Protein AF-A0A9P6LHE8-F1 (afdb_monomer)

pLDDT: mean 75.13, std 16.69, range [27.09, 97.31]

Radius of gyration: 28.58 Å; Cα contacts (8 Å, |Δi|>4): 485; chains: 1; bounding box: 76×50×94 Å

Nearest PDB structures (foldseek):
  7sqc-assembly1_N0  TM=2.236E-01  e=1.271E+00  Chlamydomonas reinhardtii

Foldseek 3Di:
DVVVVPDDLVVLLVVLLPPDDLVVLVVQLVPDVSSVLNSVLVSLLVCVVDPVSLLVCLLLLVLVNVCSVQVPCPDPVRHCDLLNLQVSLLSNLLLLSLSNNLSSLVSPRDWFFFPPQPDADPDVVNRVVVVVVPPGRATSLLSLLLDAQCVNAVPPVPVDRNDPAVVRSVVSSVSSNVSSLVNLVVVLVVCCVVPNPSSVVRSQVNLLSSLLSLLLYALCSLVSNVSSVVSPHDLPPPPDDDDPDDDPVPRVQSSLQSLLVDPQVVSSLVSVVSSVVVVRLLQWHQDPVGTAGSLQVLLVVLVVCLVPPLDLLSLLSSLVSQVSCVLVVSDDDFDKDWADPPDPPPDGTDMDGPDCPDGNNVSVVVLVPDDPPDPSSVSNVVSVVVSVVVVDPPPPDDDDDDDDDDDDDPDDDPPPCPVVPPRPHDPVSVVSNVSSVVVVVVVVVVVVD

Mean predicted aligned error: 13.1 Å

Secondary structure (DSSP, 8-state):
-HHHHTS-HHHHHHHHHT---HHHHHHHHHH-HHHHHHHHHHHHHHHTTSHHHHHHHHHTT-HHHHHHHHHT--SGGG---HHHHHHHHHHHHHTT-HHHHHHHHHTTPPPPPPTT-S---SSHHHHHHHHH-TT----HHHHHHH--HHHHHTSS--SS-SSSSHHHHHHHHHHHHHHHHHHHHHHHHHHHTT-HHHHHHHHHHHHHHHHHHHHTSSTTHHHHHHHHHHHT--TT--S-SS--SS---HHHHHHHHHHHT--SHHHHHHHHHHHHHTT--TTEEEETTEEEEHHHHHHHHHHHHHHHT--HHHHHHHHHHHHHHHHTTS--PPPEEE-----SS-PPPPEEES-TTSTTHHHHHHHHHS-TTSHHHHHHHHHHHHHHHHTSTT----S------------SSSTTTTTT------HHHHHHHHHHHHHHHHHHHHTT-

Organism: NCBI:txid1095194

InterPro domains:
  IPR001810 F-box domain [PS50181] (1-51)
  IPR002110 Ankyrin repeat [SM00248] (84-113)
  IPR002110 Ankyrin repeat [SM00248] (206-237)

Solvent-accessible surface area (backbone atoms only — not comparable to full-atom values): 25759 Å² total; per-residue (Å²): 117,75,74,67,75,74,49,57,69,69,58,53,45,52,56,56,68,69,50,92,44,70,66,57,34,52,52,46,28,68,68,42,74,69,44,23,67,59,26,43,37,55,41,51,47,58,51,52,70,39,67,70,45,46,53,50,37,35,66,55,40,44,30,75,56,52,52,44,40,63,75,63,51,84,47,88,93,63,50,83,47,68,46,60,37,32,54,50,33,52,52,8,29,69,46,58,10,32,61,36,27,38,53,32,51,73,73,64,33,68,80,49,63,28,63,88,50,87,73,69,66,93,42,66,70,42,44,55,52,51,69,72,42,90,78,66,56,62,14,51,57,20,36,46,32,42,39,34,68,55,76,58,54,67,74,40,90,56,95,66,74,78,54,95,43,69,65,57,47,47,56,36,40,52,52,34,48,54,51,46,51,54,50,54,51,54,50,35,63,64,35,39,81,77,43,54,67,66,36,50,52,46,55,46,50,41,37,30,51,16,38,32,28,9,38,65,23,56,79,60,17,62,62,47,33,52,53,37,44,76,72,64,28,57,68,78,62,65,59,72,88,88,67,104,61,88,87,58,60,52,51,47,18,41,27,48,30,36,28,74,64,45,82,42,64,72,59,23,51,53,39,46,55,52,41,55,77,70,69,48,73,54,60,49,30,40,49,100,89,43,82,36,41,40,43,38,50,52,47,49,54,48,50,52,38,48,78,73,66,59,52,66,63,57,50,56,51,54,54,50,51,50,53,55,35,35,75,70,70,38,37,69,82,51,61,71,45,76,48,84,64,86,63,98,66,91,62,80,56,55,74,46,68,76,50,70,84,42,67,34,24,54,57,51,48,55,63,71,71,47,78,66,89,39,83,49,47,47,55,54,54,50,52,52,50,55,53,55,56,72,69,42,94,80,72,92,75,84,89,82,84,88,83,94,76,81,92,70,80,95,66,83,80,80,80,71,45,74,87,66,57,85,69,79,60,57,70,74,47,46,54,51,46,53,48,38,52,50,50,55,52,58,49,57,59,62,75,77,109

Sequence (449 aa):
MLLLLNLPVEVLEAVVQASDTVSTLNSIARTCRHLKTIANPILHRRALQEKACWDWATKRDRGDIFERVLAHQITSRWVFRAHDLNVCLLEALKAGSFRIANILLDAGAEVLYSAGSRQCPRCDETVDWLKGQSRLHLGSLAIAARSRYHLTFWYRSIPVKPYNSETEYWRLKKRAMEKILRQLRKDLDQNRLKNPEVSRDEYQRELDIALVEAASADAHSIELMDFLLTAGANINADASVNAGVDNSPQVVGQVWHSAVDEEVPSLFRAKVEFLINHGVDTTRVWSWHGVQTTIDFFLRKLQWAYLYTGDASFVERNLLFTDILESFGCLQWPQVRFGHSTAENGSLPDMQVRDVNEPGARELQMIFDDDPGSMKSMALLEALRSHLRRKQPGNCAETSSSVAEQPEVYGTKEIRDFDACCLELPRGIEGLEELYRTWIAERQCLNVT

Structure (mmCIF, N/CA/C/O backbone):
data_AF-A0A9P6LHE8-F1
#
_entry.id   AF-A0A9P6LHE8-F1
#
loop_
_atom_site.group_PDB
_atom_site.id
_atom_site.type_symbol
_atom_site.label_atom_id
_atom_site.label_alt_id
_atom_site.label_comp_id
_atom_site.label_asym_id
_atom_site.label_entity_id
_atom_site.label_seq_id
_atom_site.pdbx_PDB_ins_code
_atom_site.Cartn_x
_atom_site.Cartn_y
_atom_site.Cartn_z
_atom_site.occupancy
_atom_site.B_iso_or_equiv
_atom_site.auth_seq_id
_atom_site.auth_comp_id
_atom_site.auth_asym_id
_atom_site.auth_atom_id
_atom_site.pdbx_PDB_model_num
ATOM 1 N N . MET A 1 1 ? -8.674 -17.647 51.956 1.00 49.50 1 MET A N 1
ATOM 2 C CA . MET A 1 1 ? -8.863 -17.998 50.526 1.00 49.50 1 MET A CA 1
ATOM 3 C C . MET A 1 1 ? -10.291 -18.423 50.182 1.00 49.50 1 MET A C 1
ATOM 5 O O . MET A 1 1 ? -10.769 -17.990 49.146 1.00 49.50 1 MET A O 1
ATOM 9 N N . LEU A 1 2 ? -10.989 -19.193 51.030 1.00 48.91 2 LEU A N 1
ATOM 10 C CA . LEU A 1 2 ? -12.375 -19.644 50.783 1.00 48.91 2 LEU A CA 1
ATOM 11 C C . LEU A 1 2 ? -13.421 -18.514 50.662 1.00 48.91 2 LEU A C 1
ATOM 13 O O . LEU A 1 2 ? -14.377 -18.658 49.915 1.00 48.91 2 LEU A O 1
ATOM 17 N N . LEU A 1 3 ? -13.219 -17.371 51.328 1.00 59.41 3 LEU A N 1
ATOM 18 C CA . LEU A 1 3 ? -14.158 -16.236 51.287 1.00 59.41 3 LEU A CA 1
ATOM 19 C C . LEU A 1 3 ? -14.226 -15.516 49.928 1.00 59.41 3 LEU A C 1
ATOM 21 O O . LEU A 1 3 ? -15.282 -15.018 49.567 1.00 59.41 3 LEU A O 1
ATOM 25 N N . LEU A 1 4 ? -13.125 -15.471 49.168 1.00 59.09 4 LEU A N 1
ATOM 26 C CA . LEU A 1 4 ? -13.070 -14.764 47.878 1.00 59.09 4 LEU A CA 1
ATOM 27 C C . LEU A 1 4 ? -13.626 -15.598 46.717 1.00 59.09 4 LEU A C 1
ATOM 29 O O . LEU A 1 4 ? -14.089 -15.027 45.743 1.00 59.09 4 LEU A O 1
ATOM 33 N N . LEU A 1 5 ? -13.587 -16.931 46.815 1.00 63.56 5 LEU A N 1
ATOM 34 C CA . LEU A 1 5 ? -14.099 -17.835 45.774 1.00 63.56 5 LEU A CA 1
ATOM 35 C C . LEU A 1 5 ? -15.633 -17.900 45.734 1.00 63.56 5 LEU A C 1
ATOM 37 O O . LEU A 1 5 ? -16.191 -18.302 44.722 1.00 63.56 5 LEU A O 1
ATOM 41 N N . ASN A 1 6 ? -16.293 -17.508 46.827 1.00 73.62 6 ASN A N 1
ATOM 42 C CA . ASN A 1 6 ? -17.750 -17.534 46.960 1.00 73.62 6 ASN A CA 1
ATOM 43 C C . ASN A 1 6 ? -18.405 -16.176 46.664 1.00 73.62 6 ASN A C 1
ATOM 45 O O . ASN A 1 6 ? -19.626 -16.061 46.745 1.00 73.62 6 ASN A O 1
ATOM 49 N N . LEU A 1 7 ? -17.612 -15.141 46.373 1.00 77.19 7 LEU A N 1
ATOM 50 C CA . LEU A 1 7 ? -18.137 -13.832 46.004 1.00 77.19 7 LEU A CA 1
ATOM 51 C C . LEU A 1 7 ? -18.458 -13.799 44.504 1.00 77.19 7 LEU A C 1
ATOM 53 O O . LEU A 1 7 ? -17.664 -14.310 43.711 1.00 77.19 7 LEU A O 1
ATOM 57 N N . PRO A 1 8 ? -19.575 -13.168 44.101 1.00 81.06 8 PRO A N 1
ATOM 58 C CA . PRO A 1 8 ? -19.841 -12.886 42.696 1.00 81.06 8 PRO A CA 1
ATOM 59 C C . PRO A 1 8 ? -18.696 -12.074 42.079 1.00 81.06 8 PRO A C 1
ATOM 61 O O . PRO A 1 8 ? -18.113 -11.202 42.738 1.00 81.06 8 PRO A O 1
ATOM 64 N N . VAL A 1 9 ? -18.377 -12.353 40.813 1.00 75.88 9 VAL A N 1
ATOM 65 C CA . VAL A 1 9 ? -17.281 -11.692 40.084 1.00 75.88 9 VAL A CA 1
ATOM 66 C C . VAL A 1 9 ? -17.486 -10.178 40.056 1.00 75.88 9 VAL A C 1
ATOM 68 O O . VAL A 1 9 ? -16.527 -9.429 40.194 1.00 75.88 9 VAL A O 1
ATOM 71 N N . GLU A 1 10 ? -18.734 -9.727 40.004 1.00 76.31 10 GLU A N 1
ATOM 72 C CA . GLU A 1 10 ? -19.140 -8.324 39.987 1.00 76.31 10 GLU A CA 1
ATOM 73 C C . GLU A 1 10 ? -18.761 -7.599 41.292 1.00 76.31 10 GLU A C 1
ATOM 75 O O . GLU A 1 10 ? -18.336 -6.442 41.276 1.00 76.31 10 GLU A O 1
ATOM 80 N N . VAL A 1 11 ? -18.858 -8.284 42.439 1.00 78.94 11 VAL A N 1
ATOM 81 C CA . VAL A 1 11 ? -18.474 -7.729 43.750 1.00 78.94 11 VAL A CA 1
ATOM 82 C C . VAL A 1 11 ? -16.955 -7.638 43.860 1.00 78.94 11 VAL A C 1
ATOM 84 O O . VAL A 1 11 ? -16.419 -6.637 44.338 1.00 78.94 11 VAL A O 1
ATOM 87 N N . LEU A 1 12 ? -16.249 -8.666 43.383 1.00 77.94 12 LEU A N 1
ATOM 88 C CA . LEU A 1 12 ? -14.789 -8.656 43.315 1.00 77.94 12 LEU A CA 1
ATOM 89 C C . LEU A 1 12 ? -14.292 -7.546 42.385 1.00 77.94 12 LEU A C 1
ATOM 91 O O . LEU A 1 12 ? -13.380 -6.809 42.753 1.00 77.94 12 LEU A O 1
ATOM 95 N N . GLU A 1 13 ? -14.911 -7.375 41.218 1.00 75.19 13 GLU A N 1
ATOM 96 C CA . GLU A 1 13 ? -14.609 -6.287 40.291 1.00 75.19 13 GLU A CA 1
ATOM 97 C C . GLU A 1 13 ? -14.808 -4.917 40.935 1.00 75.19 13 GLU A C 1
ATOM 99 O O . GLU A 1 13 ? -13.923 -4.072 40.813 1.00 75.19 13 GLU A O 1
ATOM 104 N N . ALA A 1 14 ? -15.904 -4.700 41.667 1.00 74.25 14 ALA A N 1
ATOM 105 C CA . ALA A 1 14 ? -16.156 -3.438 42.363 1.00 74.25 14 ALA A CA 1
ATOM 106 C C . ALA A 1 14 ? -15.079 -3.123 43.421 1.00 74.25 14 ALA A C 1
ATOM 108 O O . ALA A 1 14 ? -14.578 -1.999 43.482 1.00 74.25 14 ALA A O 1
ATOM 109 N N . VAL A 1 15 ? -14.664 -4.118 44.215 1.00 77.81 15 VAL A N 1
ATOM 110 C CA . VAL A 1 15 ? -13.604 -3.964 45.233 1.00 77.81 15 VAL A CA 1
ATOM 111 C C . VAL A 1 15 ? -12.246 -3.677 44.588 1.00 77.81 15 VAL A C 1
ATOM 113 O O . VAL A 1 15 ? -11.501 -2.802 45.035 1.00 77.81 15 VAL A O 1
ATOM 116 N N . VAL A 1 16 ? -11.917 -4.392 43.512 1.00 77.75 16 VAL A N 1
ATOM 117 C CA . VAL A 1 16 ? -10.664 -4.185 42.780 1.00 77.75 16 VAL A CA 1
ATOM 118 C C . VAL A 1 16 ? -10.671 -2.817 42.085 1.00 77.75 16 VAL A C 1
ATOM 120 O O . VAL A 1 16 ? -9.662 -2.119 42.121 1.00 77.75 16 VAL A O 1
ATOM 123 N N . GLN A 1 17 ? -11.802 -2.376 41.522 1.00 72.06 17 GLN A N 1
ATOM 124 C CA . GLN A 1 17 ? -11.949 -1.042 40.922 1.00 72.06 17 GLN A CA 1
ATOM 125 C C . GLN A 1 17 ? -11.784 0.092 41.941 1.00 72.06 17 GLN A C 1
ATOM 127 O O . GLN A 1 17 ? -11.209 1.125 41.597 1.00 72.06 17 GLN A O 1
ATOM 132 N N . ALA A 1 18 ? -12.239 -0.106 43.181 1.00 74.19 18 ALA A N 1
ATOM 133 C CA . ALA A 1 18 ? -12.088 0.854 44.275 1.00 74.19 18 ALA A CA 1
ATOM 134 C C . ALA A 1 18 ? -10.644 0.979 44.799 1.00 74.19 18 ALA A C 1
ATOM 136 O O . ALA A 1 18 ? -10.350 1.855 45.603 1.00 74.19 18 ALA A O 1
ATOM 137 N N . SER A 1 19 ? -9.725 0.108 44.373 1.00 75.25 19 SER A N 1
ATOM 138 C CA . SER A 1 19 ? -8.320 0.190 44.782 1.00 75.25 19 SER A CA 1
ATOM 139 C C . SER A 1 19 ? -7.631 1.332 44.044 1.00 75.25 19 SER A C 1
ATOM 141 O O . SER A 1 19 ? -7.519 1.241 42.835 1.00 75.25 19 SER A O 1
ATOM 143 N N . ASP A 1 20 ? -7.102 2.365 44.698 1.00 62.03 20 ASP A N 1
ATOM 144 C CA . ASP A 1 20 ? -6.669 3.605 44.014 1.00 62.03 20 ASP A CA 1
ATOM 145 C C . ASP A 1 20 ? -5.298 3.569 43.313 1.00 62.03 20 ASP A C 1
ATOM 147 O O . ASP A 1 20 ? -5.021 4.416 42.467 1.00 62.03 20 ASP A O 1
ATOM 151 N N . THR A 1 21 ? -4.442 2.567 43.557 1.00 72.00 21 THR A N 1
ATOM 152 C CA . THR A 1 21 ? -3.070 2.566 42.998 1.00 72.00 21 THR A CA 1
ATOM 153 C C . THR A 1 21 ? -2.774 1.388 42.064 1.00 72.00 21 THR A C 1
ATOM 155 O O . THR A 1 21 ? -3.224 0.261 42.282 1.00 72.00 21 THR A O 1
ATOM 158 N N . VAL A 1 22 ? -1.960 1.633 41.026 1.00 72.81 22 VAL A N 1
ATOM 159 C CA . VAL A 1 22 ? -1.445 0.591 40.109 1.00 72.81 22 VAL A CA 1
ATOM 160 C C . VAL A 1 22 ? -0.646 -0.475 40.876 1.00 72.81 22 VAL A C 1
ATOM 162 O O . VAL A 1 22 ? -0.728 -1.660 40.559 1.00 72.81 22 VAL A O 1
ATOM 165 N N . SER A 1 23 ? 0.069 -0.072 41.932 1.00 79.06 23 SER A N 1
ATOM 166 C CA . SER A 1 23 ? 0.807 -0.967 42.837 1.00 79.06 23 SER A CA 1
ATOM 167 C C . SER A 1 23 ? -0.113 -1.968 43.550 1.00 79.06 23 SER A C 1
ATOM 169 O O . SER A 1 23 ? 0.152 -3.176 43.554 1.00 79.06 23 SER A O 1
ATOM 171 N N . THR A 1 24 ? -1.235 -1.488 44.096 1.00 79.69 24 THR A N 1
ATOM 172 C CA . THR A 1 24 ? -2.234 -2.331 44.767 1.00 79.69 24 THR A CA 1
ATOM 173 C C . THR A 1 24 ? -2.860 -3.315 43.783 1.00 79.69 24 THR A C 1
ATOM 175 O O . THR A 1 24 ? -2.916 -4.510 44.066 1.00 79.69 24 THR A O 1
ATOM 178 N N . LEU A 1 25 ? -3.241 -2.851 42.589 1.00 78.44 25 LEU A N 1
ATOM 179 C CA . LEU A 1 25 ? -3.789 -3.710 41.535 1.00 78.44 25 LEU A CA 1
ATOM 180 C C . LEU A 1 25 ? -2.799 -4.795 41.089 1.00 78.44 25 LEU A C 1
ATOM 182 O O . LEU A 1 25 ? -3.190 -5.947 40.906 1.00 78.44 25 LEU A O 1
ATOM 186 N N . ASN A 1 26 ? -1.513 -4.459 40.965 1.00 81.12 26 ASN A N 1
ATOM 187 C CA . ASN A 1 26 ? -0.468 -5.420 40.606 1.00 81.12 26 ASN A CA 1
ATOM 188 C C . ASN A 1 26 ? -0.274 -6.481 41.702 1.00 81.12 26 ASN A C 1
ATOM 190 O O . ASN A 1 26 ? -0.119 -7.669 41.420 1.00 81.12 26 ASN A O 1
ATOM 194 N N . SER A 1 27 ? -0.337 -6.065 42.966 1.00 84.38 27 SER A N 1
ATOM 195 C CA . SER A 1 27 ? -0.257 -6.973 44.114 1.00 84.38 27 SER A CA 1
ATOM 196 C C . SER A 1 27 ? -1.457 -7.929 44.156 1.00 84.38 27 SER A C 1
ATOM 198 O O . SER A 1 27 ? -1.278 -9.141 44.293 1.00 84.38 27 SER A O 1
ATOM 200 N N . ILE A 1 28 ? -2.672 -7.420 43.919 1.00 83.38 28 ILE A N 1
ATOM 201 C CA . ILE A 1 28 ? -3.893 -8.234 43.802 1.00 83.38 28 ILE A CA 1
ATOM 202 C C . ILE A 1 28 ? -3.764 -9.236 42.645 1.00 83.38 28 ILE A C 1
ATOM 204 O O . ILE A 1 28 ? -4.005 -10.432 42.824 1.00 83.38 28 ILE A O 1
ATOM 208 N N . ALA A 1 29 ? -3.301 -8.786 41.476 1.00 83.88 29 ALA A N 1
ATOM 209 C CA . ALA A 1 29 ? -3.127 -9.637 40.302 1.00 83.88 29 ALA A CA 1
ATOM 210 C C . ALA A 1 29 ? -2.104 -10.769 40.507 1.00 83.88 29 ALA A C 1
ATOM 212 O O . ALA A 1 29 ? -2.193 -11.821 39.872 1.00 83.88 29 ALA A O 1
ATOM 213 N N . ARG A 1 30 ? -1.130 -10.580 41.403 1.00 86.69 30 ARG A N 1
ATOM 214 C CA . ARG A 1 30 ? -0.127 -11.596 41.756 1.00 86.69 30 ARG A CA 1
ATOM 215 C C . ARG A 1 30 ? -0.599 -12.586 42.822 1.00 86.69 30 ARG A C 1
ATOM 217 O O . ARG A 1 30 ? 0.083 -13.581 43.042 1.00 86.69 30 ARG A O 1
ATOM 224 N N . THR A 1 31 ? -1.752 -12.352 43.450 1.00 85.88 31 THR A N 1
ATOM 225 C CA . THR A 1 31 ? -2.205 -13.139 44.608 1.00 85.88 31 THR A CA 1
ATOM 226 C C . THR A 1 31 ? -2.716 -14.531 44.212 1.00 85.88 31 THR A C 1
ATOM 228 O O . THR A 1 31 ? -2.335 -15.526 44.821 1.00 85.88 31 THR A O 1
ATOM 231 N N . CYS A 1 32 ? -3.569 -14.645 43.186 1.00 84.75 32 CYS A N 1
ATOM 232 C CA . CYS A 1 32 ? -4.024 -15.942 42.665 1.00 84.75 32 CYS A CA 1
ATOM 233 C C . CYS A 1 32 ? -4.507 -15.837 41.210 1.00 84.75 32 CYS A C 1
ATOM 235 O O . CYS A 1 32 ? -4.762 -14.741 40.718 1.00 84.75 32 CYS A O 1
ATOM 237 N N . ARG A 1 33 ? -4.675 -16.975 40.511 1.00 83.06 33 ARG A N 1
ATOM 238 C CA . ARG A 1 33 ? -5.116 -16.990 39.098 1.00 83.06 33 ARG A CA 1
ATOM 239 C C . ARG A 1 33 ? -6.471 -16.306 38.885 1.00 83.06 33 ARG A C 1
ATOM 241 O O . ARG A 1 33 ? -6.625 -15.604 37.899 1.00 83.06 33 ARG A O 1
ATOM 248 N N . HIS A 1 34 ? -7.422 -16.486 39.800 1.00 80.50 34 HIS A N 1
ATOM 249 C CA . HIS A 1 34 ? -8.755 -15.890 39.684 1.00 80.50 34 HIS A CA 1
ATOM 250 C C . HIS A 1 34 ? -8.708 -14.357 39.813 1.00 80.50 34 HIS A C 1
ATOM 252 O O . HIS A 1 34 ? -9.167 -13.647 38.922 1.00 80.50 34 HIS A O 1
ATOM 258 N N . LEU A 1 35 ? -8.035 -13.840 40.850 1.00 82.38 35 LEU A N 1
ATOM 259 C CA . LEU A 1 35 ? -7.816 -12.399 41.023 1.00 82.38 35 LEU A CA 1
ATOM 260 C C . LEU A 1 35 ? -6.935 -11.805 39.923 1.00 82.38 35 LEU A C 1
ATOM 262 O O . LEU A 1 35 ? -7.140 -10.661 39.541 1.00 82.38 35 LEU A O 1
ATOM 266 N N . LYS A 1 36 ? -5.995 -12.574 39.364 1.00 82.81 36 LYS A N 1
ATOM 267 C CA . LYS A 1 36 ? -5.222 -12.174 38.183 1.00 82.81 36 LYS A CA 1
ATOM 268 C C . LYS A 1 36 ? -6.131 -11.880 36.995 1.00 82.81 36 LYS A C 1
ATOM 270 O O . LYS A 1 36 ? -5.931 -10.869 36.330 1.00 82.81 36 LYS A O 1
ATOM 275 N N . THR A 1 37 ? -7.115 -12.738 36.731 1.00 79.44 37 THR A N 1
ATOM 276 C CA . THR A 1 37 ? -8.062 -12.552 35.624 1.00 79.44 37 THR A CA 1
ATOM 277 C C . THR A 1 37 ? -8.925 -11.305 35.817 1.00 79.44 37 THR A C 1
ATOM 279 O O . THR A 1 37 ? -9.170 -10.608 34.842 1.00 79.44 37 THR A O 1
ATOM 282 N N . ILE A 1 38 ? -9.303 -10.979 37.058 1.00 77.25 38 ILE A N 1
ATOM 283 C CA . ILE A 1 38 ? -10.144 -9.814 37.394 1.00 77.25 38 ILE A CA 1
ATOM 284 C C . ILE A 1 38 ? -9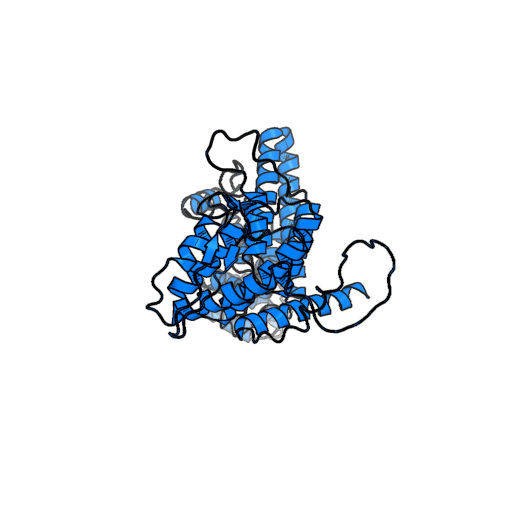.329 -8.507 37.444 1.00 77.25 38 ILE A C 1
ATOM 286 O O . ILE A 1 38 ? -9.725 -7.482 36.890 1.00 77.25 38 ILE A O 1
ATOM 290 N N . ALA A 1 39 ? -8.160 -8.524 38.088 1.00 78.44 39 ALA A N 1
ATOM 291 C CA . ALA A 1 39 ? -7.353 -7.331 38.335 1.00 78.44 39 ALA A CA 1
ATOM 292 C C . ALA A 1 39 ? -6.502 -6.904 37.136 1.00 78.44 39 ALA A C 1
ATOM 294 O O . ALA A 1 39 ? -6.309 -5.705 36.940 1.00 78.44 39 ALA A O 1
ATOM 295 N N . ASN A 1 40 ? -6.022 -7.836 36.301 1.00 77.81 40 ASN A N 1
ATOM 296 C CA . ASN A 1 40 ? -5.208 -7.479 35.133 1.00 77.81 40 ASN A CA 1
ATOM 297 C C . ASN A 1 40 ? -5.938 -6.554 34.148 1.00 77.81 40 ASN A C 1
ATOM 299 O O . ASN A 1 40 ? -5.334 -5.567 33.740 1.00 77.81 40 ASN A O 1
ATOM 303 N N . PRO A 1 41 ? -7.206 -6.794 33.764 1.00 71.56 41 PRO A N 1
ATOM 304 C CA . PRO A 1 41 ? -7.944 -5.867 32.911 1.00 71.56 41 PRO A CA 1
ATOM 305 C C . PRO A 1 41 ? -8.045 -4.458 33.501 1.00 71.56 41 PRO A C 1
ATOM 307 O O . PRO A 1 41 ? -7.962 -3.491 32.753 1.00 71.56 41 PRO A O 1
ATOM 310 N N . ILE A 1 42 ? -8.216 -4.320 34.820 1.00 74.06 42 ILE A N 1
ATOM 311 C CA . ILE A 1 42 ? -8.307 -3.018 35.508 1.00 74.06 42 ILE A CA 1
ATOM 312 C C . ILE A 1 42 ? -6.928 -2.343 35.560 1.00 74.06 42 ILE A C 1
ATOM 314 O O . ILE A 1 42 ? -6.803 -1.149 35.294 1.00 74.06 42 ILE A O 1
ATOM 318 N N . LEU A 1 43 ? -5.875 -3.117 35.830 1.00 74.19 43 LEU A N 1
ATOM 319 C CA . LEU A 1 43 ? -4.489 -2.655 35.806 1.00 74.19 43 LEU A CA 1
ATOM 320 C C . LEU A 1 43 ? -4.066 -2.186 34.408 1.00 74.19 43 LEU A C 1
ATOM 322 O O . LEU A 1 43 ? -3.505 -1.103 34.276 1.00 74.19 43 LEU A O 1
ATOM 326 N N . HIS A 1 44 ? -4.374 -2.963 33.367 1.00 70.88 44 HIS A N 1
ATOM 327 C CA . HIS A 1 44 ? -4.131 -2.571 31.980 1.00 70.88 44 HIS A CA 1
ATOM 328 C C . HIS A 1 44 ? -4.946 -1.332 31.612 1.00 70.88 44 HIS A C 1
ATOM 330 O O . HIS A 1 44 ? -4.384 -0.411 31.038 1.00 70.88 44 HIS A O 1
ATOM 336 N N . ARG A 1 45 ? -6.220 -1.250 32.016 1.00 69.06 45 ARG A N 1
ATOM 337 C CA . ARG A 1 45 ? -7.054 -0.054 31.819 1.00 69.06 45 ARG A CA 1
ATOM 338 C C . ARG A 1 45 ? -6.446 1.207 32.430 1.00 69.06 45 ARG A C 1
ATOM 340 O O . ARG A 1 45 ? -6.489 2.250 31.794 1.00 69.06 45 ARG A O 1
ATOM 347 N N . ARG A 1 46 ? -5.859 1.121 33.628 1.00 70.44 46 ARG A N 1
ATOM 348 C CA . ARG A 1 46 ? -5.176 2.265 34.254 1.00 70.44 46 ARG A CA 1
ATOM 349 C C . ARG A 1 46 ? -3.852 2.611 33.603 1.00 70.44 46 ARG A C 1
ATOM 351 O O . ARG A 1 46 ? -3.585 3.785 33.393 1.00 70.44 46 ARG A O 1
ATOM 358 N N . ALA A 1 47 ? -3.042 1.610 33.267 1.00 66.44 47 ALA A N 1
ATOM 359 C CA . ALA A 1 47 ? -1.806 1.843 32.525 1.00 66.44 47 ALA A CA 1
ATOM 360 C C . ALA A 1 47 ? -2.114 2.549 31.199 1.00 66.44 47 ALA A C 1
ATOM 362 O O . ALA A 1 47 ? -1.476 3.525 30.828 1.00 66.44 47 ALA A O 1
ATOM 363 N N . LEU A 1 48 ? -3.183 2.125 30.535 1.00 63.97 48 LEU A N 1
ATOM 364 C CA . LEU A 1 48 ? -3.667 2.744 29.323 1.00 63.97 48 LEU A CA 1
ATOM 365 C C . LEU A 1 48 ? -4.536 3.999 29.578 1.00 63.97 48 LEU A C 1
ATOM 367 O O . LEU A 1 48 ? -5.371 4.355 28.770 1.00 63.97 48 LEU A O 1
ATOM 371 N N . GLN A 1 49 ? -4.393 4.721 30.684 1.00 66.75 49 GLN A N 1
ATOM 372 C CA . GLN A 1 49 ? -4.794 6.142 30.709 1.00 66.75 49 GLN A CA 1
ATOM 373 C C . GLN A 1 49 ? -3.649 7.036 30.246 1.00 66.75 49 GLN A C 1
ATOM 375 O O . GLN A 1 49 ? -3.854 8.176 29.836 1.00 66.75 49 GLN A O 1
ATOM 380 N N . GLU A 1 50 ? -2.435 6.494 30.251 1.00 70.38 50 GLU A N 1
ATOM 381 C CA . GLU A 1 50 ? -1.258 7.167 29.752 1.00 70.38 50 GLU A CA 1
ATOM 382 C C . GLU A 1 50 ? -1.127 6.919 28.249 1.00 70.38 50 GLU A C 1
ATOM 384 O O . GLU A 1 50 ? -1.029 5.779 27.783 1.00 70.38 50 GLU A O 1
ATOM 389 N N . LYS A 1 51 ? -1.064 8.006 27.471 1.00 72.06 51 LYS A N 1
ATOM 390 C CA . LYS A 1 51 ? -0.828 7.964 26.018 1.00 72.06 51 LYS A CA 1
ATOM 391 C C . LYS A 1 51 ? 0.373 7.083 25.644 1.00 72.06 51 LYS A C 1
ATOM 393 O O . LYS A 1 51 ? 0.324 6.347 24.665 1.00 72.06 51 LYS A O 1
ATOM 398 N N . ALA A 1 52 ? 1.428 7.102 26.459 1.00 73.56 52 ALA A N 1
ATOM 399 C CA . ALA A 1 52 ? 2.626 6.295 26.244 1.00 73.56 52 ALA A CA 1
ATOM 400 C C . ALA A 1 52 ? 2.343 4.781 26.227 1.00 73.56 52 ALA A C 1
ATOM 402 O O . ALA A 1 52 ? 2.952 4.046 25.447 1.00 73.56 52 ALA A O 1
ATOM 403 N N . CYS A 1 53 ? 1.404 4.303 27.048 1.00 73.12 53 CYS A N 1
ATOM 404 C CA . CYS A 1 53 ? 1.029 2.894 27.085 1.00 73.12 53 CYS A CA 1
ATOM 405 C C . CYS A 1 53 ? 0.185 2.491 25.868 1.00 73.12 53 CYS A C 1
ATOM 407 O O . CYS A 1 53 ? 0.384 1.389 25.348 1.00 73.12 53 CYS A O 1
ATOM 409 N N . TRP A 1 54 ? -0.687 3.379 25.371 1.00 77.69 54 TRP A N 1
ATOM 410 C CA . TRP A 1 54 ? -1.411 3.181 24.106 1.00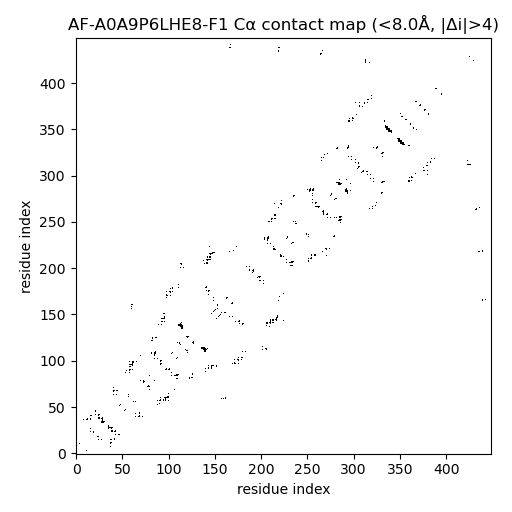 77.69 54 TRP A CA 1
ATOM 411 C C . TRP A 1 54 ? -0.464 3.063 22.930 1.00 77.69 54 TRP A C 1
ATOM 413 O O . TRP A 1 54 ? -0.528 2.092 22.175 1.00 77.69 54 TRP A O 1
ATOM 423 N N . ASP A 1 55 ? 0.447 4.023 22.809 1.00 76.44 55 ASP A N 1
ATOM 424 C CA . ASP A 1 55 ? 1.429 4.052 21.735 1.00 76.44 55 ASP A CA 1
ATOM 425 C C . ASP A 1 55 ? 2.291 2.790 21.768 1.00 76.44 55 ASP A C 1
ATOM 427 O O . ASP A 1 55 ? 2.576 2.199 20.728 1.00 76.44 55 ASP A O 1
ATOM 431 N N . TRP A 1 56 ? 2.686 2.340 22.961 1.00 83.06 56 TRP A N 1
ATOM 432 C CA . TRP A 1 56 ? 3.452 1.112 23.133 1.00 83.06 56 TRP A CA 1
ATOM 433 C C . TRP A 1 56 ? 2.679 -0.137 22.697 1.00 83.06 56 TRP A C 1
ATOM 435 O O . TRP A 1 56 ? 3.216 -0.951 21.942 1.00 83.06 56 TRP A O 1
ATOM 445 N N . ALA A 1 57 ? 1.434 -0.296 23.158 1.00 82.12 57 ALA A N 1
ATOM 446 C CA . ALA A 1 57 ? 0.617 -1.467 22.844 1.00 82.12 57 ALA A CA 1
ATOM 447 C C . ALA A 1 57 ? 0.292 -1.514 21.348 1.00 82.12 57 ALA A C 1
ATOM 449 O O . ALA A 1 57 ? 0.421 -2.565 20.719 1.00 82.12 57 ALA A O 1
ATOM 450 N N . THR A 1 58 ? -0.029 -0.350 20.781 1.00 83.81 58 THR A N 1
ATOM 451 C CA . THR A 1 58 ? -0.304 -0.153 19.359 1.00 83.81 58 THR A CA 1
ATOM 452 C C . THR A 1 58 ? 0.919 -0.474 18.516 1.00 83.81 58 THR A C 1
ATOM 454 O O . THR A 1 58 ? 0.837 -1.334 17.651 1.00 83.81 58 THR A O 1
ATOM 457 N N . LYS A 1 59 ? 2.094 0.096 18.806 1.00 79.56 59 LYS A N 1
ATOM 458 C CA . LYS A 1 59 ? 3.332 -0.163 18.041 1.00 79.56 59 LYS A CA 1
ATOM 459 C C . LYS A 1 59 ? 3.823 -1.612 18.110 1.00 79.56 59 LYS A C 1
ATOM 461 O O . LYS A 1 59 ? 4.673 -1.995 17.312 1.00 79.56 59 LYS A O 1
ATOM 466 N N . ARG A 1 60 ? 3.343 -2.401 19.075 1.00 80.12 60 ARG A N 1
ATOM 467 C CA . ARG A 1 60 ? 3.710 -3.815 19.262 1.00 80.12 60 ARG A CA 1
ATOM 468 C C . ARG A 1 60 ? 2.585 -4.792 18.915 1.00 80.12 60 ARG A C 1
ATOM 470 O O . ARG A 1 60 ? 2.703 -5.965 19.256 1.00 80.12 60 ARG A O 1
ATOM 477 N N . ASP A 1 61 ? 1.509 -4.306 18.298 1.00 85.38 61 ASP A N 1
ATOM 478 C CA . ASP A 1 61 ? 0.309 -5.072 17.932 1.00 85.38 61 ASP A CA 1
ATOM 479 C C . ASP A 1 61 ? -0.202 -6.000 19.055 1.00 85.38 61 ASP A C 1
ATOM 481 O O . ASP A 1 61 ? -0.551 -7.166 18.856 1.00 85.38 61 ASP A O 1
ATOM 485 N N . ARG A 1 62 ? -0.226 -5.480 20.291 1.00 84.62 62 ARG A N 1
ATOM 486 C CA . ARG A 1 62 ? -0.716 -6.182 21.488 1.00 84.62 62 ARG A CA 1
ATOM 487 C C . ARG A 1 62 ? -2.244 -6.210 21.554 1.00 84.62 62 ARG A C 1
ATOM 489 O O . ARG A 1 62 ? -2.852 -5.656 22.471 1.00 84.62 62 ARG A O 1
ATOM 496 N N . GLY A 1 63 ? -2.858 -6.879 20.577 1.00 84.88 63 GLY A N 1
ATOM 497 C CA . GLY A 1 63 ? -4.310 -7.076 20.499 1.00 84.88 63 GLY A CA 1
ATOM 498 C C . GLY A 1 63 ? -4.903 -7.724 21.755 1.00 84.88 63 GLY A C 1
ATOM 499 O O . GLY A 1 63 ? -5.969 -7.318 22.204 1.00 84.88 63 GLY A O 1
ATOM 500 N N . ASP A 1 64 ? -4.159 -8.626 22.403 1.00 83.50 64 ASP A N 1
ATOM 501 C CA . ASP A 1 64 ? -4.553 -9.295 23.651 1.00 83.50 64 ASP A CA 1
ATOM 502 C C . ASP A 1 64 ? -4.861 -8.319 24.799 1.00 83.50 64 ASP A C 1
ATOM 504 O O . ASP A 1 64 ? -5.706 -8.586 25.657 1.00 83.50 64 ASP A O 1
ATOM 508 N N . ILE A 1 65 ? -4.168 -7.178 24.828 1.00 81.06 65 ILE A N 1
ATOM 509 C CA . ILE A 1 65 ? -4.393 -6.128 25.819 1.00 81.06 65 ILE A CA 1
ATOM 510 C C . ILE A 1 65 ? -5.673 -5.357 25.478 1.00 81.06 65 ILE A C 1
ATOM 512 O O . ILE A 1 65 ? -6.503 -5.153 26.364 1.00 81.06 65 ILE A O 1
ATOM 516 N N . PHE A 1 66 ? -5.857 -4.976 24.210 1.00 82.81 66 PHE A N 1
ATOM 517 C CA . PHE A 1 66 ? -7.044 -4.247 23.752 1.00 82.81 66 PHE A CA 1
ATOM 518 C C . PHE A 1 66 ? -8.326 -5.068 23.924 1.00 82.81 66 PHE A C 1
ATOM 520 O O . PHE A 1 66 ? -9.291 -4.552 24.478 1.00 82.81 66 PHE A O 1
ATOM 527 N N . GLU A 1 67 ? -8.332 -6.350 23.550 1.00 84.50 67 GLU A N 1
ATOM 528 C CA . GLU A 1 67 ? -9.490 -7.239 23.744 1.00 84.50 67 GLU A CA 1
ATOM 529 C C . GLU A 1 67 ? -9.917 -7.291 25.210 1.00 84.50 67 GLU A C 1
ATOM 531 O O . GLU A 1 67 ? -11.089 -7.105 25.534 1.00 84.50 67 GLU A O 1
ATOM 536 N N . ARG A 1 68 ? -8.959 -7.480 26.125 1.00 76.62 68 ARG A N 1
ATOM 537 C CA . ARG A 1 68 ? -9.246 -7.534 27.565 1.00 76.62 68 ARG A CA 1
ATOM 538 C C . ARG A 1 68 ? -9.753 -6.205 28.098 1.00 76.62 68 ARG A C 1
ATOM 540 O O . ARG A 1 68 ? -10.631 -6.197 28.954 1.00 76.62 68 ARG A O 1
ATOM 547 N N . VAL A 1 69 ? -9.198 -5.094 27.632 1.00 76.44 69 VAL A N 1
ATOM 548 C CA . VAL A 1 69 ? -9.616 -3.756 28.061 1.00 76.44 69 VAL A CA 1
ATOM 549 C C . VAL A 1 69 ? -11.040 -3.466 27.598 1.00 76.44 69 VAL A C 1
ATOM 551 O O . VAL A 1 69 ? -11.866 -3.051 28.410 1.00 76.44 69 VAL A O 1
ATOM 554 N N . LEU A 1 70 ? -11.344 -3.752 26.332 1.00 78.50 70 LEU A N 1
ATOM 555 C CA . LEU A 1 70 ? -12.648 -3.479 25.737 1.00 78.50 70 LEU A CA 1
ATOM 556 C C . LEU A 1 70 ? -13.737 -4.433 26.249 1.00 78.50 70 LEU A C 1
ATOM 558 O O . LEU A 1 70 ? -14.871 -3.998 26.425 1.00 78.50 70 LEU A O 1
ATOM 562 N N . ALA A 1 7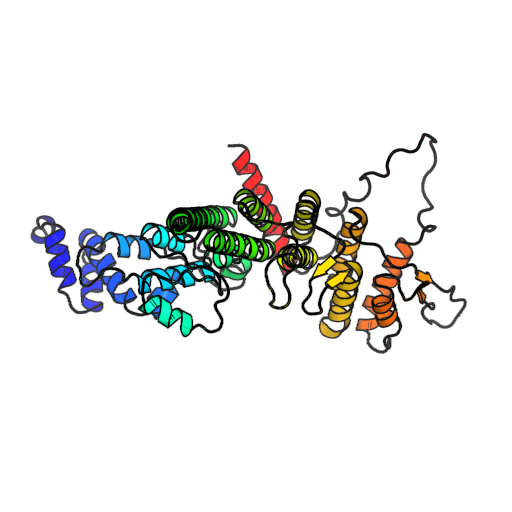1 ? -13.400 -5.690 26.560 1.00 75.38 71 ALA A N 1
ATOM 563 C CA . ALA A 1 71 ? -14.342 -6.669 27.108 1.00 75.38 71 ALA A CA 1
ATOM 564 C C . ALA A 1 71 ? -14.854 -6.325 28.519 1.00 75.38 71 ALA A C 1
ATOM 566 O O . ALA A 1 71 ? -15.897 -6.826 28.922 1.00 75.38 71 ALA A O 1
ATOM 567 N N . HIS A 1 72 ? -14.152 -5.472 29.275 1.00 68.12 72 HIS A N 1
ATOM 568 C CA . HIS A 1 72 ? -14.518 -5.147 30.659 1.00 68.12 72 HIS A CA 1
ATOM 569 C C . HIS A 1 72 ? -15.002 -3.693 30.838 1.00 68.12 72 HIS A C 1
ATOM 571 O O . HIS A 1 72 ? -14.823 -3.105 31.910 1.00 68.12 72 HIS A O 1
ATOM 577 N N . GLN A 1 73 ? -15.621 -3.090 29.818 1.00 63.88 73 GLN A N 1
ATOM 578 C CA . GLN A 1 73 ? -16.182 -1.723 29.854 1.00 63.88 73 GLN A CA 1
ATOM 579 C C . GLN A 1 73 ? -17.501 -1.605 30.656 1.00 63.88 73 GLN A C 1
ATOM 581 O O . GLN A 1 73 ? -18.460 -0.976 30.224 1.00 63.88 73 GLN A O 1
ATOM 586 N N . ILE A 1 74 ? -17.568 -2.219 31.838 1.00 54.62 74 ILE A N 1
ATOM 587 C CA . ILE A 1 74 ? -18.811 -2.400 32.610 1.00 54.62 74 ILE A CA 1
ATOM 588 C C . ILE A 1 74 ? -19.249 -1.108 33.342 1.00 54.62 74 ILE A C 1
ATOM 590 O O . ILE A 1 74 ? -20.421 -0.948 33.673 1.00 54.62 74 ILE A O 1
ATOM 594 N N . THR A 1 75 ? -18.347 -0.144 33.568 1.00 51.81 75 THR A N 1
ATOM 595 C CA . THR A 1 75 ? -18.632 1.095 34.323 1.00 51.81 75 THR A CA 1
ATOM 596 C C . THR A 1 75 ? -18.467 2.365 33.480 1.00 51.81 75 THR A C 1
ATOM 598 O O . THR A 1 75 ? -17.438 2.568 32.839 1.00 51.81 75 THR A O 1
ATOM 601 N N . SER A 1 76 ? -19.454 3.275 33.547 1.00 51.22 76 SER A N 1
ATOM 602 C CA . SER A 1 76 ? -19.560 4.500 32.722 1.00 51.22 76 SER A CA 1
ATOM 603 C C . SER A 1 76 ? -18.365 5.459 32.808 1.00 51.22 76 SER A C 1
ATOM 605 O O . SER A 1 76 ? -18.102 6.196 31.865 1.00 51.22 76 SER A O 1
ATOM 607 N N . ARG A 1 77 ? -17.608 5.436 33.913 1.00 50.91 77 ARG A N 1
ATOM 608 C CA . ARG A 1 77 ? -16.389 6.247 34.095 1.00 50.91 77 ARG A CA 1
ATOM 609 C C . ARG A 1 77 ? -15.187 5.769 33.276 1.00 50.91 77 ARG A C 1
ATOM 611 O O . ARG A 1 77 ? -14.211 6.502 33.174 1.00 50.91 77 ARG A O 1
ATOM 618 N N . TRP A 1 78 ? -15.237 4.555 32.732 1.00 56.31 78 TRP A N 1
ATOM 619 C CA . TRP A 1 78 ? -14.087 3.884 32.116 1.00 56.31 78 TRP A CA 1
ATOM 620 C C . TRP A 1 78 ? -14.391 3.350 30.712 1.00 56.31 78 TRP A C 1
ATOM 622 O O . TRP A 1 78 ? -13.679 2.475 30.217 1.00 56.31 78 TRP A O 1
ATOM 632 N N . VAL A 1 79 ? -15.461 3.853 30.091 1.00 66.00 79 VAL A N 1
ATOM 633 C CA . VAL A 1 79 ? -15.814 3.556 28.701 1.00 66.00 79 VAL A CA 1
ATOM 634 C C . VAL A 1 79 ? -14.765 4.175 27.790 1.00 66.00 79 VAL A C 1
ATOM 636 O O . VAL A 1 79 ? -14.333 5.312 27.994 1.00 66.00 79 VAL A O 1
ATOM 639 N N . PHE A 1 80 ? -14.360 3.413 26.780 1.00 72.19 80 PHE A N 1
ATOM 640 C CA . PHE A 1 80 ? -13.471 3.900 25.742 1.00 72.19 80 PHE A CA 1
ATOM 641 C C . PHE A 1 80 ? -14.153 5.053 25.005 1.00 72.19 80 PHE A C 1
ATOM 643 O O . PHE A 1 80 ? -15.161 4.840 24.331 1.00 72.19 80 PHE A O 1
ATOM 650 N N . ARG A 1 81 ? -13.661 6.290 25.163 1.00 80.00 81 ARG A N 1
ATOM 651 C CA . ARG A 1 81 ? -14.286 7.437 24.490 1.00 80.00 81 ARG A CA 1
ATOM 652 C C . ARG A 1 81 ? -14.130 7.269 22.982 1.00 80.00 81 ARG A C 1
ATOM 654 O O . ARG A 1 81 ? -13.097 6.790 22.517 1.00 80.00 81 ARG A O 1
ATOM 661 N N . ALA A 1 82 ? -15.129 7.718 22.224 1.00 82.94 82 ALA A N 1
ATOM 662 C CA . ALA A 1 82 ? -15.102 7.657 20.763 1.00 82.94 82 ALA A CA 1
ATOM 663 C C . ALA A 1 82 ? -13.828 8.304 20.188 1.00 82.94 82 ALA A C 1
ATOM 665 O O . ALA A 1 82 ? -13.167 7.714 19.339 1.00 82.94 82 ALA A O 1
ATOM 666 N N . HIS A 1 83 ? -13.419 9.454 20.736 1.00 85.25 83 HIS A N 1
ATOM 667 C CA . HIS A 1 83 ? -12.149 10.097 20.398 1.00 85.25 83 HIS A CA 1
ATOM 668 C C . HIS A 1 83 ? -10.938 9.166 20.555 1.00 85.25 83 HIS A C 1
ATOM 670 O O . HIS A 1 83 ? -10.139 9.016 19.632 1.00 85.25 83 HIS A O 1
ATOM 676 N N . ASP A 1 84 ? -10.819 8.509 21.711 1.00 84.25 84 ASP A N 1
ATOM 677 C CA . ASP A 1 84 ? -9.675 7.654 22.025 1.00 84.25 84 ASP A CA 1
ATOM 678 C C . ASP A 1 84 ? -9.663 6.400 21.126 1.00 84.25 84 ASP A C 1
ATOM 680 O O . ASP A 1 84 ? -8.595 5.985 20.673 1.00 84.25 84 ASP A O 1
ATOM 684 N N . LEU A 1 85 ? -10.837 5.838 20.794 1.00 87.69 85 LEU A N 1
ATOM 685 C CA . LEU A 1 85 ? -10.973 4.752 19.810 1.00 87.69 85 LEU A CA 1
ATOM 686 C C . LEU A 1 85 ? -10.470 5.176 18.424 1.00 87.69 85 LEU A C 1
ATOM 688 O O . LEU A 1 85 ? -9.691 4.449 17.806 1.00 87.69 85 LEU A O 1
ATOM 692 N N . ASN A 1 86 ? -10.887 6.353 17.953 1.00 88.62 86 ASN A N 1
ATOM 693 C CA . ASN A 1 86 ? -10.550 6.874 16.627 1.00 88.62 86 ASN A CA 1
ATOM 694 C C . ASN A 1 86 ? -9.047 7.153 16.492 1.00 88.62 86 ASN A C 1
ATOM 696 O O . ASN A 1 86 ? -8.417 6.752 15.511 1.00 88.62 86 ASN A O 1
ATOM 700 N N . VAL A 1 87 ? -8.451 7.790 17.506 1.00 87.00 87 VAL A N 1
ATOM 701 C CA . VAL A 1 87 ? -7.005 8.046 17.553 1.00 87.00 87 VAL A CA 1
ATOM 702 C C . VAL A 1 87 ? -6.228 6.729 17.576 1.00 87.00 87 VAL A C 1
ATOM 704 O O . VAL A 1 87 ? -5.288 6.562 16.797 1.00 87.00 87 VAL A O 1
ATOM 707 N N . CYS A 1 88 ? -6.640 5.766 18.409 1.00 88.44 88 CYS A N 1
ATOM 708 C CA . CYS A 1 88 ? -5.988 4.458 18.468 1.00 88.44 88 CYS A CA 1
ATOM 709 C C . CYS A 1 88 ? -6.100 3.699 17.142 1.00 88.44 88 CYS A C 1
ATOM 711 O O . CYS A 1 88 ? -5.135 3.054 16.738 1.00 88.44 88 CYS A O 1
ATOM 713 N N . LEU A 1 89 ? -7.241 3.782 16.447 1.00 92.62 89 LEU A N 1
ATOM 714 C CA . LEU A 1 89 ? -7.413 3.134 15.148 1.00 92.62 89 LEU A CA 1
ATOM 715 C C . LEU A 1 89 ? -6.430 3.720 14.139 1.00 92.62 89 LEU A C 1
ATOM 717 O O . LEU A 1 89 ? -5.737 2.972 13.453 1.00 92.62 89 LEU A O 1
ATOM 721 N N . LEU A 1 90 ? -6.328 5.048 14.077 1.00 89.88 90 LEU A N 1
ATOM 722 C CA . LEU A 1 90 ? -5.431 5.704 13.137 1.00 89.88 90 LEU A CA 1
ATOM 723 C C . LEU A 1 90 ? -3.967 5.330 13.386 1.00 89.88 90 LEU A C 1
ATOM 725 O O . LEU A 1 90 ? -3.241 5.000 12.449 1.00 89.88 90 LEU A O 1
ATOM 729 N N . GLU A 1 91 ? -3.538 5.352 14.647 1.00 88.56 91 GLU A N 1
ATOM 730 C CA . GLU A 1 91 ? -2.180 4.958 15.020 1.00 88.56 91 GLU A CA 1
ATOM 731 C C . GLU A 1 91 ? -1.930 3.464 14.774 1.00 88.56 91 GLU A C 1
ATOM 733 O O . GLU A 1 91 ? -0.845 3.100 14.324 1.00 88.56 91 GLU A O 1
ATOM 738 N N . ALA A 1 92 ? -2.931 2.599 14.972 1.00 91.44 92 ALA A N 1
ATOM 739 C CA . ALA A 1 92 ? -2.829 1.176 14.656 1.00 91.44 92 ALA A CA 1
ATOM 740 C C . ALA A 1 92 ? -2.648 0.936 13.154 1.00 91.44 92 ALA A C 1
ATOM 742 O O . ALA A 1 92 ? -1.772 0.165 12.766 1.00 91.44 92 ALA A O 1
ATOM 743 N N . LEU A 1 93 ? -3.414 1.626 12.304 1.00 92.38 93 LEU A N 1
ATOM 744 C CA . LEU A 1 93 ? -3.287 1.521 10.848 1.00 92.38 93 LEU A CA 1
ATOM 745 C C . LEU A 1 93 ? -1.919 2.033 10.366 1.00 92.38 93 LEU A C 1
ATOM 747 O O . LEU A 1 93 ? -1.236 1.335 9.616 1.00 92.38 93 LEU A O 1
ATOM 751 N N . LYS A 1 94 ? -1.464 3.194 10.864 1.00 87.88 94 LYS A N 1
ATOM 752 C CA . LYS A 1 94 ? -0.120 3.732 10.570 1.00 87.88 94 LYS A CA 1
ATOM 753 C C . LYS A 1 94 ? 0.993 2.786 11.016 1.00 87.88 94 LYS A C 1
ATOM 755 O O . LYS A 1 94 ? 2.011 2.668 10.341 1.00 87.88 94 LYS A O 1
ATOM 760 N N . ALA A 1 95 ? 0.815 2.139 12.165 1.00 85.38 95 ALA A N 1
ATOM 761 C CA . ALA A 1 95 ? 1.777 1.200 12.723 1.00 85.38 95 ALA A CA 1
ATOM 762 C C . ALA A 1 95 ? 1.674 -0.215 12.131 1.00 85.38 95 ALA A C 1
ATOM 764 O O . ALA A 1 95 ? 2.431 -1.077 12.562 1.00 85.38 95 ALA A O 1
ATOM 765 N N . GLY A 1 96 ? 0.751 -0.481 11.197 1.00 88.94 96 GLY A N 1
ATOM 766 C CA . GLY A 1 96 ? 0.531 -1.821 10.639 1.00 88.94 96 GLY A CA 1
ATOM 767 C C . GLY A 1 96 ? 0.045 -2.857 11.655 1.00 88.94 96 GLY A C 1
ATOM 768 O O . GLY A 1 96 ? 0.251 -4.056 11.471 1.00 88.94 96 GLY A O 1
ATOM 769 N N . SER A 1 97 ? -0.591 -2.412 12.733 1.00 91.44 97 SER A N 1
ATOM 770 C CA . SER A 1 97 ? -1.089 -3.238 13.835 1.00 91.44 97 SER A CA 1
ATOM 771 C C . SER A 1 97 ? -2.537 -3.644 13.584 1.00 91.44 97 SER A C 1
ATOM 773 O O . SER A 1 97 ? -3.483 -3.148 14.199 1.00 91.44 97 SER A O 1
ATOM 775 N N . PHE A 1 98 ? -2.725 -4.518 12.598 1.00 93.38 98 PHE A N 1
ATOM 776 C CA . PHE A 1 98 ? -4.027 -4.919 12.094 1.00 93.38 98 PHE A CA 1
ATOM 777 C C . PHE A 1 98 ? -4.802 -5.838 13.036 1.00 93.38 98 PHE A C 1
ATOM 779 O O . PHE A 1 98 ? -6.026 -5.893 12.898 1.00 93.38 98 PHE A O 1
ATOM 786 N N . ARG A 1 99 ? -4.180 -6.513 14.019 1.00 92.62 99 ARG A N 1
ATOM 787 C CA . ARG A 1 99 ? -4.966 -7.175 15.079 1.00 92.62 99 ARG A CA 1
ATOM 788 C C . ARG A 1 99 ? -5.700 -6.123 15.894 1.00 92.62 99 ARG A C 1
ATOM 790 O O . ARG A 1 99 ? -6.922 -6.191 16.011 1.00 92.62 99 ARG A O 1
ATOM 797 N N . ILE A 1 100 ? -4.974 -5.108 16.363 1.00 92.06 100 ILE A N 1
ATOM 798 C CA . ILE A 1 100 ? -5.562 -3.986 17.103 1.00 92.06 100 ILE A CA 1
ATOM 799 C C . ILE A 1 100 ? -6.576 -3.229 16.245 1.00 92.06 100 ILE A C 1
ATOM 801 O O . ILE A 1 100 ? -7.689 -2.995 16.707 1.00 92.06 100 ILE A O 1
ATOM 805 N N . ALA A 1 101 ? -6.249 -2.893 14.994 1.00 95.38 101 ALA A N 1
ATOM 806 C CA . ALA A 1 101 ? -7.178 -2.173 14.122 1.00 95.38 101 ALA A CA 1
ATOM 807 C C . ALA A 1 101 ? -8.498 -2.941 13.940 1.00 95.38 101 ALA A C 1
ATOM 809 O O . ALA A 1 101 ? -9.573 -2.356 14.029 1.00 95.38 101 ALA A O 1
ATOM 810 N N . ASN A 1 102 ? -8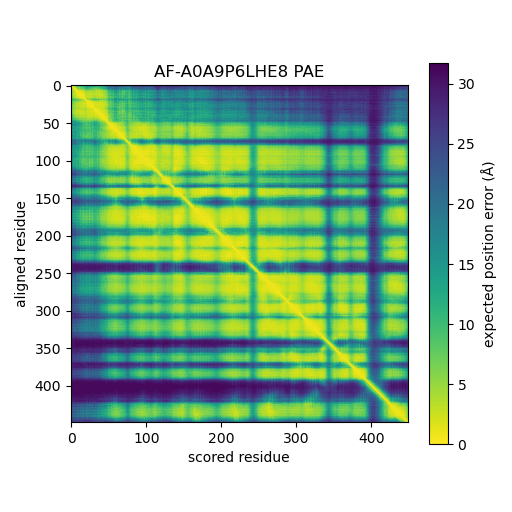.438 -4.266 13.759 1.00 96.62 102 ASN A N 1
ATOM 811 C CA . ASN A 1 102 ? -9.633 -5.103 13.680 1.00 96.62 102 ASN A CA 1
ATOM 812 C C . ASN A 1 102 ? -10.479 -5.046 14.958 1.00 96.62 102 ASN A C 1
ATOM 814 O O . ASN A 1 102 ? -11.699 -4.936 14.843 1.00 96.62 102 ASN A O 1
ATOM 818 N N . ILE A 1 103 ? -9.842 -5.120 16.129 1.00 93.81 103 ILE A N 1
ATOM 819 C CA . ILE A 1 103 ? -10.502 -5.039 17.439 1.00 93.81 103 ILE A CA 1
ATOM 820 C C . ILE A 1 103 ? -11.164 -3.668 17.628 1.00 93.81 103 ILE A C 1
ATOM 822 O O . ILE A 1 103 ? -12.305 -3.588 18.070 1.00 93.81 103 ILE A O 1
ATOM 826 N N . LEU A 1 104 ? -10.474 -2.587 17.259 1.00 92.94 104 LEU A N 1
ATOM 827 C CA . LEU A 1 104 ? -10.990 -1.222 17.371 1.00 92.94 104 LEU A CA 1
ATOM 828 C C . LEU A 1 104 ? -12.169 -0.973 16.426 1.00 92.94 104 LEU A C 1
ATOM 830 O O . LEU A 1 104 ? -13.161 -0.380 16.838 1.00 92.94 104 LEU A O 1
ATOM 834 N N . LEU A 1 105 ? -12.100 -1.482 15.194 1.00 94.62 105 LEU A N 1
ATOM 835 C CA . LEU A 1 105 ? -13.223 -1.444 14.253 1.00 94.62 105 LEU A CA 1
ATOM 836 C C . LEU A 1 105 ? -14.428 -2.243 14.779 1.00 94.62 105 LEU A C 1
ATOM 838 O O . LEU A 1 105 ? -15.559 -1.786 14.648 1.00 94.62 105 LEU A O 1
ATOM 842 N N . ASP A 1 106 ? -14.203 -3.400 15.415 1.00 92.94 106 ASP A N 1
ATOM 843 C CA . ASP A 1 106 ? -15.278 -4.178 16.058 1.00 92.94 106 ASP A CA 1
ATOM 844 C C . ASP A 1 106 ? -15.867 -3.450 17.278 1.00 92.94 106 ASP A C 1
ATOM 846 O O . ASP A 1 106 ? -17.056 -3.579 17.562 1.00 92.94 106 ASP A O 1
ATOM 850 N N . ALA A 1 107 ? -15.058 -2.641 17.966 1.00 88.81 107 ALA A N 1
ATOM 851 C CA . ALA A 1 107 ? -15.480 -1.788 19.074 1.00 88.81 107 ALA A CA 1
ATOM 852 C C . ALA A 1 107 ? -16.164 -0.480 18.635 1.00 88.81 107 ALA A C 1
ATOM 854 O O . ALA A 1 107 ? -16.560 0.312 19.489 1.00 88.81 107 ALA A O 1
ATOM 855 N N . GLY A 1 108 ? -16.322 -0.250 17.327 1.00 89.88 108 GLY A N 1
ATOM 856 C CA . GLY A 1 108 ? -17.024 0.914 16.786 1.00 89.88 108 GLY A CA 1
ATOM 857 C C . GLY A 1 108 ? -16.156 2.155 16.581 1.00 89.88 108 GLY A C 1
ATOM 858 O O . GLY A 1 108 ? -16.703 3.255 16.522 1.00 89.88 108 GLY A O 1
ATOM 859 N N . ALA A 1 109 ? -14.832 2.005 16.468 1.00 90.75 109 ALA A N 1
ATOM 860 C CA . ALA A 1 109 ? -13.968 3.094 16.017 1.00 90.75 109 ALA A CA 1
ATOM 861 C C . ALA A 1 109 ? -14.409 3.598 14.631 1.00 90.75 109 ALA A C 1
ATOM 863 O O . ALA A 1 109 ? -14.724 2.816 13.730 1.00 90.75 109 ALA A O 1
ATOM 864 N N . GLU A 1 110 ? -14.435 4.915 14.474 1.00 90.62 110 GLU A N 1
ATOM 865 C CA . GLU A 1 110 ? -14.907 5.597 13.278 1.00 90.62 110 GLU A CA 1
ATOM 866 C C . GLU A 1 110 ? -13.873 5.533 12.150 1.00 90.62 110 GLU A C 1
ATOM 868 O O . GLU A 1 110 ? -12.672 5.714 12.359 1.00 90.62 110 GLU A O 1
ATOM 873 N N . VAL A 1 111 ? -14.359 5.291 10.934 1.00 90.19 111 VAL A N 1
ATOM 874 C CA . VAL A 1 111 ? -13.547 5.314 9.718 1.00 90.19 111 VAL A CA 1
ATOM 875 C C . VAL A 1 111 ? -13.392 6.756 9.248 1.00 90.19 111 VAL A C 1
ATOM 877 O O . VAL A 1 111 ? -14.379 7.465 9.068 1.00 90.19 111 VAL A O 1
ATOM 880 N N . LEU A 1 112 ? -12.148 7.180 9.038 1.00 87.69 112 LEU A N 1
ATOM 881 C CA . LEU A 1 112 ? -11.815 8.525 8.585 1.00 87.69 112 LEU A CA 1
ATOM 882 C C . LEU A 1 112 ? -11.667 8.558 7.064 1.00 87.69 112 LEU A C 1
ATOM 884 O O . LEU A 1 112 ? -11.089 7.646 6.474 1.00 87.69 112 LEU A O 1
ATOM 888 N N . TYR A 1 113 ? -12.138 9.636 6.447 1.00 82.56 113 TYR A N 1
ATOM 889 C CA . TYR A 1 113 ? -11.982 9.897 5.017 1.00 82.56 113 TYR A CA 1
ATOM 890 C C . TYR A 1 113 ? -10.724 10.732 4.755 1.00 82.56 113 TYR A C 1
ATOM 892 O O . TYR A 1 113 ? -10.243 11.451 5.634 1.00 82.56 113 TYR A O 1
ATOM 900 N N . SER A 1 114 ? -10.187 10.641 3.540 1.00 78.50 114 SER A N 1
ATOM 901 C CA . SER A 1 114 ? -9.089 11.488 3.066 1.00 78.50 114 SER A CA 1
ATOM 902 C C . SER A 1 114 ? -9.420 12.985 3.092 1.00 78.50 114 SER A C 1
ATOM 904 O O . SER A 1 114 ? -10.578 13.416 3.062 1.00 78.50 114 SER A O 1
ATOM 906 N N . ALA A 1 115 ? -8.364 13.804 3.152 1.00 68.75 115 ALA A N 1
ATOM 907 C CA . ALA A 1 115 ? -8.493 15.255 3.207 1.00 68.75 115 ALA A CA 1
ATOM 908 C C . ALA A 1 115 ? -9.241 15.799 1.979 1.00 68.75 115 ALA A C 1
ATOM 910 O O . ALA A 1 115 ? -8.965 15.424 0.839 1.00 68.75 115 ALA A O 1
ATOM 911 N N . GLY A 1 116 ? -10.172 16.723 2.221 1.00 60.94 116 GLY A N 1
ATOM 912 C CA . GLY A 1 116 ? -11.060 17.271 1.194 1.00 60.94 116 GLY A CA 1
ATOM 913 C C . GLY A 1 116 ? -12.410 16.558 1.080 1.00 60.94 116 GLY A C 1
ATOM 914 O O . GLY A 1 116 ? -13.265 17.052 0.350 1.00 60.94 116 GLY A O 1
ATOM 915 N N . SER A 1 117 ? -12.630 15.462 1.816 1.00 63.94 117 SER A N 1
ATOM 916 C CA . SER A 1 117 ? -13.981 14.962 2.093 1.00 63.94 117 SER A CA 1
ATOM 917 C C . SER A 1 117 ? -14.721 15.912 3.045 1.00 63.94 117 SER A C 1
ATOM 919 O O . SER A 1 117 ? -14.129 16.468 3.974 1.00 63.94 117 SER A O 1
ATOM 921 N N . ARG A 1 118 ? -16.021 16.117 2.813 1.00 62.59 118 ARG A N 1
ATOM 922 C CA . ARG A 1 118 ? -16.922 16.890 3.681 1.00 62.59 118 ARG A CA 1
ATOM 923 C C . ARG A 1 118 ? -17.406 16.076 4.877 1.00 62.59 118 ARG A C 1
ATOM 925 O O . ARG A 1 118 ? -18.029 16.640 5.779 1.00 62.59 118 ARG A O 1
ATOM 932 N N . GLN A 1 119 ? -17.150 14.770 4.893 1.00 64.75 119 GLN A N 1
ATOM 933 C CA . GLN A 1 119 ? -17.559 13.897 5.977 1.00 64.75 119 GLN A CA 1
ATOM 934 C C . GLN A 1 119 ? -16.616 14.057 7.175 1.00 64.75 119 GLN A C 1
ATOM 936 O O . GLN A 1 119 ? -15.530 13.482 7.239 1.00 64.75 119 GLN A O 1
ATOM 941 N N . CYS A 1 120 ? -17.044 14.878 8.133 1.00 61.09 120 CYS A N 1
ATOM 942 C CA . CYS A 1 120 ? -16.342 15.055 9.396 1.00 61.09 120 CYS A CA 1
ATOM 943 C C . CYS A 1 120 ? -16.621 13.886 10.353 1.00 61.09 120 CYS A C 1
ATOM 945 O O . CYS A 1 120 ? -17.746 13.376 10.369 1.00 61.09 120 CYS A O 1
ATOM 947 N N . PRO A 1 121 ? -15.637 13.515 11.195 1.00 72.00 121 PRO A N 1
ATOM 948 C CA . PRO A 1 121 ? -15.882 12.637 12.328 1.00 72.00 121 PRO A CA 1
ATOM 949 C C . PRO A 1 121 ? -17.079 13.111 13.156 1.00 72.00 121 PRO A C 1
ATOM 951 O O . PRO A 1 121 ? -17.264 14.312 13.359 1.00 72.00 121 PRO A O 1
ATOM 954 N N . ARG A 1 122 ? -17.858 12.173 13.695 1.00 77.69 122 ARG A N 1
ATOM 955 C CA . ARG A 1 122 ? -19.023 12.471 14.549 1.00 77.69 122 ARG A CA 1
ATOM 956 C C . ARG A 1 122 ? -18.646 13.070 15.904 1.00 77.69 122 ARG A C 1
ATOM 958 O O . ARG A 1 122 ? -19.501 13.618 16.589 1.00 77.69 122 ARG A O 1
ATOM 965 N N . CYS A 1 123 ? -17.395 12.895 16.316 1.00 81.62 123 CYS A N 1
ATOM 966 C CA . CYS A 1 123 ? -16.867 13.343 17.597 1.00 81.62 123 CYS A CA 1
ATOM 967 C C . CYS A 1 123 ? -16.075 14.646 17.420 1.00 81.62 123 CYS A C 1
ATOM 969 O O . CYS A 1 123 ? -15.023 14.645 16.774 1.00 81.62 123 CYS A O 1
ATOM 971 N N . ASP A 1 124 ? -16.548 15.727 18.045 1.00 80.50 124 ASP A N 1
ATOM 972 C CA . ASP A 1 124 ? -15.944 17.065 17.962 1.00 80.50 124 ASP A CA 1
ATOM 973 C C . ASP A 1 124 ? -14.478 17.071 18.417 1.00 80.50 124 ASP A C 1
ATOM 975 O O . ASP A 1 124 ? -13.627 17.677 17.766 1.00 80.50 124 ASP A O 1
ATOM 979 N N . GLU A 1 125 ? -14.131 16.307 19.462 1.00 81.31 125 GLU A N 1
ATOM 980 C CA . GLU A 1 125 ? -12.736 16.206 19.908 1.00 81.31 125 GLU A CA 1
ATOM 981 C C . GLU A 1 125 ? -11.834 15.555 18.847 1.00 81.31 125 GLU A C 1
ATOM 983 O O . GLU A 1 125 ? -10.659 15.901 18.715 1.00 81.31 125 GLU A O 1
ATOM 988 N N . THR A 1 126 ? -12.376 14.627 18.050 1.00 80.00 126 THR A N 1
ATOM 989 C CA . THR A 1 126 ? -11.654 14.025 16.915 1.00 80.00 126 THR A CA 1
ATOM 990 C C . THR A 1 126 ? -11.476 15.033 15.789 1.00 80.00 126 THR A C 1
ATOM 992 O O . THR A 1 126 ? -10.398 15.102 15.203 1.00 80.00 126 THR A O 1
ATOM 995 N N . VAL A 1 127 ? -12.501 15.838 15.508 1.00 79.06 127 VAL A N 1
ATOM 996 C CA . VAL A 1 127 ? -12.443 16.903 14.499 1.00 79.06 127 VAL A CA 1
ATOM 997 C C . VAL A 1 127 ? -11.355 17.917 14.853 1.00 79.06 127 VAL A C 1
ATOM 999 O O . VAL A 1 127 ? -10.510 18.236 14.016 1.00 79.06 127 VAL A O 1
ATOM 1002 N N . ASP A 1 128 ? -11.333 18.397 16.094 1.00 80.12 128 ASP A N 1
ATOM 1003 C CA . ASP A 1 128 ? -10.349 19.384 16.539 1.00 80.12 128 ASP A CA 1
ATOM 1004 C C . ASP A 1 128 ? -8.934 18.809 16.590 1.00 80.12 128 ASP A C 1
ATOM 1006 O O . ASP A 1 128 ? -7.975 19.469 16.179 1.00 80.12 128 ASP A O 1
ATOM 1010 N N . TRP A 1 129 ? -8.798 17.545 16.995 1.00 81.81 129 TRP A N 1
ATOM 1011 C CA . TRP A 1 129 ? -7.524 16.845 16.905 1.00 81.81 129 TRP A CA 1
ATOM 1012 C C . TRP A 1 129 ? -7.021 16.737 15.461 1.00 81.81 129 TRP A C 1
ATOM 1014 O O . TRP A 1 129 ? -5.852 17.035 15.217 1.00 81.81 129 TRP A O 1
ATOM 1024 N N . LEU A 1 130 ? -7.881 16.388 14.495 1.00 76.56 130 LEU A N 1
ATOM 1025 C CA . LEU A 1 130 ? -7.507 16.310 13.077 1.00 76.56 130 LEU A CA 1
ATOM 1026 C C . LEU A 1 130 ? -7.081 17.667 12.508 1.00 76.56 130 LEU A C 1
ATOM 1028 O O . LEU A 1 130 ? -6.092 17.722 11.780 1.00 76.56 130 LEU A O 1
ATOM 1032 N N . LYS A 1 131 ? -7.747 18.770 12.882 1.00 76.06 131 LYS A N 1
ATOM 1033 C CA . LYS A 1 131 ? -7.327 20.131 12.486 1.00 76.06 131 LYS A CA 1
ATOM 1034 C C . LYS A 1 131 ? -5.909 20.458 12.965 1.00 76.06 131 LYS A C 1
ATOM 1036 O O . LYS A 1 131 ? -5.162 21.134 12.263 1.00 76.06 131 LYS A O 1
ATOM 1041 N N . GLY A 1 132 ? -5.526 19.963 14.145 1.00 69.56 132 GLY A N 1
ATOM 1042 C CA . GLY A 1 132 ? -4.168 20.093 14.681 1.00 69.56 132 GLY A CA 1
ATOM 1043 C C . GLY A 1 132 ? -3.125 19.210 13.982 1.00 69.56 132 GLY A C 1
ATOM 1044 O O . GLY A 1 132 ? -1.925 19.437 14.138 1.00 69.56 132 GLY A O 1
ATOM 1045 N N . GLN A 1 133 ? -3.550 18.218 13.195 1.00 68.81 133 GLN A N 1
ATOM 1046 C CA . GLN A 1 133 ? -2.679 17.319 12.438 1.00 68.81 133 GLN A CA 1
ATOM 1047 C C . GLN A 1 133 ? -2.546 17.802 10.988 1.00 68.81 133 GLN A C 1
ATOM 1049 O O . GLN A 1 133 ? -3.074 17.195 10.058 1.00 68.81 133 GLN A O 1
ATOM 1054 N N . SER A 1 134 ? -1.774 18.869 10.777 1.00 50.31 134 SER A N 1
ATOM 1055 C CA . SER A 1 134 ? -1.559 19.540 9.478 1.00 50.31 134 SER A CA 1
ATOM 1056 C C . SER A 1 134 ? -0.977 18.678 8.338 1.00 50.31 134 SER A C 1
ATOM 1058 O O . SER A 1 134 ? -0.692 19.200 7.265 1.00 50.31 134 SER A O 1
ATOM 1060 N N . ARG A 1 135 ? -0.774 17.371 8.551 1.00 55.06 135 ARG A N 1
ATOM 1061 C CA . ARG A 1 135 ? -0.127 16.429 7.619 1.00 55.06 135 ARG A CA 1
ATOM 1062 C C . ARG A 1 135 ? -0.961 15.183 7.295 1.00 55.06 135 ARG A C 1
ATOM 1064 O O . ARG A 1 135 ? -0.484 14.312 6.569 1.00 55.06 135 ARG A O 1
ATOM 1071 N N . LEU A 1 136 ? -2.166 15.041 7.851 1.00 58.41 136 LEU A N 1
ATOM 1072 C CA . LEU A 1 136 ? -3.027 13.889 7.568 1.00 58.41 136 LEU A CA 1
ATOM 1073 C C . LEU A 1 136 ? -3.851 14.141 6.303 1.00 58.41 136 LEU A C 1
ATOM 1075 O O . LEU A 1 136 ? -4.936 14.707 6.354 1.00 58.41 136 LEU A O 1
ATOM 1079 N N . HIS A 1 137 ? -3.310 13.715 5.161 1.00 70.44 137 HIS A N 1
ATOM 1080 C CA . HIS A 1 137 ? -4.012 13.773 3.873 1.00 70.44 137 HIS A CA 1
ATOM 1081 C C . HIS A 1 137 ? -4.752 12.472 3.524 1.00 70.44 137 HIS A C 1
ATOM 1083 O O . HIS A 1 137 ? -5.677 12.492 2.715 1.00 70.44 137 HIS A O 1
ATOM 1089 N N . LEU A 1 138 ? -4.368 11.355 4.149 1.00 83.69 138 LEU A N 1
ATOM 1090 C CA . LEU A 1 138 ? -4.875 10.016 3.845 1.00 83.69 138 LEU A CA 1
ATOM 1091 C C . LEU A 1 138 ? -6.009 9.615 4.795 1.00 83.69 138 LEU A C 1
ATOM 1093 O O . LEU A 1 138 ? -5.897 9.816 6.006 1.00 83.69 138 LEU A O 1
ATOM 1097 N N . GLY A 1 139 ? -7.061 9.008 4.244 1.00 88.12 139 GLY A N 1
ATOM 1098 C CA . GLY A 1 139 ? -8.125 8.378 5.021 1.00 88.12 139 GLY A CA 1
ATOM 1099 C C . GLY A 1 139 ? -7.712 7.008 5.559 1.00 88.12 139 GLY A C 1
ATOM 1100 O O . GLY A 1 139 ? -6.614 6.505 5.299 1.00 88.12 139 GLY A O 1
ATOM 1101 N N . SER A 1 140 ? -8.581 6.386 6.353 1.00 92.62 140 SER A N 1
ATOM 1102 C CA . SER A 1 140 ? -8.302 5.099 6.993 1.00 92.62 140 SER A CA 1
ATOM 1103 C C . SER A 1 140 ? -8.024 3.984 5.984 1.00 92.62 140 SER A C 1
ATOM 1105 O O . SER A 1 140 ? -7.185 3.128 6.267 1.00 92.62 140 SER A O 1
ATOM 1107 N N . LEU A 1 141 ? -8.689 3.978 4.821 1.00 94.50 141 LEU A N 1
ATOM 1108 C CA . LEU A 1 141 ? -8.468 2.943 3.810 1.00 94.50 141 LEU A CA 1
ATOM 1109 C C . LEU A 1 141 ? -7.097 3.118 3.160 1.00 94.50 141 LEU A C 1
ATOM 1111 O O . LEU A 1 141 ? -6.343 2.151 3.063 1.00 94.50 141 LEU A O 1
ATOM 1115 N N . ALA A 1 142 ? -6.752 4.350 2.788 1.00 90.88 142 ALA A N 1
ATOM 1116 C CA . ALA A 1 142 ? -5.453 4.667 2.211 1.00 90.88 142 ALA A CA 1
ATOM 1117 C C . ALA A 1 142 ? -4.294 4.401 3.186 1.00 90.88 142 ALA A C 1
ATOM 1119 O O . ALA A 1 142 ? -3.284 3.810 2.808 1.00 90.88 142 ALA A O 1
ATOM 1120 N N . ILE A 1 143 ? -4.450 4.742 4.470 1.00 91.19 143 ILE A N 1
ATOM 1121 C CA . ILE A 1 143 ? -3.446 4.432 5.502 1.00 91.19 143 ILE A CA 1
ATOM 1122 C C . ILE A 1 143 ? -3.290 2.919 5.672 1.00 91.19 143 ILE A C 1
ATOM 1124 O O . ILE A 1 143 ? -2.165 2.428 5.786 1.00 91.19 143 ILE A O 1
ATOM 1128 N N . ALA A 1 144 ? -4.398 2.171 5.673 1.00 93.88 144 ALA A N 1
ATOM 1129 C CA . ALA A 1 144 ? -4.343 0.716 5.710 1.00 93.88 144 ALA A CA 1
ATOM 1130 C C . ALA A 1 144 ? -3.583 0.174 4.490 1.00 93.88 144 ALA A C 1
ATOM 1132 O O . ALA A 1 144 ? -2.654 -0.617 4.661 1.00 93.88 144 ALA A O 1
ATOM 1133 N N . ALA A 1 145 ? -3.924 0.634 3.282 1.00 92.62 145 ALA A N 1
ATOM 1134 C CA . ALA A 1 145 ? -3.295 0.218 2.031 1.00 92.62 145 ALA A CA 1
ATOM 1135 C C . ALA A 1 145 ? -1.781 0.487 2.026 1.00 92.62 145 ALA A C 1
ATOM 1137 O O . ALA A 1 145 ? -1.013 -0.438 1.754 1.00 92.62 145 ALA A O 1
ATOM 1138 N N . ARG A 1 146 ? -1.360 1.678 2.472 1.00 89.50 146 ARG A N 1
ATOM 1139 C CA . ARG A 1 146 ? 0.044 2.106 2.591 1.00 89.50 146 ARG A CA 1
ATOM 1140 C C . ARG A 1 146 ? 0.889 1.244 3.527 1.00 89.50 146 ARG A C 1
ATOM 1142 O O . ARG A 1 146 ? 2.111 1.223 3.417 1.00 89.50 146 ARG A O 1
ATOM 1149 N N . SER A 1 147 ? 0.277 0.581 4.507 1.00 88.31 147 SER A N 1
ATOM 1150 C CA . SER A 1 147 ? 1.032 -0.160 5.517 1.00 88.31 147 SER A CA 1
ATOM 1151 C C . SER A 1 147 ? 1.848 -1.293 4.880 1.00 88.31 147 SER A C 1
ATOM 1153 O O . SER A 1 147 ? 1.300 -2.139 4.164 1.00 88.31 147 SER A O 1
ATOM 1155 N N . ARG A 1 148 ? 3.156 -1.288 5.155 1.00 83.75 148 ARG A N 1
ATOM 1156 C CA . ARG A 1 148 ? 4.170 -2.203 4.611 1.00 83.75 148 ARG A CA 1
ATOM 1157 C C . ARG A 1 148 ? 4.654 -3.149 5.702 1.00 83.75 148 ARG A C 1
ATOM 1159 O O . ARG A 1 148 ? 5.034 -2.686 6.777 1.00 83.75 148 ARG A O 1
ATOM 1166 N N . TYR A 1 149 ? 4.650 -4.452 5.453 1.00 80.00 149 TYR A N 1
ATOM 1167 C CA . TYR A 1 149 ? 5.093 -5.463 6.407 1.00 80.00 149 TYR A CA 1
ATOM 1168 C C . TYR A 1 149 ? 6.582 -5.294 6.762 1.00 80.00 149 TYR A C 1
ATOM 1170 O O . TYR A 1 149 ? 6.947 -5.236 7.943 1.00 80.00 149 TYR A O 1
ATOM 1178 N N . HIS A 1 150 ? 7.449 -5.111 5.764 1.00 73.00 150 HIS A N 1
ATOM 1179 C CA . HIS A 1 150 ? 8.898 -5.117 5.963 1.00 73.00 150 HIS A CA 1
ATOM 1180 C C . HIS A 1 150 ? 9.434 -3.801 6.547 1.00 73.00 150 HIS A C 1
ATOM 1182 O O . HIS A 1 150 ? 10.243 -3.812 7.478 1.00 73.00 150 HIS A O 1
ATOM 1188 N N . LEU A 1 151 ? 8.937 -2.645 6.093 1.00 66.50 151 LEU A N 1
ATOM 1189 C CA . LEU A 1 151 ? 9.331 -1.353 6.682 1.00 66.50 151 LEU A CA 1
ATOM 1190 C C . LEU A 1 151 ? 8.856 -1.199 8.130 1.00 66.50 151 LEU A C 1
ATOM 1192 O O . LEU A 1 151 ? 9.496 -0.518 8.934 1.00 66.50 151 LEU A O 1
ATOM 1196 N N . THR A 1 152 ? 7.747 -1.847 8.479 1.00 63.72 152 THR A N 1
ATOM 1197 C CA . THR A 1 152 ? 7.165 -1.725 9.814 1.00 63.72 152 THR A CA 1
ATOM 1198 C C . THR A 1 152 ? 7.858 -2.637 10.826 1.00 63.72 152 THR A C 1
ATOM 1200 O O . THR A 1 152 ? 8.094 -2.205 11.958 1.00 63.72 152 THR A O 1
ATOM 1203 N N . PHE A 1 153 ? 8.231 -3.863 10.437 1.00 61.66 153 PHE A N 1
ATOM 1204 C CA . PHE A 1 153 ? 8.689 -4.886 11.389 1.00 61.66 153 PHE A CA 1
ATOM 1205 C C . PHE A 1 153 ? 10.079 -5.470 11.115 1.00 61.66 153 PHE A C 1
ATOM 1207 O O . PHE A 1 153 ? 10.646 -6.075 12.021 1.00 61.66 153 PHE A O 1
ATOM 1214 N N . TRP A 1 154 ? 10.641 -5.301 9.915 1.00 51.84 154 TRP A N 1
ATOM 1215 C CA . TRP A 1 154 ? 11.965 -5.837 9.563 1.00 51.84 154 TRP A CA 1
ATOM 1216 C C . TRP A 1 154 ? 13.092 -4.839 9.861 1.00 51.84 154 TRP A C 1
ATOM 1218 O O . TRP A 1 154 ? 14.099 -5.212 10.453 1.00 51.84 154 TRP A O 1
ATOM 1228 N N . TYR A 1 155 ? 12.901 -3.554 9.537 1.00 50.31 155 TYR A N 1
ATOM 1229 C CA . TYR A 1 155 ? 13.909 -2.509 9.795 1.00 50.31 155 TYR A CA 1
ATOM 1230 C C . TYR A 1 155 ? 13.874 -1.941 11.214 1.00 50.31 155 TYR A C 1
ATOM 1232 O O . TYR A 1 155 ? 14.868 -1.408 11.709 1.00 50.31 155 TYR A O 1
ATOM 1240 N N . ARG A 1 156 ? 12.736 -2.051 11.902 1.00 51.75 156 ARG A N 1
ATOM 1241 C CA . ARG A 1 156 ? 12.665 -1.716 13.322 1.00 51.75 156 ARG A CA 1
ATOM 1242 C C . ARG A 1 156 ? 13.133 -2.936 14.091 1.00 51.75 156 ARG A C 1
ATOM 1244 O O . ARG A 1 156 ? 12.540 -3.997 13.954 1.00 51.75 156 ARG A O 1
ATOM 1251 N N . SER A 1 157 ? 14.158 -2.774 14.924 1.00 50.78 157 SER A N 1
ATOM 1252 C CA . SER A 1 157 ? 14.689 -3.779 15.856 1.00 50.78 157 SER A CA 1
ATOM 1253 C C . SER A 1 157 ? 13.662 -4.131 16.947 1.00 50.78 157 SER A C 1
ATOM 1255 O O . SER A 1 157 ? 13.905 -3.963 18.141 1.00 50.78 157 SER A O 1
ATOM 1257 N N . ILE A 1 158 ? 12.456 -4.538 16.550 1.00 58.16 158 ILE A N 1
ATOM 1258 C CA . ILE A 1 158 ? 11.384 -4.924 17.448 1.00 58.16 158 ILE A CA 1
ATOM 1259 C C . ILE A 1 158 ? 11.716 -6.351 17.886 1.00 58.16 158 ILE A C 1
ATOM 1261 O O . ILE A 1 158 ? 11.726 -7.257 17.056 1.00 58.16 158 ILE A O 1
ATOM 1265 N N . PRO A 1 159 ? 11.982 -6.582 19.182 1.00 57.06 159 PRO A N 1
ATOM 1266 C CA . PRO A 1 159 ? 12.438 -7.882 19.673 1.00 57.06 159 PRO A CA 1
ATOM 1267 C C . PRO A 1 159 ? 11.383 -8.993 19.546 1.00 57.06 159 PRO A C 1
ATOM 1269 O O . PRO A 1 159 ? 11.689 -10.156 19.783 1.00 57.06 159 PRO A O 1
ATOM 1272 N N . VAL A 1 160 ? 10.141 -8.650 19.193 1.00 64.25 160 VAL A N 1
ATOM 1273 C CA . VAL A 1 160 ? 9.034 -9.588 18.994 1.00 64.25 160 VAL A CA 1
ATOM 1274 C C . VAL A 1 160 ? 8.346 -9.242 17.678 1.00 64.25 160 VAL A C 1
ATOM 1276 O O . VAL A 1 160 ? 7.721 -8.187 17.576 1.00 64.25 160 VAL A O 1
ATOM 1279 N N . LYS A 1 161 ? 8.452 -10.127 16.682 1.00 69.62 161 LYS A N 1
ATOM 1280 C CA . LYS A 1 161 ? 7.679 -10.021 15.440 1.00 69.62 161 LYS A CA 1
ATOM 1281 C C . LYS A 1 161 ? 6.194 -10.238 15.778 1.00 69.62 161 LYS A C 1
ATOM 1283 O O . LYS A 1 161 ? 5.872 -11.276 16.354 1.00 69.62 161 LYS A O 1
ATOM 1288 N N . PRO A 1 162 ? 5.293 -9.279 15.495 1.00 73.44 162 PRO A N 1
ATOM 1289 C CA . PRO A 1 162 ? 3.887 -9.417 15.878 1.00 73.44 162 PRO A CA 1
ATOM 1290 C C . PRO A 1 162 ? 3.133 -10.450 15.033 1.00 73.44 162 PRO A C 1
ATOM 1292 O O . PRO A 1 162 ? 2.176 -11.050 15.524 1.00 73.44 162 PRO A O 1
ATOM 1295 N N . TYR A 1 163 ? 3.593 -10.695 13.807 1.00 82.69 163 TYR A N 1
ATOM 1296 C CA . TYR A 1 163 ? 3.033 -11.674 12.878 1.00 82.69 163 TYR A CA 1
ATOM 1297 C C . TYR A 1 163 ? 4.048 -12.780 12.609 1.00 82.69 163 TYR A C 1
ATOM 1299 O O . TYR A 1 163 ? 5.256 -12.528 12.599 1.00 82.69 163 TYR A O 1
ATOM 1307 N N . ASN A 1 164 ? 3.549 -13.994 12.388 1.00 81.81 164 ASN A N 1
ATOM 1308 C CA . ASN A 1 164 ? 4.391 -15.152 12.105 1.00 81.81 164 ASN A CA 1
ATOM 1309 C C . ASN A 1 164 ? 4.872 -15.167 10.647 1.00 81.81 164 ASN A C 1
ATOM 1311 O O . ASN A 1 164 ? 5.986 -15.613 10.388 1.00 81.81 164 ASN A O 1
ATOM 1315 N N . SER A 1 165 ? 4.064 -14.646 9.717 1.00 84.19 165 SER A N 1
ATOM 1316 C CA . SER A 1 165 ? 4.420 -14.480 8.304 1.00 84.19 165 SER A CA 1
ATOM 1317 C C . SER A 1 165 ? 3.711 -13.277 7.672 1.00 84.19 165 SER A C 1
ATOM 1319 O O . SER A 1 165 ? 2.777 -12.706 8.250 1.00 84.19 165 SER A O 1
ATOM 1321 N N . GLU A 1 166 ? 4.147 -12.891 6.472 1.00 85.56 166 GLU A N 1
ATOM 1322 C CA . GLU A 1 166 ? 3.484 -11.848 5.682 1.00 85.56 166 GLU A CA 1
ATOM 1323 C C . GLU A 1 166 ? 2.071 -12.275 5.256 1.00 85.56 166 GLU A C 1
ATOM 1325 O O . GLU A 1 166 ? 1.157 -11.455 5.252 1.00 85.56 166 GLU A O 1
ATOM 1330 N N . THR A 1 167 ? 1.841 -13.572 5.032 1.00 87.88 167 THR A N 1
ATOM 1331 C CA . THR A 1 167 ? 0.510 -14.157 4.784 1.00 87.88 167 THR A CA 1
ATOM 1332 C C . THR A 1 167 ? -0.453 -13.913 5.939 1.00 87.88 167 THR A C 1
ATOM 1334 O O . THR A 1 167 ? -1.603 -13.508 5.736 1.00 87.88 167 THR A O 1
ATOM 1337 N N . GLU A 1 168 ? 0.007 -14.094 7.181 1.00 89.31 168 GLU A N 1
ATOM 1338 C CA . GLU A 1 168 ? -0.807 -13.775 8.354 1.00 89.31 168 GLU A CA 1
ATOM 1339 C C . GLU A 1 168 ? -1.113 -12.273 8.437 1.00 89.31 168 GLU A C 1
ATOM 1341 O O . GLU A 1 168 ? -2.259 -11.889 8.704 1.00 89.31 168 GLU A O 1
ATOM 1346 N N . TYR A 1 169 ? -0.101 -11.436 8.193 1.00 90.50 169 TYR A N 1
ATOM 1347 C CA . TYR A 1 169 ? -0.246 -9.983 8.155 1.00 90.50 169 TYR A CA 1
ATOM 1348 C C . TYR A 1 169 ? -1.274 -9.552 7.104 1.00 90.50 169 TYR A C 1
ATOM 1350 O O . TYR A 1 169 ? -2.212 -8.822 7.437 1.00 90.50 169 TYR A O 1
ATOM 1358 N N . TRP A 1 170 ? -1.169 -10.062 5.874 1.00 92.31 170 TRP A N 1
ATOM 1359 C CA . TRP A 1 170 ? -2.110 -9.776 4.798 1.00 92.31 170 TRP A CA 1
ATOM 1360 C C . TRP A 1 170 ? -3.529 -10.186 5.161 1.00 92.31 170 TRP A C 1
ATOM 1362 O O . TRP A 1 170 ? -4.447 -9.382 5.038 1.00 92.31 170 TRP A O 1
ATOM 1372 N N . ARG A 1 171 ? -3.731 -11.400 5.681 1.00 93.19 171 ARG A N 1
ATOM 1373 C CA . ARG A 1 171 ? -5.061 -11.880 6.080 1.00 93.19 171 ARG A CA 1
ATOM 1374 C C . ARG A 1 171 ? -5.739 -10.928 7.072 1.00 93.19 171 ARG A C 1
ATOM 1376 O O . ARG A 1 171 ? -6.933 -10.648 6.959 1.00 93.19 171 ARG A O 1
ATOM 1383 N N . LEU A 1 172 ? -4.988 -10.421 8.051 1.00 94.12 172 LEU A N 1
ATOM 1384 C CA . LEU A 1 172 ? -5.503 -9.481 9.050 1.00 94.12 172 LEU A CA 1
ATOM 1385 C C . LEU A 1 172 ? -5.709 -8.075 8.473 1.00 94.12 172 LEU A C 1
ATOM 1387 O O . LEU A 1 172 ? -6.731 -7.447 8.772 1.00 94.12 172 LEU A O 1
ATOM 1391 N N . LYS A 1 173 ? -4.791 -7.610 7.621 1.00 95.38 173 LYS A N 1
ATOM 1392 C CA . LYS A 1 173 ? -4.901 -6.354 6.871 1.00 95.38 173 LYS A CA 1
ATOM 1393 C C . LYS A 1 173 ? -6.138 -6.346 5.976 1.00 95.38 173 LYS A C 1
ATOM 1395 O O . LYS A 1 173 ? -6.973 -5.456 6.118 1.00 95.38 173 LYS A O 1
ATOM 1400 N N . LYS A 1 174 ? -6.314 -7.371 5.139 1.00 95.88 174 LYS A N 1
ATOM 1401 C CA . LYS A 1 174 ? -7.481 -7.570 4.272 1.00 95.88 174 LYS A CA 1
ATOM 1402 C C . LYS A 1 174 ? -8.778 -7.518 5.076 1.00 95.88 174 LYS A C 1
ATOM 1404 O O . LYS A 1 174 ? -9.663 -6.736 4.747 1.00 95.88 174 LYS A O 1
ATOM 1409 N N . ARG A 1 175 ? -8.856 -8.237 6.204 1.00 96.56 175 ARG A N 1
ATOM 1410 C CA . ARG A 1 175 ? -10.031 -8.202 7.095 1.00 96.56 175 ARG A CA 1
ATOM 1411 C C . ARG A 1 175 ? -10.334 -6.797 7.637 1.00 96.56 175 ARG A C 1
ATOM 1413 O O . ARG A 1 175 ? -11.501 -6.407 7.714 1.00 96.56 175 ARG A O 1
ATOM 1420 N N . ALA A 1 176 ? -9.308 -6.036 8.022 1.00 97.00 176 ALA A N 1
ATOM 1421 C CA . ALA A 1 176 ? -9.484 -4.658 8.482 1.00 97.00 176 ALA A CA 1
ATOM 1422 C C . ALA A 1 176 ? -9.973 -3.753 7.340 1.00 97.00 176 ALA A C 1
ATOM 1424 O O . ALA A 1 176 ? -10.914 -2.984 7.525 1.00 97.00 176 ALA A O 1
ATOM 1425 N N . MET A 1 177 ? -9.403 -3.893 6.142 1.00 97.25 177 MET A N 1
ATOM 1426 C CA . MET A 1 177 ? -9.826 -3.140 4.960 1.00 97.25 177 MET A CA 1
ATOM 1427 C C . MET A 1 177 ? -11.259 -3.477 4.533 1.00 97.25 177 MET A C 1
ATOM 1429 O O . MET A 1 177 ? -12.029 -2.574 4.229 1.00 97.25 177 MET A O 1
ATOM 1433 N N . GLU A 1 178 ? -11.677 -4.742 4.598 1.00 97.31 178 GLU A N 1
ATOM 1434 C CA . GLU A 1 178 ? -13.067 -5.154 4.358 1.00 97.31 178 GLU A CA 1
ATOM 1435 C C . GLU A 1 178 ? -14.045 -4.531 5.365 1.00 97.31 178 GLU A C 1
ATOM 1437 O O . GLU A 1 178 ? -15.174 -4.186 5.012 1.00 97.31 178 GLU A O 1
ATOM 1442 N N . LYS A 1 179 ? -13.649 -4.387 6.636 1.00 96.62 179 LYS A N 1
ATOM 1443 C CA . LYS A 1 179 ? -14.443 -3.665 7.647 1.00 96.62 179 LYS A CA 1
ATOM 1444 C C . LYS A 1 179 ? -14.549 -2.180 7.312 1.00 96.62 179 LYS A C 1
ATOM 1446 O O . LYS A 1 179 ? -15.656 -1.646 7.338 1.00 96.62 179 LYS A O 1
ATOM 1451 N N . ILE A 1 180 ? -13.427 -1.553 6.957 1.00 96.25 180 ILE A N 1
ATOM 1452 C CA . ILE A 1 180 ? -13.369 -0.146 6.549 1.00 96.25 180 ILE A CA 1
ATOM 1453 C C . ILE A 1 180 ? -14.286 0.086 5.342 1.00 96.25 180 ILE A C 1
ATOM 1455 O O . ILE A 1 180 ? -15.198 0.901 5.423 1.00 96.25 180 ILE A O 1
ATOM 1459 N N . LEU A 1 181 ? -14.138 -0.699 4.271 1.00 95.00 181 LEU A N 1
ATOM 1460 C CA . LEU A 1 181 ? -14.971 -0.607 3.067 1.00 95.00 181 LEU A CA 1
ATOM 1461 C C . LEU A 1 181 ? -16.458 -0.805 3.359 1.00 95.00 181 LEU A C 1
ATOM 1463 O O . LEU A 1 181 ? -17.293 -0.081 2.821 1.00 95.00 181 LEU A O 1
ATOM 1467 N N . ARG A 1 182 ? -16.818 -1.765 4.221 1.00 94.00 182 ARG A N 1
ATOM 1468 C CA . ARG A 1 182 ? -18.218 -1.952 4.629 1.00 94.00 182 ARG A CA 1
ATOM 1469 C C . ARG A 1 182 ? -18.774 -0.723 5.335 1.00 94.00 182 ARG A C 1
ATOM 1471 O O . ARG A 1 182 ? -19.940 -0.404 5.121 1.00 94.00 182 ARG A O 1
ATOM 1478 N N . GLN A 1 183 ? -17.977 -0.050 6.161 1.00 91.06 183 GLN A N 1
ATOM 1479 C CA . GLN A 1 183 ? -18.411 1.178 6.817 1.00 91.06 183 GLN A CA 1
ATOM 1480 C C . GLN A 1 183 ? -18.536 2.335 5.819 1.00 91.06 183 GLN A C 1
ATOM 1482 O O . GLN A 1 183 ? -19.578 2.979 5.794 1.00 91.06 183 GLN A O 1
ATOM 1487 N N . LEU A 1 184 ? -17.553 2.515 4.930 1.00 89.62 184 LEU A N 1
ATOM 1488 C CA . LEU A 1 184 ? -17.599 3.521 3.861 1.00 89.62 184 LEU A CA 1
ATOM 1489 C C . LEU A 1 184 ? -18.839 3.350 2.965 1.00 89.62 184 LEU A C 1
ATOM 1491 O O . LEU A 1 184 ? -19.517 4.319 2.640 1.00 89.62 184 LEU A O 1
ATOM 1495 N N . ARG A 1 185 ? -19.192 2.108 2.607 1.00 89.00 185 ARG A N 1
ATOM 1496 C CA . ARG A 1 185 ? -20.401 1.810 1.817 1.00 89.00 185 ARG A CA 1
ATOM 1497 C C . ARG A 1 185 ? -21.690 2.123 2.575 1.00 89.00 185 ARG A C 1
ATOM 1499 O O . ARG A 1 185 ? -22.604 2.700 1.999 1.00 89.00 185 ARG A O 1
ATOM 1506 N N . LYS A 1 186 ? -21.764 1.783 3.867 1.00 87.31 186 LYS A N 1
ATOM 1507 C CA . LYS A 1 186 ? -22.922 2.140 4.706 1.00 87.31 186 LYS A CA 1
ATOM 1508 C C . LYS A 1 186 ? -23.111 3.650 4.782 1.00 87.31 186 LYS A C 1
ATOM 1510 O O . LYS A 1 186 ? -24.240 4.123 4.699 1.00 87.31 186 LYS A O 1
ATOM 1515 N N . ASP A 1 187 ? -22.022 4.386 4.945 1.00 82.81 187 ASP A N 1
ATOM 1516 C CA . ASP A 1 187 ? -22.043 5.842 4.993 1.00 82.81 187 ASP A CA 1
ATOM 1517 C C . ASP A 1 187 ? -22.472 6.436 3.642 1.00 82.81 187 ASP A C 1
ATOM 1519 O O . ASP A 1 187 ? -23.326 7.322 3.613 1.00 82.81 187 ASP A O 1
ATOM 1523 N N . LEU A 1 188 ? -21.960 5.899 2.526 1.00 82.69 188 LEU A N 1
ATOM 1524 C CA . LEU A 1 188 ? -22.397 6.247 1.170 1.00 82.69 188 LEU A CA 1
ATOM 1525 C C . LEU A 1 188 ? -23.908 6.047 1.005 1.00 82.69 188 LEU A C 1
ATOM 1527 O O . LEU A 1 188 ? -24.600 6.959 0.561 1.00 82.69 188 LEU A O 1
ATOM 1531 N N . ASP A 1 189 ? -24.440 4.887 1.391 1.00 82.56 189 ASP A N 1
ATOM 1532 C CA . ASP A 1 189 ? -25.870 4.584 1.269 1.00 82.56 189 ASP A CA 1
ATOM 1533 C C . ASP A 1 189 ? -26.735 5.507 2.143 1.00 82.56 189 ASP A C 1
ATOM 1535 O O . ASP A 1 189 ? -27.790 5.975 1.709 1.00 82.56 189 ASP A O 1
ATOM 1539 N N . GLN A 1 190 ? -26.275 5.833 3.356 1.00 80.38 190 GLN A N 1
ATOM 1540 C CA . GLN A 1 190 ? -26.956 6.773 4.254 1.00 80.38 190 GLN A CA 1
ATOM 1541 C C . GLN A 1 190 ? -26.939 8.212 3.721 1.00 80.38 190 GLN A C 1
ATOM 1543 O O . GLN A 1 190 ? -27.928 8.937 3.858 1.00 80.38 190 GLN A O 1
ATOM 1548 N N . ASN A 1 191 ? -25.832 8.631 3.106 1.00 71.25 191 ASN A N 1
ATOM 1549 C CA . ASN A 1 191 ? -25.639 9.995 2.618 1.00 71.25 191 ASN A CA 1
ATOM 1550 C C . ASN A 1 191 ? -26.177 10.211 1.200 1.00 71.25 191 ASN A C 1
ATOM 1552 O O . ASN A 1 191 ? -26.525 11.343 0.858 1.00 71.25 191 ASN A O 1
ATOM 1556 N N . ARG A 1 192 ? -26.352 9.149 0.405 1.00 70.19 192 ARG A N 1
ATOM 1557 C CA . ARG A 1 192 ? -26.998 9.194 -0.918 1.00 70.19 192 ARG A CA 1
ATOM 1558 C C . ARG A 1 192 ? -28.395 9.803 -0.880 1.00 70.19 192 ARG A C 1
ATOM 1560 O O . ARG A 1 192 ? -28.778 10.500 -1.812 1.00 70.19 192 ARG A O 1
ATOM 1567 N N . LEU A 1 193 ? -29.126 9.587 0.213 1.00 66.62 193 LEU A N 1
ATOM 1568 C CA . LEU A 1 193 ? -30.450 10.173 0.437 1.00 66.62 193 LEU A CA 1
ATOM 1569 C C . LEU A 1 193 ? -30.407 11.689 0.684 1.00 66.62 193 LEU A C 1
ATOM 1571 O O . LEU A 1 193 ? -31.425 12.357 0.529 1.00 66.62 193 LEU A O 1
ATOM 1575 N N . LYS A 1 194 ? -29.250 12.232 1.084 1.00 68.75 194 LYS A N 1
ATOM 1576 C CA . LYS A 1 194 ? -29.062 13.655 1.396 1.00 68.75 194 LYS A CA 1
ATOM 1577 C C . LYS A 1 194 ? -28.369 14.414 0.265 1.00 68.75 194 LYS A C 1
ATOM 1579 O O . LYS A 1 194 ? -28.799 15.518 -0.031 1.00 68.75 194 LYS A O 1
ATOM 1584 N N . ASN A 1 195 ? -27.319 13.842 -0.338 1.00 68.44 195 ASN A N 1
ATOM 1585 C CA . ASN A 1 195 ? -26.541 14.418 -1.445 1.00 68.44 195 ASN A CA 1
ATOM 1586 C C . ASN A 1 195 ? -25.858 13.299 -2.277 1.00 68.44 195 ASN A C 1
ATOM 1588 O O . ASN A 1 195 ? -24.764 12.846 -1.920 1.00 68.44 195 ASN A O 1
ATOM 1592 N N . PRO A 1 196 ? -26.470 12.828 -3.378 1.00 63.94 196 PRO A N 1
ATOM 1593 C CA . PRO A 1 196 ? -26.010 11.636 -4.101 1.00 63.94 196 PRO A CA 1
ATOM 1594 C C . PRO A 1 196 ? -24.707 11.811 -4.897 1.00 63.94 196 PRO A C 1
ATOM 1596 O O . PRO A 1 196 ? -23.941 10.855 -4.985 1.00 63.94 196 PRO A O 1
ATOM 1599 N N . GLU A 1 197 ? -24.434 12.993 -5.458 1.00 65.62 197 GLU A N 1
ATOM 1600 C CA . GLU A 1 197 ? -23.215 13.231 -6.256 1.00 65.62 197 GLU A CA 1
ATOM 1601 C C . GLU A 1 197 ? -21.975 13.355 -5.360 1.00 65.62 197 GLU A C 1
ATOM 1603 O O . GLU A 1 197 ? -21.032 12.582 -5.490 1.00 65.62 197 GLU A O 1
ATOM 1608 N N . VAL A 1 198 ? -22.039 14.226 -4.347 1.00 63.44 198 VAL A N 1
ATOM 1609 C CA . VAL A 1 198 ? -20.925 14.482 -3.415 1.00 63.44 198 VAL A CA 1
ATOM 1610 C C . VAL A 1 198 ? -20.494 13.218 -2.660 1.00 63.44 198 VAL A C 1
ATOM 1612 O O . VAL A 1 198 ? -19.305 12.966 -2.499 1.00 63.44 198 VAL A O 1
ATOM 1615 N N . SER A 1 199 ? -21.453 12.394 -2.222 1.00 61.19 199 SER A N 1
ATOM 1616 C CA . SER A 1 199 ? -21.143 11.163 -1.480 1.00 61.19 199 SER A CA 1
ATOM 1617 C C . SER A 1 199 ? -20.447 10.106 -2.346 1.00 61.19 199 SER A C 1
ATOM 1619 O O . SER A 1 199 ? -19.580 9.382 -1.854 1.00 61.19 199 SER A O 1
ATOM 1621 N N . ARG A 1 200 ? -20.780 10.031 -3.642 1.00 72.81 200 ARG A N 1
ATOM 1622 C CA . ARG A 1 200 ? -20.133 9.111 -4.586 1.00 72.81 200 ARG A CA 1
ATOM 1623 C C . ARG A 1 200 ? -18.685 9.517 -4.860 1.00 72.81 200 ARG A C 1
ATOM 1625 O O . ARG A 1 200 ? -17.824 8.640 -4.884 1.00 72.81 200 ARG A O 1
ATOM 1632 N N . ASP A 1 201 ? -18.430 10.813 -5.015 1.00 76.56 201 ASP A N 1
ATOM 1633 C CA . ASP A 1 201 ? -17.091 11.341 -5.289 1.00 76.56 201 ASP A CA 1
ATOM 1634 C C . ASP A 1 201 ? -16.135 11.108 -4.110 1.00 76.56 201 ASP A C 1
ATOM 1636 O O . ASP A 1 201 ? -14.985 10.724 -4.309 1.00 76.56 201 ASP A O 1
ATOM 1640 N N . GLU A 1 202 ? -16.609 11.263 -2.870 1.00 78.75 202 GLU A N 1
ATOM 1641 C CA . GLU A 1 202 ? -15.804 11.025 -1.662 1.00 78.75 202 GLU A CA 1
ATOM 1642 C C . GLU A 1 202 ? -15.429 9.546 -1.483 1.00 78.75 202 GLU A C 1
ATOM 1644 O O . GLU A 1 202 ? -14.280 9.234 -1.164 1.00 78.75 202 GLU A O 1
ATOM 1649 N N . TYR A 1 203 ? -16.376 8.632 -1.725 1.00 84.56 203 TYR A N 1
ATOM 1650 C CA . TYR A 1 203 ? -16.120 7.188 -1.699 1.00 84.56 203 TYR A CA 1
ATOM 1651 C C . TYR A 1 203 ? -15.120 6.773 -2.786 1.00 84.56 203 TYR A C 1
ATOM 1653 O O . TYR A 1 203 ? -14.177 6.031 -2.505 1.00 84.56 203 TYR A O 1
ATOM 1661 N N . GLN A 1 204 ? -15.307 7.267 -4.016 1.00 85.88 204 GLN A N 1
ATOM 1662 C CA . GLN A 1 204 ? -14.415 6.957 -5.133 1.00 85.88 204 GLN A CA 1
ATOM 1663 C C . GLN A 1 204 ? -13.005 7.495 -4.883 1.00 85.88 204 GLN A C 1
ATOM 1665 O O . GLN A 1 204 ? -12.031 6.767 -5.043 1.00 85.88 204 GLN A O 1
ATOM 1670 N N . ARG A 1 205 ? -12.894 8.734 -4.396 1.00 83.25 205 ARG A N 1
ATOM 1671 C CA . ARG A 1 205 ? -11.610 9.344 -4.048 1.00 83.25 205 ARG A CA 1
ATOM 1672 C C . ARG A 1 205 ? -10.841 8.521 -3.017 1.00 83.25 205 ARG A C 1
ATOM 1674 O O . ARG A 1 205 ? -9.637 8.337 -3.166 1.00 83.25 205 ARG A O 1
ATOM 1681 N N . GLU A 1 206 ? -11.512 8.023 -1.981 1.00 86.56 206 GLU A N 1
ATOM 1682 C CA . GLU A 1 206 ? -10.861 7.193 -0.963 1.00 86.56 206 GLU A CA 1
ATOM 1683 C C . GLU A 1 206 ? -10.353 5.863 -1.543 1.00 86.56 206 GLU A C 1
ATOM 1685 O O . GLU A 1 206 ? -9.249 5.433 -1.206 1.00 86.56 206 GLU A O 1
ATOM 1690 N N . LEU A 1 207 ? -11.121 5.232 -2.440 1.00 90.19 207 LEU A N 1
ATOM 1691 C CA . LEU A 1 207 ? -10.694 4.026 -3.157 1.00 90.19 207 LEU A CA 1
ATOM 1692 C C . LEU A 1 207 ? -9.479 4.283 -4.050 1.00 90.19 207 LEU A C 1
ATOM 1694 O O . LEU A 1 207 ? -8.532 3.499 -4.034 1.00 90.19 207 LEU A O 1
ATOM 1698 N N . ASP A 1 208 ? -9.498 5.378 -4.801 1.00 86.62 208 ASP A N 1
ATOM 1699 C CA . ASP A 1 208 ? -8.453 5.708 -5.762 1.00 86.62 208 ASP A CA 1
ATOM 1700 C C . ASP A 1 208 ? -7.136 6.067 -5.055 1.00 86.62 208 ASP A C 1
ATOM 1702 O O . ASP A 1 208 ? -6.073 5.573 -5.430 1.00 86.62 208 ASP A O 1
ATOM 1706 N N . ILE A 1 209 ? -7.190 6.842 -3.963 1.00 86.06 209 ILE A N 1
ATOM 1707 C CA . ILE A 1 209 ? -6.010 7.115 -3.125 1.00 86.06 209 ILE A CA 1
ATOM 1708 C C . ILE A 1 209 ? -5.497 5.814 -2.493 1.00 86.06 209 ILE A C 1
ATOM 1710 O O . ILE A 1 209 ? -4.290 5.580 -2.452 1.00 86.06 209 ILE A O 1
ATOM 1714 N N . ALA A 1 210 ? -6.387 4.935 -2.021 1.00 91.12 210 ALA A N 1
ATOM 1715 C CA . ALA A 1 210 ? -5.969 3.646 -1.483 1.00 91.12 210 ALA A CA 1
ATOM 1716 C C . ALA A 1 210 ? -5.295 2.755 -2.537 1.00 91.12 210 ALA A C 1
ATOM 1718 O O . ALA A 1 210 ? -4.366 2.028 -2.189 1.00 91.12 210 ALA A O 1
ATOM 1719 N N . LEU A 1 211 ? -5.721 2.822 -3.803 1.00 91.94 211 LEU A N 1
ATOM 1720 C CA . LEU A 1 211 ? -5.101 2.089 -4.910 1.00 91.94 211 LEU A CA 1
ATOM 1721 C C . LEU A 1 211 ? -3.675 2.584 -5.181 1.00 91.94 211 LEU A C 1
ATOM 1723 O O . LEU A 1 211 ? -2.768 1.767 -5.338 1.00 91.94 211 LEU A O 1
ATOM 1727 N N . VAL A 1 212 ? -3.456 3.902 -5.156 1.00 88.19 212 VAL A N 1
ATOM 1728 C CA . VAL A 1 212 ? -2.106 4.486 -5.240 1.00 88.19 212 VAL A CA 1
ATOM 1729 C C . VAL A 1 212 ? -1.220 3.963 -4.113 1.00 88.19 212 VAL A C 1
ATOM 1731 O O . VAL A 1 212 ? -0.127 3.452 -4.347 1.00 88.19 212 VAL A O 1
ATOM 1734 N N . GLU A 1 213 ? -1.705 4.043 -2.876 1.00 89.81 213 GLU A N 1
ATOM 1735 C CA . GLU A 1 213 ? -0.938 3.604 -1.711 1.00 89.81 213 GLU A CA 1
ATOM 1736 C C . GLU A 1 213 ? -0.675 2.087 -1.733 1.00 89.81 213 GLU A C 1
ATOM 1738 O O . GLU A 1 213 ? 0.389 1.633 -1.307 1.00 89.81 213 GLU A O 1
ATOM 1743 N N . ALA A 1 214 ? -1.602 1.297 -2.282 1.00 92.31 214 ALA A N 1
ATOM 1744 C CA . ALA A 1 214 ? -1.447 -0.142 -2.471 1.00 92.31 214 ALA A CA 1
ATOM 1745 C C . ALA A 1 214 ? -0.309 -0.514 -3.427 1.00 92.31 214 ALA A C 1
ATOM 1747 O O . ALA A 1 214 ? 0.397 -1.491 -3.170 1.00 92.31 214 ALA A O 1
ATOM 1748 N N . ALA A 1 215 ? -0.096 0.272 -4.486 1.00 89.75 215 ALA A N 1
ATOM 1749 C CA . ALA A 1 215 ? 0.991 0.052 -5.440 1.00 89.75 215 ALA A CA 1
ATOM 1750 C C . ALA A 1 215 ? 2.379 0.177 -4.786 1.00 89.75 215 ALA A C 1
ATOM 1752 O O . ALA A 1 215 ? 3.337 -0.470 -5.212 1.00 89.75 215 ALA A O 1
ATOM 1753 N N . SER A 1 216 ? 2.477 0.953 -3.702 1.00 85.88 216 SER A N 1
ATOM 1754 C CA . SER A 1 216 ? 3.701 1.113 -2.908 1.00 85.88 216 SER A CA 1
ATOM 1755 C C . SER A 1 216 ? 3.924 0.020 -1.850 1.00 85.88 216 SER A C 1
ATOM 1757 O O . SER A 1 216 ? 4.946 0.033 -1.161 1.00 85.88 216 SER A O 1
ATOM 1759 N N . ALA A 1 217 ? 2.976 -0.910 -1.681 1.00 83.88 217 ALA A N 1
ATOM 1760 C CA . ALA A 1 217 ? 3.079 -1.965 -0.678 1.00 83.88 217 ALA A CA 1
ATOM 1761 C C . ALA A 1 217 ? 4.119 -3.049 -1.052 1.00 83.88 217 ALA A C 1
ATOM 1763 O O . ALA A 1 217 ? 4.628 -3.077 -2.175 1.00 83.88 217 ALA A O 1
ATOM 1764 N N . ASP A 1 218 ? 4.417 -3.931 -0.087 1.00 84.69 218 ASP A N 1
ATOM 1765 C CA . ASP A 1 218 ? 5.388 -5.034 -0.206 1.00 84.69 218 ASP A CA 1
ATOM 1766 C C . ASP A 1 218 ? 4.835 -6.210 -1.055 1.00 84.69 218 ASP A C 1
ATOM 1768 O O . ASP A 1 218 ? 4.171 -5.991 -2.076 1.00 84.69 218 ASP A O 1
ATOM 1772 N N . ALA A 1 219 ? 5.082 -7.466 -0.660 1.00 83.50 219 ALA A N 1
ATOM 1773 C CA . ALA A 1 219 ? 4.814 -8.643 -1.485 1.00 83.50 219 ALA A CA 1
ATOM 1774 C C . ALA A 1 219 ? 3.324 -8.818 -1.832 1.00 83.50 219 ALA A C 1
ATOM 1776 O O . ALA A 1 219 ? 2.985 -9.231 -2.942 1.00 83.50 219 ALA A O 1
ATOM 1777 N N . HIS A 1 220 ? 2.417 -8.430 -0.928 1.00 88.12 220 HIS A N 1
ATOM 1778 C CA . HIS A 1 220 ? 0.963 -8.495 -1.146 1.00 88.12 220 HIS A CA 1
ATOM 1779 C C . HIS A 1 220 ? 0.391 -7.338 -1.988 1.00 88.12 220 HIS A C 1
ATOM 1781 O O . HIS A 1 220 ? -0.829 -7.239 -2.119 1.00 88.12 220 HIS A O 1
ATOM 1787 N N . SER A 1 221 ? 1.212 -6.432 -2.532 1.00 91.56 221 SER A N 1
ATOM 1788 C CA . SER A 1 221 ? 0.741 -5.250 -3.286 1.00 91.56 221 SER A CA 1
ATOM 1789 C C . SER A 1 221 ? -0.186 -5.590 -4.453 1.00 91.56 221 SER A C 1
ATOM 1791 O O . SER A 1 221 ? -1.197 -4.918 -4.629 1.00 91.56 221 SER A O 1
ATOM 1793 N N . ILE A 1 222 ? 0.092 -6.658 -5.202 1.00 92.19 222 ILE A N 1
ATOM 1794 C CA . ILE A 1 222 ? -0.746 -7.095 -6.331 1.00 92.19 222 ILE A CA 1
ATOM 1795 C C . ILE A 1 222 ? -2.135 -7.522 -5.857 1.00 92.19 222 ILE A C 1
ATOM 1797 O O . ILE A 1 222 ? -3.138 -7.047 -6.377 1.00 92.19 222 ILE A O 1
ATOM 1801 N N . GLU A 1 223 ? -2.210 -8.371 -4.830 1.00 92.44 223 GLU A N 1
ATOM 1802 C CA . GLU A 1 223 ? -3.495 -8.805 -4.263 1.00 92.44 223 GLU A CA 1
ATOM 1803 C C . GLU A 1 223 ? -4.270 -7.654 -3.632 1.00 92.44 223 GLU A C 1
ATOM 1805 O O . GLU A 1 223 ? -5.498 -7.634 -3.647 1.00 92.44 223 GLU A O 1
ATOM 1810 N N . LEU A 1 224 ? -3.553 -6.691 -3.063 1.00 93.62 224 LEU A N 1
ATOM 1811 C CA . LEU A 1 224 ? -4.145 -5.496 -2.496 1.00 93.62 224 LEU A CA 1
ATOM 1812 C C . LEU A 1 224 ? -4.718 -4.574 -3.581 1.00 93.62 224 LEU A C 1
ATOM 1814 O O . LEU A 1 224 ? -5.827 -4.070 -3.406 1.00 93.62 224 LEU A O 1
ATOM 1818 N N . MET A 1 225 ? -4.002 -4.373 -4.689 1.00 94.50 225 MET A N 1
ATOM 1819 C CA . MET A 1 225 ? -4.516 -3.629 -5.841 1.00 94.50 225 MET A CA 1
ATOM 1820 C C . MET A 1 225 ? -5.730 -4.340 -6.449 1.00 94.50 225 MET A C 1
ATOM 1822 O O . MET A 1 225 ? -6.771 -3.711 -6.605 1.00 94.50 225 MET A O 1
ATOM 1826 N N . ASP A 1 226 ? -5.651 -5.651 -6.689 1.00 94.31 226 ASP A N 1
ATOM 1827 C CA . ASP A 1 226 ? -6.763 -6.473 -7.195 1.00 94.31 226 ASP A CA 1
ATOM 1828 C C . ASP A 1 226 ? -8.008 -6.406 -6.289 1.00 94.31 226 ASP A C 1
ATOM 1830 O O . ASP A 1 226 ? -9.140 -6.206 -6.742 1.00 94.31 226 ASP A O 1
ATOM 1834 N N . PHE A 1 227 ? -7.799 -6.471 -4.972 1.00 94.88 227 PHE A N 1
ATOM 1835 C CA . PHE A 1 227 ? -8.856 -6.296 -3.979 1.00 94.88 227 PHE A CA 1
ATOM 1836 C C . PHE A 1 227 ? -9.543 -4.925 -4.084 1.00 94.88 227 PHE A C 1
ATOM 1838 O O . PHE A 1 227 ? -10.771 -4.846 -4.008 1.00 94.88 227 PHE A O 1
ATOM 1845 N N . LEU A 1 228 ? -8.775 -3.846 -4.257 1.00 94.44 228 LEU A N 1
ATOM 1846 C CA . LEU A 1 228 ? -9.310 -2.486 -4.375 1.00 94.44 228 LEU A CA 1
ATOM 1847 C C . LEU A 1 228 ? -10.020 -2.256 -5.713 1.00 94.44 228 LEU A C 1
ATOM 1849 O O . LEU A 1 228 ? -11.091 -1.646 -5.730 1.00 94.44 228 LEU A O 1
ATOM 1853 N N . LEU A 1 229 ? -9.488 -2.799 -6.808 1.00 92.25 229 LEU A N 1
ATOM 1854 C CA . LEU A 1 229 ? -10.144 -2.804 -8.117 1.00 92.25 229 LEU A CA 1
ATOM 1855 C C . LEU A 1 229 ? -11.497 -3.517 -8.051 1.00 92.25 229 LEU A C 1
ATOM 1857 O O . LEU A 1 229 ? -12.518 -2.957 -8.445 1.00 92.25 229 LEU A O 1
ATOM 1861 N N . THR A 1 230 ? -11.540 -4.699 -7.431 1.00 92.94 230 THR A N 1
ATOM 1862 C CA . THR A 1 230 ? -12.787 -5.439 -7.175 1.00 92.94 230 THR A CA 1
ATOM 1863 C C . THR A 1 230 ? -13.757 -4.645 -6.290 1.00 92.94 230 THR A C 1
ATOM 1865 O O . THR A 1 230 ? -14.979 -4.759 -6.417 1.00 92.94 230 THR A O 1
ATOM 1868 N N . ALA A 1 231 ? -13.240 -3.809 -5.383 1.00 90.31 231 ALA A N 1
ATOM 1869 C CA . ALA A 1 231 ? -14.050 -2.932 -4.543 1.00 90.31 231 ALA A CA 1
ATOM 1870 C C . ALA A 1 231 ? -14.611 -1.696 -5.276 1.00 90.31 231 ALA A C 1
ATOM 1872 O O . ALA A 1 231 ? -15.501 -1.041 -4.712 1.00 90.31 231 ALA A O 1
ATOM 1873 N N . GLY A 1 232 ? -14.141 -1.423 -6.501 1.00 88.69 232 GLY A N 1
ATOM 1874 C CA . GLY A 1 232 ? -14.583 -0.342 -7.384 1.00 88.69 232 GLY A CA 1
ATOM 1875 C C . GLY A 1 232 ? -13.563 0.782 -7.605 1.00 88.69 232 GLY A C 1
ATOM 1876 O O . GLY A 1 232 ? -13.945 1.828 -8.127 1.00 88.69 232 GLY A O 1
ATOM 1877 N N . ALA A 1 233 ? -12.302 0.623 -7.183 1.00 87.19 233 ALA A N 1
ATOM 1878 C CA . ALA A 1 233 ? -11.259 1.610 -7.475 1.00 87.19 233 ALA A CA 1
ATOM 1879 C C . ALA A 1 233 ? -11.054 1.735 -8.992 1.00 87.19 233 ALA A C 1
ATOM 1881 O O . ALA A 1 233 ? -11.107 0.732 -9.708 1.00 87.19 233 ALA A O 1
ATOM 1882 N N . ASN A 1 234 ? -10.830 2.954 -9.483 1.00 82.62 234 ASN A N 1
ATOM 1883 C CA . ASN A 1 234 ? -10.742 3.203 -10.915 1.00 82.62 234 ASN A CA 1
ATOM 1884 C C . ASN A 1 234 ? -9.298 3.475 -11.348 1.00 82.62 234 ASN A C 1
ATOM 1886 O O . ASN A 1 234 ? -8.781 4.583 -11.222 1.00 82.62 234 ASN A O 1
ATOM 1890 N N . ILE A 1 235 ? -8.668 2.456 -11.929 1.00 76.12 235 ILE A N 1
ATOM 1891 C CA . ILE A 1 235 ? -7.315 2.545 -12.493 1.00 76.12 235 ILE A CA 1
ATOM 1892 C C . ILE A 1 235 ? -7.258 3.238 -13.857 1.00 76.12 235 ILE A C 1
ATOM 1894 O O . ILE A 1 235 ? -6.172 3.459 -14.367 1.00 76.12 235 ILE A O 1
ATOM 1898 N N . ASN A 1 236 ? -8.409 3.602 -14.426 1.00 68.38 236 ASN A N 1
ATOM 1899 C CA . ASN A 1 236 ? -8.544 4.343 -15.680 1.00 68.38 236 ASN A CA 1
ATOM 1900 C C . ASN A 1 236 ? -9.349 5.632 -15.464 1.00 68.38 236 ASN A C 1
ATOM 1902 O O . ASN A 1 236 ? -10.079 6.072 -16.350 1.00 68.38 236 ASN A O 1
ATOM 1906 N N . ALA A 1 237 ? -9.301 6.210 -14.258 1.00 59.75 237 ALA A N 1
ATOM 1907 C CA . ALA A 1 237 ? -9.962 7.479 -13.990 1.00 59.75 237 ALA A CA 1
ATOM 1908 C C . ALA A 1 237 ? -9.323 8.576 -14.856 1.00 59.75 237 ALA A C 1
ATOM 1910 O O . ALA A 1 237 ? -8.260 9.103 -14.522 1.00 59.75 237 ALA A O 1
ATOM 1911 N N . ASP A 1 238 ? -9.964 8.889 -15.984 1.00 48.84 238 ASP A N 1
ATOM 1912 C CA . ASP A 1 238 ? -9.580 10.005 -16.837 1.00 48.84 238 ASP A CA 1
ATOM 1913 C C . ASP A 1 238 ? -9.612 11.306 -16.028 1.00 48.84 238 ASP A C 1
ATOM 1915 O O . ASP A 1 238 ? -10.593 11.651 -15.369 1.00 48.84 238 ASP A O 1
ATOM 1919 N N . ALA A 1 239 ? -8.521 12.060 -16.132 1.00 46.88 239 ALA A N 1
ATOM 1920 C CA . ALA A 1 239 ? -8.279 13.345 -15.474 1.00 46.88 239 ALA A CA 1
ATOM 1921 C C . ALA A 1 239 ? -9.216 14.485 -15.907 1.00 46.88 239 ALA A C 1
ATOM 1923 O O . ALA A 1 239 ? -9.068 15.627 -15.472 1.00 46.88 239 ALA A O 1
ATOM 1924 N N . SER A 1 240 ? -10.153 14.209 -16.805 1.00 40.88 240 SER A N 1
ATOM 1925 C CA . SER A 1 240 ? -11.210 15.123 -17.207 1.00 40.88 240 SER A CA 1
ATOM 1926 C C . SER A 1 240 ? -12.496 14.568 -16.608 1.00 40.88 240 SER A C 1
ATOM 1928 O O . SER A 1 240 ? -12.926 13.484 -16.981 1.00 40.88 240 SER A O 1
ATOM 1930 N N . VAL A 1 241 ? -13.167 15.235 -15.671 1.00 41.31 241 VAL A N 1
ATOM 1931 C CA . VAL A 1 241 ? -14.074 16.320 -16.071 1.00 41.31 241 VAL A CA 1
ATOM 1932 C C . VAL A 1 241 ? -14.431 17.293 -14.923 1.00 41.31 241 VAL A C 1
ATOM 1934 O O . VAL A 1 241 ? -15.007 18.328 -15.219 1.00 41.31 241 VAL A O 1
ATOM 1937 N N . ASN A 1 242 ? -14.065 17.084 -13.645 1.00 35.91 242 ASN A N 1
ATOM 1938 C CA . ASN A 1 242 ? -14.707 17.841 -12.541 1.00 35.91 242 ASN A CA 1
ATOM 1939 C C . ASN A 1 242 ? -13.809 18.380 -11.402 1.00 35.91 242 ASN A C 1
ATOM 1941 O O . ASN A 1 242 ? -14.197 18.321 -10.237 1.00 35.91 242 ASN A O 1
ATOM 1945 N N . ALA A 1 243 ? -12.657 18.995 -11.684 1.00 37.81 243 ALA A N 1
ATOM 1946 C CA . ALA A 1 243 ? -12.022 19.862 -10.682 1.00 37.81 243 ALA A CA 1
ATOM 1947 C C . ALA A 1 243 ? -11.252 21.015 -11.333 1.00 37.81 243 ALA A C 1
ATOM 1949 O O . ALA A 1 243 ? -10.156 20.835 -11.851 1.00 37.81 243 ALA A O 1
ATOM 1950 N N . GLY A 1 244 ? -11.808 22.226 -11.266 1.00 36.16 244 GLY A N 1
ATOM 1951 C CA . GLY A 1 244 ? -11.114 23.483 -11.577 1.00 36.16 244 GLY A CA 1
ATOM 1952 C C . GLY A 1 244 ? -10.056 23.863 -10.533 1.00 36.16 244 GLY A C 1
ATOM 1953 O O . GLY A 1 244 ? -9.982 25.020 -10.134 1.00 36.16 244 GLY A O 1
ATOM 1954 N N . VAL A 1 245 ? -9.279 22.889 -10.057 1.00 38.88 245 VAL A N 1
ATOM 1955 C CA . VAL A 1 245 ? -8.139 23.064 -9.154 1.00 38.88 245 VAL A CA 1
ATOM 1956 C C . VAL A 1 245 ? -7.038 22.119 -9.634 1.00 38.88 245 VAL A C 1
ATOM 1958 O O . VAL A 1 245 ? -7.269 20.925 -9.797 1.00 38.88 245 VAL A O 1
ATOM 1961 N N . ASP A 1 246 ? -5.876 22.699 -9.909 1.00 39.97 246 ASP A N 1
ATOM 1962 C CA . ASP A 1 246 ? -4.655 22.122 -10.475 1.00 39.97 246 ASP A CA 1
ATOM 1963 C C . ASP A 1 246 ? -4.379 20.621 -10.195 1.00 39.97 246 ASP A C 1
ATOM 1965 O O . ASP A 1 246 ? -4.422 20.160 -9.055 1.00 39.97 246 ASP A O 1
ATOM 1969 N N . ASN A 1 247 ? -3.949 19.903 -11.247 1.00 42.50 247 ASN A N 1
ATOM 1970 C CA . ASN A 1 247 ? -3.272 18.589 -11.247 1.00 42.50 247 ASN A CA 1
ATOM 1971 C C . ASN A 1 247 ? -4.077 17.343 -10.806 1.00 42.50 247 ASN A C 1
ATOM 1973 O O . ASN A 1 247 ? -3.855 16.860 -9.706 1.00 42.50 247 ASN A O 1
ATOM 1977 N N . SER A 1 248 ? -4.890 16.686 -11.649 1.00 47.09 248 SER A N 1
ATOM 1978 C CA . SER A 1 248 ? -5.383 15.320 -11.310 1.00 47.09 248 SER A CA 1
ATOM 1979 C C . SER A 1 248 ? -5.545 14.275 -12.440 1.00 47.09 248 SER A C 1
ATOM 1981 O O . SER A 1 248 ? -6.569 13.618 -12.542 1.00 47.09 248 SER A O 1
ATOM 1983 N N . PRO A 1 249 ? -4.488 13.983 -13.211 1.00 49.44 249 PRO A N 1
ATOM 1984 C CA . PRO A 1 249 ? -4.222 12.658 -13.822 1.00 49.44 249 PRO A CA 1
ATOM 1985 C C . PRO A 1 249 ? -3.434 11.697 -12.897 1.00 49.44 249 PRO A C 1
ATOM 1987 O O . PRO A 1 249 ? -2.680 10.839 -13.348 1.00 49.44 249 PRO A O 1
ATOM 1990 N N . GLN A 1 250 ? -3.564 11.864 -11.578 1.00 60.25 250 GLN A N 1
ATOM 1991 C CA . GLN A 1 250 ? -2.596 11.392 -10.581 1.00 60.25 250 GLN A CA 1
ATOM 1992 C C . GLN A 1 250 ? -2.615 9.883 -10.299 1.00 60.25 250 GLN A C 1
ATOM 1994 O O . GLN A 1 250 ? -1.558 9.326 -10.039 1.00 60.25 250 GLN A O 1
ATOM 1999 N N . VAL A 1 251 ? -3.763 9.205 -10.352 1.00 70.19 251 VAL A N 1
ATOM 2000 C CA . VAL A 1 251 ? -3.884 7.847 -9.782 1.00 70.19 251 VAL A CA 1
ATOM 2001 C C . VAL A 1 251 ? -3.160 6.805 -10.630 1.00 70.19 251 VAL A C 1
ATOM 2003 O O . VAL A 1 251 ? -2.244 6.147 -10.146 1.00 70.19 251 VAL A O 1
ATOM 2006 N N . VAL A 1 252 ? -3.508 6.713 -11.914 1.00 71.62 252 VAL A N 1
ATOM 2007 C CA . VAL A 1 252 ? -2.896 5.776 -12.876 1.00 71.62 252 VAL A CA 1
ATOM 2008 C C . VAL A 1 252 ? -1.392 6.000 -12.966 1.00 71.62 252 VAL A C 1
ATOM 2010 O O . VAL A 1 252 ? -0.593 5.073 -12.865 1.00 71.62 252 VAL A O 1
ATOM 2013 N N . GLY A 1 253 ? -1.012 7.273 -13.078 1.00 73.44 253 GLY A N 1
ATOM 2014 C CA . GLY A 1 253 ? 0.369 7.703 -13.149 1.00 73.44 253 GLY A CA 1
ATOM 2015 C C . GLY A 1 253 ? 1.192 7.360 -11.918 1.00 73.44 253 GLY A C 1
ATOM 2016 O O . GLY A 1 253 ? 2.338 6.945 -12.057 1.00 73.44 253 GLY A O 1
ATOM 2017 N N . GLN A 1 254 ? 0.624 7.537 -10.724 1.00 80.12 254 GLN A N 1
ATOM 2018 C CA . GLN A 1 254 ? 1.294 7.217 -9.465 1.00 80.12 254 GLN A CA 1
ATOM 2019 C C . GLN A 1 254 ? 1.381 5.708 -9.239 1.00 80.12 254 GLN A C 1
ATOM 2021 O O . GLN A 1 254 ? 2.413 5.231 -8.778 1.00 80.12 254 GLN A O 1
ATOM 2026 N N . VAL A 1 255 ? 0.347 4.947 -9.609 1.00 86.62 255 VAL A N 1
ATOM 2027 C CA . VAL A 1 255 ? 0.374 3.477 -9.565 1.00 86.62 255 VAL A CA 1
ATOM 2028 C C . VAL A 1 255 ? 1.452 2.937 -10.509 1.00 86.62 255 VAL A C 1
ATOM 2030 O O . VAL A 1 255 ? 2.270 2.117 -10.092 1.00 86.62 255 VAL A O 1
ATOM 2033 N N . TRP A 1 256 ? 1.507 3.441 -11.748 1.00 89.50 256 TRP A N 1
ATOM 2034 C CA . TRP A 1 256 ? 2.551 3.079 -12.709 1.00 89.50 256 TRP A CA 1
ATOM 2035 C C . TRP A 1 256 ? 3.938 3.492 -12.216 1.00 89.50 256 TRP A C 1
ATOM 2037 O O . TRP A 1 256 ? 4.840 2.661 -12.202 1.00 89.50 256 TRP A O 1
ATOM 2047 N N . HIS A 1 257 ? 4.095 4.723 -11.714 1.00 88.81 257 HIS A N 1
ATOM 2048 C CA . HIS A 1 257 ? 5.330 5.192 -11.079 1.00 88.81 257 HIS A CA 1
ATOM 2049 C C . HIS A 1 257 ? 5.795 4.241 -9.972 1.00 88.81 257 HIS A C 1
ATOM 2051 O O . HIS A 1 257 ? 6.951 3.841 -9.962 1.00 88.81 257 HIS A O 1
ATOM 2057 N N . SER A 1 258 ? 4.915 3.841 -9.049 1.00 88.69 258 SER A N 1
ATOM 2058 C CA . SER A 1 258 ? 5.269 2.908 -7.972 1.00 88.69 258 SER A CA 1
ATOM 2059 C C . SER A 1 258 ? 5.684 1.526 -8.474 1.00 88.69 258 SER A C 1
ATOM 2061 O O . SER A 1 258 ? 6.512 0.887 -7.831 1.00 88.69 258 SER A O 1
ATOM 2063 N N . ALA A 1 259 ? 5.136 1.058 -9.597 1.00 90.62 259 ALA A N 1
ATOM 2064 C CA . ALA A 1 259 ? 5.572 -0.190 -10.213 1.00 90.62 259 ALA A CA 1
ATOM 2065 C C . ALA A 1 259 ? 6.953 -0.051 -10.864 1.00 90.62 259 ALA A C 1
ATOM 2067 O O . ALA A 1 259 ? 7.811 -0.895 -10.626 1.00 90.62 259 ALA A O 1
ATOM 2068 N N . VAL A 1 260 ? 7.193 1.018 -11.633 1.00 91.12 260 VAL A N 1
ATOM 2069 C CA . VAL A 1 260 ? 8.486 1.218 -12.310 1.00 91.12 260 VAL A CA 1
ATOM 2070 C C . VAL A 1 260 ? 9.609 1.663 -11.368 1.00 91.12 260 VAL A C 1
ATOM 2072 O O . VAL A 1 260 ? 10.788 1.505 -11.686 1.00 91.12 260 VAL A O 1
ATOM 2075 N N . ASP A 1 261 ? 9.261 2.208 -10.202 1.00 90.06 261 ASP A N 1
ATOM 2076 C CA . ASP A 1 261 ? 10.216 2.579 -9.161 1.00 90.06 261 ASP A CA 1
ATOM 2077 C C . ASP A 1 261 ? 10.583 1.414 -8.223 1.00 90.06 261 ASP A C 1
ATOM 2079 O O . ASP A 1 261 ? 11.505 1.551 -7.420 1.00 90.06 261 ASP A O 1
ATOM 2083 N N . GLU A 1 262 ? 9.910 0.265 -8.346 1.00 90.81 262 GLU A N 1
ATOM 2084 C CA . GLU A 1 262 ? 10.165 -0.925 -7.530 1.00 90.81 262 GLU A CA 1
ATOM 2085 C C . GLU A 1 262 ? 11.625 -1.390 -7.640 1.00 90.81 262 GLU A C 1
ATOM 2087 O O . GLU A 1 262 ? 12.218 -1.412 -8.717 1.00 90.81 262 GLU A O 1
ATOM 2092 N N . GLU A 1 263 ? 12.214 -1.765 -6.505 1.00 86.81 263 GLU A N 1
ATOM 2093 C CA . GLU A 1 263 ? 13.616 -2.176 -6.429 1.00 86.81 263 GLU A CA 1
ATOM 2094 C C . GLU A 1 263 ? 13.784 -3.690 -6.432 1.00 86.81 263 GLU A C 1
ATOM 2096 O O . GLU A 1 263 ? 14.862 -4.160 -6.794 1.00 86.81 263 GLU A O 1
ATOM 2101 N N . VAL A 1 264 ? 12.745 -4.424 -6.017 1.00 87.12 264 VAL A N 1
ATOM 2102 C CA . VAL A 1 264 ? 12.695 -5.887 -5.933 1.00 87.12 264 VAL A CA 1
ATOM 2103 C C . VAL A 1 264 ? 12.290 -6.446 -7.301 1.00 87.12 264 VAL A C 1
ATOM 2105 O O . VAL A 1 264 ? 11.124 -6.320 -7.678 1.00 87.12 264 VAL A O 1
ATOM 2108 N N . PRO A 1 265 ? 13.210 -7.041 -8.074 1.00 87.50 265 PRO A N 1
ATOM 2109 C CA . PRO A 1 265 ? 12.926 -7.447 -9.447 1.00 87.50 265 PRO A CA 1
ATOM 2110 C C . PRO A 1 265 ? 11.702 -8.345 -9.710 1.00 87.50 265 PRO A C 1
ATOM 2112 O O . PRO A 1 265 ? 10.952 -8.097 -10.657 1.00 87.50 265 PRO A O 1
ATOM 2115 N N . SER A 1 266 ? 11.470 -9.380 -8.902 1.00 87.88 266 SER A N 1
ATOM 2116 C CA . SER A 1 266 ? 10.327 -10.286 -9.068 1.00 87.88 266 SER A CA 1
ATOM 2117 C C . SER A 1 266 ? 9.019 -9.533 -8.841 1.00 87.88 266 SER A C 1
ATOM 2119 O O . SER A 1 266 ? 8.048 -9.711 -9.579 1.00 87.88 266 SER A O 1
ATOM 2121 N N . LEU A 1 267 ? 9.008 -8.643 -7.843 1.00 89.06 267 LEU A N 1
ATOM 2122 C CA . LEU A 1 267 ? 7.860 -7.800 -7.535 1.00 89.06 267 LEU A CA 1
ATOM 2123 C C . LEU A 1 267 ? 7.653 -6.719 -8.602 1.00 89.06 267 LEU A C 1
ATOM 2125 O O . LEU A 1 267 ? 6.513 -6.476 -8.989 1.00 89.06 267 LEU A O 1
ATOM 2129 N N . PHE A 1 268 ? 8.733 -6.123 -9.116 1.00 92.19 268 PHE A N 1
ATOM 2130 C CA . PHE A 1 268 ? 8.711 -5.191 -10.244 1.00 92.19 268 PHE A CA 1
ATOM 2131 C C . PHE A 1 268 ? 8.013 -5.836 -11.441 1.00 92.19 268 PHE A C 1
ATOM 2133 O O . PHE A 1 268 ? 7.014 -5.311 -11.934 1.00 92.19 268 PHE A O 1
ATOM 2140 N N . ARG A 1 269 ? 8.480 -7.022 -11.855 1.00 91.06 269 ARG A N 1
ATOM 2141 C CA . ARG A 1 269 ? 7.911 -7.762 -12.985 1.00 91.06 269 ARG A CA 1
ATOM 2142 C C . ARG A 1 269 ? 6.430 -8.041 -12.763 1.00 91.06 269 ARG A C 1
ATOM 2144 O O . ARG A 1 269 ? 5.613 -7.744 -13.629 1.00 91.06 269 ARG A O 1
ATOM 2151 N N . ALA A 1 270 ? 6.082 -8.563 -11.593 1.00 91.12 270 ALA A N 1
ATOM 2152 C CA . ALA A 1 270 ? 4.712 -8.936 -11.288 1.00 91.12 270 ALA A CA 1
ATOM 2153 C C . ALA A 1 270 ? 3.771 -7.712 -11.218 1.00 91.12 270 ALA A C 1
ATOM 2155 O O . ALA A 1 270 ? 2.632 -7.794 -11.679 1.00 91.12 270 ALA A O 1
ATOM 2156 N N . LYS A 1 271 ? 4.234 -6.559 -10.707 1.00 93.69 271 LYS A N 1
ATOM 2157 C CA . LYS A 1 271 ? 3.480 -5.292 -10.733 1.00 93.69 271 LYS A CA 1
ATOM 2158 C C . LYS A 1 271 ? 3.294 -4.784 -12.163 1.00 93.69 271 LYS A C 1
ATOM 2160 O O . LYS A 1 271 ? 2.180 -4.425 -12.528 1.00 93.69 271 LYS A O 1
ATOM 2165 N N . VAL A 1 272 ? 4.349 -4.783 -12.976 1.00 92.88 272 VAL A N 1
ATOM 2166 C CA . VAL A 1 272 ? 4.289 -4.357 -14.384 1.00 92.88 272 VAL A CA 1
ATOM 2167 C C . VAL A 1 272 ? 3.307 -5.222 -15.176 1.00 92.88 272 VAL A C 1
ATOM 2169 O O . VAL A 1 272 ? 2.383 -4.686 -15.784 1.00 92.88 272 VAL A O 1
ATOM 2172 N N . GLU A 1 273 ? 3.444 -6.549 -15.107 1.00 92.56 273 GLU A N 1
ATOM 2173 C CA . GLU A 1 273 ? 2.535 -7.496 -15.769 1.00 92.56 273 GLU A CA 1
ATOM 2174 C C . GLU A 1 273 ? 1.082 -7.283 -15.322 1.00 92.56 273 GLU A C 1
ATOM 2176 O O . GLU A 1 273 ? 0.169 -7.230 -16.149 1.00 92.56 273 GLU A O 1
ATOM 2181 N N . PHE A 1 274 ? 0.856 -7.107 -14.017 1.00 92.69 274 PHE A N 1
ATOM 2182 C CA . PHE A 1 274 ? -0.470 -6.831 -13.475 1.00 92.69 274 PHE A CA 1
ATOM 2183 C C . PHE A 1 274 ? -1.081 -5.552 -14.061 1.00 92.69 274 PHE A C 1
ATOM 2185 O O . PHE A 1 274 ? -2.239 -5.573 -14.475 1.00 92.69 274 PHE A O 1
ATOM 2192 N N . LEU A 1 275 ? -0.327 -4.453 -14.123 1.00 91.38 275 LEU A N 1
ATOM 2193 C CA . LEU A 1 275 ? -0.832 -3.165 -14.606 1.00 91.38 275 LEU A CA 1
ATOM 2194 C C . LEU A 1 275 ? -1.092 -3.162 -16.117 1.00 91.38 275 LEU A C 1
ATOM 2196 O O . LEU A 1 275 ? -2.115 -2.631 -16.549 1.00 91.38 275 LEU A O 1
ATOM 2200 N N . ILE A 1 276 ? -0.238 -3.821 -16.906 1.00 90.12 276 ILE A N 1
ATOM 2201 C CA . ILE A 1 276 ? -0.463 -4.019 -18.347 1.00 90.12 276 ILE A CA 1
ATOM 2202 C C . ILE A 1 276 ? -1.774 -4.775 -18.580 1.00 90.12 276 ILE A C 1
ATOM 2204 O O . ILE A 1 276 ? -2.606 -4.347 -19.380 1.00 90.12 276 ILE A O 1
ATOM 2208 N N . ASN A 1 277 ? -2.004 -5.859 -17.832 1.00 89.62 277 ASN A N 1
ATOM 2209 C CA . ASN A 1 277 ? -3.232 -6.653 -17.935 1.00 89.62 277 ASN A CA 1
ATOM 2210 C C . ASN A 1 277 ? -4.498 -5.863 -17.556 1.00 89.62 277 ASN A C 1
ATOM 2212 O O . ASN A 1 277 ? -5.597 -6.244 -17.957 1.00 89.62 277 ASN A O 1
ATOM 2216 N N . HIS A 1 278 ? -4.352 -4.759 -16.820 1.00 86.94 278 HIS A N 1
ATOM 2217 C CA . HIS A 1 278 ? -5.441 -3.848 -16.460 1.00 86.94 278 HIS A CA 1
ATOM 2218 C C . HIS A 1 278 ? -5.559 -2.623 -17.384 1.00 86.94 278 HIS A C 1
ATOM 2220 O O . HIS A 1 278 ? -6.386 -1.746 -17.129 1.00 86.94 278 HIS A O 1
ATOM 2226 N N . GLY A 1 279 ? -4.789 -2.572 -18.478 1.00 84.00 279 GLY A N 1
ATOM 2227 C CA . GLY A 1 279 ? -4.903 -1.537 -19.509 1.00 84.00 279 GLY A CA 1
ATOM 2228 C C . GLY A 1 279 ? -4.320 -0.179 -19.117 1.00 84.00 279 GLY A C 1
ATOM 2229 O O . GLY A 1 279 ? -4.720 0.834 -19.686 1.00 84.00 279 GLY A O 1
ATOM 2230 N N . VAL A 1 280 ? -3.396 -0.147 -18.153 1.00 84.44 280 VAL A N 1
ATOM 2231 C CA . VAL A 1 280 ? -2.697 1.079 -17.745 1.00 84.44 280 VAL A CA 1
ATOM 2232 C C . VAL A 1 280 ? -1.882 1.647 -18.910 1.00 84.44 280 VAL A C 1
ATOM 2234 O O . VAL A 1 280 ? -1.185 0.906 -19.600 1.00 84.44 280 VAL A O 1
ATOM 2237 N N . ASP A 1 281 ? -1.924 2.970 -19.106 1.00 80.38 281 ASP A N 1
ATOM 2238 C CA . ASP A 1 281 ? -1.036 3.655 -20.052 1.00 80.38 281 ASP A CA 1
ATOM 2239 C C . ASP A 1 281 ? 0.418 3.572 -19.568 1.00 80.38 281 ASP A C 1
ATOM 2241 O O . ASP A 1 281 ? 0.857 4.325 -18.697 1.00 80.38 281 ASP A O 1
ATOM 2245 N N . THR A 1 282 ? 1.178 2.656 -20.162 1.00 83.25 282 THR A N 1
ATOM 2246 C CA . THR A 1 282 ? 2.581 2.413 -19.817 1.00 83.25 282 THR A CA 1
ATOM 2247 C C . THR A 1 282 ? 3.548 3.387 -20.479 1.00 83.25 282 THR A C 1
ATOM 2249 O O . THR A 1 282 ? 4.754 3.280 -20.263 1.00 83.25 282 THR A O 1
ATOM 2252 N N . THR A 1 283 ? 3.066 4.314 -21.314 1.00 77.38 283 THR A N 1
ATOM 2253 C CA . THR A 1 283 ? 3.922 5.280 -22.022 1.00 77.38 283 THR A CA 1
ATOM 2254 C C . THR A 1 283 ? 4.209 6.525 -21.188 1.00 77.38 283 THR A C 1
ATOM 2256 O O . THR A 1 283 ? 5.140 7.270 -21.501 1.00 77.38 283 THR A O 1
ATOM 2259 N N . ARG A 1 284 ? 3.436 6.749 -20.116 1.00 78.25 284 ARG A N 1
ATOM 2260 C CA . ARG A 1 284 ? 3.487 7.955 -19.285 1.00 78.25 284 ARG A CA 1
ATOM 2261 C C . ARG A 1 284 ? 3.726 7.612 -17.822 1.00 78.25 284 ARG A C 1
ATOM 2263 O O . ARG A 1 284 ? 2.866 7.059 -17.145 1.00 78.25 284 ARG A O 1
ATOM 2270 N N . VAL A 1 285 ? 4.869 8.038 -17.302 1.00 81.06 285 VAL A N 1
ATOM 2271 C CA . VAL A 1 285 ? 5.199 7.974 -15.876 1.00 81.06 285 VAL A CA 1
ATOM 2272 C C . VAL A 1 285 ? 4.976 9.346 -15.253 1.00 81.06 285 VAL A C 1
ATOM 2274 O O . VAL A 1 285 ? 5.477 10.359 -15.746 1.00 81.06 285 VAL A O 1
ATOM 2277 N N . TRP A 1 286 ? 4.236 9.396 -14.147 1.00 76.06 286 TRP A N 1
ATOM 2278 C CA . TRP A 1 286 ? 4.058 10.626 -13.380 1.00 76.06 286 TRP A CA 1
ATOM 2279 C C . TRP A 1 286 ? 5.102 10.717 -12.277 1.00 76.06 286 TRP A C 1
ATOM 2281 O O . TRP A 1 286 ? 5.125 9.894 -11.370 1.00 76.06 286 TRP A O 1
ATOM 2291 N N . SER A 1 287 ? 5.938 11.750 -12.333 1.00 70.62 287 SER A N 1
ATOM 2292 C CA . SER A 1 287 ? 6.926 12.050 -11.295 1.00 70.62 287 SER A CA 1
ATOM 2293 C C . SER A 1 287 ? 6.646 13.410 -10.651 1.00 70.62 287 SER A C 1
ATOM 2295 O O . SER A 1 287 ? 5.823 14.191 -11.133 1.00 70.62 287 SER A O 1
ATOM 2297 N N . TRP A 1 288 ? 7.389 13.756 -9.598 1.00 66.69 288 TRP A N 1
ATOM 2298 C CA . TRP A 1 288 ? 7.383 15.113 -9.027 1.00 66.69 288 TRP A CA 1
ATOM 2299 C C . TRP A 1 288 ? 7.823 16.205 -10.020 1.00 66.69 288 TRP A C 1
ATOM 2301 O O . TRP A 1 288 ? 7.553 17.380 -9.789 1.00 66.69 288 TRP A O 1
ATOM 2311 N N . HIS A 1 289 ? 8.455 15.839 -11.138 1.00 67.50 289 HIS A N 1
ATOM 2312 C CA . HIS A 1 289 ? 8.811 16.754 -12.227 1.00 67.50 289 HIS A CA 1
ATOM 2313 C C . HIS A 1 289 ? 7.725 16.858 -13.317 1.00 67.50 289 HIS A C 1
ATOM 2315 O O . HIS A 1 289 ? 7.964 17.478 -14.351 1.00 67.50 289 HIS A O 1
ATOM 2321 N N . GLY A 1 290 ? 6.562 16.229 -13.122 1.00 72.88 290 GLY A N 1
ATOM 2322 C CA . GLY A 1 290 ? 5.493 16.127 -14.116 1.00 72.88 290 GLY A CA 1
ATOM 2323 C C . GLY A 1 290 ? 5.515 14.811 -14.900 1.00 72.88 290 GLY A C 1
ATOM 2324 O O . GLY A 1 290 ? 6.173 13.842 -14.504 1.00 72.88 290 GLY A O 1
ATOM 2325 N N . VAL A 1 291 ? 4.757 14.786 -16.001 1.00 79.44 291 VAL A N 1
ATOM 2326 C CA . VAL A 1 291 ? 4.643 13.632 -16.911 1.00 79.44 291 VAL A CA 1
ATOM 2327 C C . VAL A 1 291 ? 5.919 13.462 -17.702 1.00 79.44 291 VAL A C 1
ATOM 2329 O O . VAL A 1 291 ? 6.423 14.423 -18.280 1.00 79.44 291 VAL A O 1
ATOM 2332 N N . GLN A 1 292 ? 6.407 12.234 -17.754 1.00 84.44 292 GLN A N 1
ATOM 2333 C CA . GLN A 1 292 ? 7.586 11.843 -18.509 1.00 84.44 292 GLN A CA 1
ATOM 2334 C C . GLN A 1 292 ? 7.301 10.547 -19.253 1.00 84.44 292 GLN A C 1
ATOM 2336 O O . GLN A 1 292 ? 6.376 9.814 -18.891 1.00 84.44 292 GLN A O 1
ATOM 2341 N N . THR A 1 293 ? 8.089 10.248 -20.281 1.00 87.19 293 THR A N 1
ATOM 2342 C CA . THR A 1 293 ? 8.050 8.906 -20.858 1.00 87.19 293 THR A CA 1
ATOM 2343 C C . THR A 1 293 ? 8.755 7.912 -19.937 1.00 87.19 293 THR A C 1
ATOM 2345 O O . THR A 1 293 ? 9.572 8.289 -19.092 1.00 87.19 293 THR A O 1
ATOM 2348 N N . THR A 1 294 ? 8.452 6.624 -20.087 1.00 89.06 294 THR A N 1
ATOM 2349 C CA . THR A 1 294 ? 9.095 5.568 -19.290 1.00 89.06 294 THR A CA 1
ATOM 2350 C C . THR A 1 294 ? 10.616 5.571 -19.463 1.00 89.06 294 THR A C 1
ATOM 2352 O O . THR A 1 294 ? 11.339 5.413 -18.483 1.00 89.06 294 THR A O 1
ATOM 2355 N N . ILE A 1 295 ? 11.124 5.842 -20.671 1.00 90.50 295 ILE A N 1
ATOM 2356 C CA . ILE A 1 295 ? 12.571 5.939 -20.905 1.00 90.50 295 ILE A CA 1
ATOM 2357 C C . ILE A 1 295 ? 13.194 7.164 -20.217 1.00 90.50 295 ILE A C 1
ATOM 2359 O O . ILE A 1 295 ? 14.238 7.026 -19.580 1.00 90.50 295 ILE A O 1
ATOM 2363 N N . ASP A 1 296 ? 12.538 8.331 -20.252 1.00 89.56 296 ASP A N 1
ATOM 2364 C CA . ASP A 1 296 ? 13.021 9.535 -19.554 1.00 89.56 296 ASP A CA 1
ATOM 2365 C C . ASP A 1 296 ? 13.146 9.282 -18.046 1.00 89.56 296 ASP A C 1
ATOM 2367 O O . ASP A 1 296 ? 14.140 9.667 -17.424 1.00 89.56 296 ASP A O 1
ATOM 2371 N N . PHE A 1 297 ? 12.152 8.602 -17.461 1.00 90.56 297 PHE A N 1
ATOM 2372 C CA . PHE A 1 297 ? 12.150 8.247 -16.045 1.00 90.56 297 PHE A CA 1
ATOM 2373 C C . PHE A 1 297 ? 13.371 7.392 -15.681 1.00 90.56 297 PHE A C 1
ATOM 2375 O O . PHE A 1 297 ? 14.098 7.732 -14.745 1.00 90.56 297 PHE A O 1
ATOM 2382 N N . PHE A 1 298 ? 13.642 6.324 -16.438 1.00 91.06 298 PHE A N 1
ATOM 2383 C CA . PHE A 1 298 ? 14.781 5.441 -16.173 1.00 91.06 298 PHE A CA 1
ATOM 2384 C C . PHE A 1 298 ? 16.126 6.125 -16.407 1.00 91.06 298 PHE A C 1
ATOM 2386 O O . PHE A 1 298 ? 17.025 5.982 -15.580 1.00 91.06 298 PHE A O 1
ATOM 2393 N N . LEU A 1 299 ? 16.275 6.907 -17.478 1.00 90.50 299 LEU A N 1
ATOM 2394 C CA . LEU A 1 299 ? 17.517 7.635 -17.742 1.00 90.50 299 LEU A CA 1
ATOM 2395 C C . LEU A 1 299 ? 17.817 8.651 -16.641 1.00 90.50 299 LEU A C 1
ATOM 2397 O O . LEU A 1 299 ? 18.945 8.715 -16.155 1.00 90.50 299 LEU A O 1
ATOM 2401 N N . ARG A 1 300 ? 16.802 9.379 -16.167 1.00 88.31 300 ARG A N 1
ATOM 2402 C CA . ARG A 1 300 ? 16.951 10.260 -15.004 1.00 88.31 300 ARG A CA 1
ATOM 2403 C C . ARG A 1 300 ? 17.290 9.459 -13.755 1.00 88.31 300 ARG A C 1
ATOM 2405 O O . ARG A 1 300 ? 18.229 9.822 -13.060 1.00 88.31 300 ARG A O 1
ATOM 2412 N N . LYS A 1 301 ? 16.592 8.357 -13.474 1.00 87.75 301 LYS A N 1
ATOM 2413 C CA . LYS A 1 301 ? 16.879 7.489 -12.318 1.00 87.75 301 LYS A CA 1
ATOM 2414 C C . LYS A 1 301 ? 18.333 6.996 -12.324 1.00 87.75 301 LYS A C 1
ATOM 2416 O O . LYS A 1 301 ? 19.007 7.060 -11.296 1.00 87.75 301 LYS A O 1
ATOM 2421 N N . LEU A 1 302 ? 18.846 6.588 -13.485 1.00 87.94 302 LEU A N 1
ATOM 2422 C CA . LEU A 1 302 ? 20.244 6.198 -13.686 1.00 87.94 302 LEU 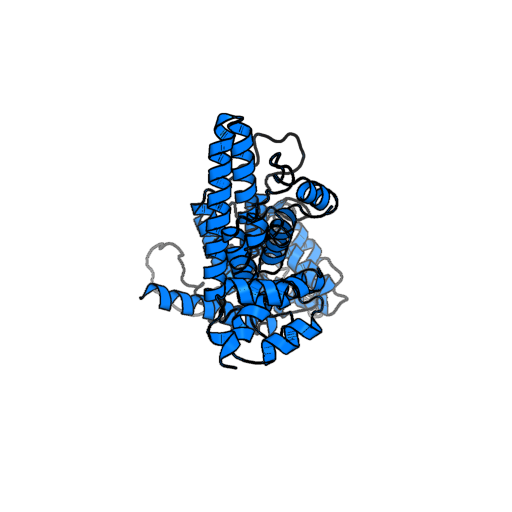A CA 1
ATOM 2423 C C . LEU A 1 302 ? 21.211 7.375 -13.507 1.00 87.94 302 LEU A C 1
ATOM 2425 O O . LEU A 1 302 ? 22.219 7.226 -12.820 1.00 87.94 302 LEU A O 1
ATOM 2429 N N . GLN A 1 303 ? 20.895 8.550 -14.057 1.00 82.81 303 GLN A N 1
ATOM 2430 C CA . GLN A 1 303 ? 21.696 9.764 -13.880 1.00 82.81 303 GLN A CA 1
ATOM 2431 C C . GLN A 1 303 ? 21.777 10.181 -12.403 1.00 82.81 303 GLN A C 1
ATOM 2433 O O . GLN A 1 303 ? 22.850 10.513 -11.906 1.00 82.81 303 GLN A O 1
ATOM 2438 N N . TRP A 1 304 ? 20.663 10.115 -11.669 1.00 79.31 304 TRP A N 1
ATOM 2439 C CA . TRP A 1 304 ? 20.626 10.374 -10.228 1.00 79.31 304 TRP A CA 1
ATOM 2440 C C . TRP A 1 304 ? 21.493 9.376 -9.453 1.00 79.31 304 TRP A C 1
ATOM 2442 O O . TRP A 1 304 ? 22.266 9.776 -8.583 1.00 79.31 304 TRP A O 1
ATOM 2452 N N . ALA A 1 305 ? 21.427 8.085 -9.779 1.00 74.69 305 ALA A N 1
ATOM 2453 C CA . ALA A 1 305 ? 22.307 7.093 -9.164 1.00 74.69 305 ALA A CA 1
ATOM 2454 C C . ALA A 1 305 ? 23.787 7.361 -9.468 1.00 74.69 305 ALA A C 1
ATOM 2456 O O . ALA A 1 305 ? 24.638 7.284 -8.579 1.00 74.69 305 ALA A O 1
ATOM 2457 N N . TYR A 1 306 ? 24.090 7.765 -10.699 1.00 73.56 306 TYR A N 1
ATOM 2458 C CA . TYR A 1 306 ? 25.427 8.193 -11.079 1.00 73.56 306 TYR A CA 1
ATOM 2459 C C . TYR A 1 306 ? 25.942 9.359 -10.219 1.00 73.56 306 TYR A C 1
ATOM 2461 O O . TYR A 1 306 ? 27.055 9.278 -9.694 1.00 73.56 306 TYR A O 1
ATOM 2469 N N . LEU A 1 307 ? 25.125 10.394 -10.002 1.00 70.88 307 LEU A N 1
ATOM 2470 C CA . LEU A 1 307 ? 25.523 11.571 -9.225 1.00 70.88 307 LEU A CA 1
ATOM 2471 C C . LEU A 1 307 ? 25.723 11.278 -7.729 1.00 70.88 307 LEU A C 1
ATOM 2473 O O . LEU A 1 307 ? 26.576 11.900 -7.095 1.00 70.88 307 LEU A O 1
ATOM 2477 N N . TYR A 1 308 ? 24.952 10.350 -7.150 1.00 69.19 308 TYR A N 1
ATOM 2478 C CA . TYR A 1 308 ? 24.829 10.254 -5.690 1.00 69.19 308 TYR A CA 1
ATOM 2479 C C . TYR A 1 308 ? 25.226 8.909 -5.071 1.00 69.19 308 TYR A C 1
ATOM 2481 O O . TYR A 1 308 ? 25.690 8.900 -3.930 1.00 69.19 308 TYR A O 1
ATOM 2489 N N . THR A 1 309 ? 25.084 7.777 -5.769 1.00 64.75 309 THR A N 1
ATOM 2490 C CA . THR A 1 309 ? 25.267 6.446 -5.153 1.00 64.75 309 THR A CA 1
ATOM 2491 C C . THR A 1 309 ? 26.573 5.782 -5.573 1.00 64.75 309 THR A C 1
ATOM 2493 O O . THR A 1 309 ? 27.315 5.297 -4.720 1.00 64.75 309 THR A O 1
ATOM 2496 N N . GLY A 1 310 ? 26.927 5.833 -6.861 1.00 64.44 310 GLY A N 1
ATOM 2497 C CA . GLY A 1 310 ? 28.096 5.125 -7.401 1.00 64.44 310 GLY A CA 1
ATOM 2498 C C . GLY A 1 310 ? 28.024 3.600 -7.250 1.00 64.44 310 GLY A C 1
ATOM 2499 O O . GLY A 1 310 ? 29.063 2.948 -7.205 1.00 64.44 310 GLY A O 1
ATOM 2500 N N . ASP A 1 311 ? 26.814 3.055 -7.114 1.00 72.19 311 ASP A N 1
ATOM 2501 C CA . ASP A 1 311 ? 26.543 1.627 -6.964 1.00 72.19 311 ASP A CA 1
ATOM 2502 C C . ASP A 1 311 ? 26.320 0.991 -8.346 1.00 72.19 311 ASP A C 1
ATOM 2504 O O . ASP A 1 311 ? 25.289 1.213 -8.983 1.00 72.19 311 ASP A O 1
ATOM 2508 N N . ALA A 1 312 ? 27.289 0.204 -8.822 1.00 73.25 312 ALA A N 1
ATOM 2509 C CA . ALA A 1 312 ? 27.201 -0.475 -10.117 1.00 73.25 312 ALA A CA 1
ATOM 2510 C C . ALA A 1 312 ? 26.032 -1.478 -10.175 1.00 73.25 312 ALA A C 1
ATOM 2512 O O . ALA A 1 312 ? 25.373 -1.586 -11.210 1.00 73.25 312 ALA A O 1
ATOM 2513 N N . SER A 1 313 ? 25.696 -2.125 -9.050 1.00 77.25 313 SER A N 1
ATOM 2514 C CA . SER A 1 313 ? 24.580 -3.079 -8.979 1.00 77.25 313 SER A CA 1
ATOM 2515 C C . SER A 1 313 ? 23.225 -2.400 -9.206 1.00 77.25 313 SER A C 1
ATOM 2517 O O . SER A 1 313 ? 22.296 -3.001 -9.747 1.00 77.25 313 SER A O 1
ATOM 2519 N N . PHE A 1 314 ? 23.105 -1.119 -8.835 1.00 83.12 314 PHE A N 1
ATOM 2520 C CA . PHE A 1 314 ? 21.921 -0.317 -9.126 1.00 83.12 314 PHE A CA 1
ATOM 2521 C C . PHE A 1 314 ? 21.768 -0.091 -10.631 1.00 83.12 314 PHE A C 1
ATOM 2523 O O . PHE A 1 314 ? 20.665 -0.234 -11.160 1.00 83.12 314 PHE A O 1
ATOM 2530 N N . VAL A 1 315 ? 22.860 0.256 -11.319 1.00 83.75 315 VAL A N 1
ATOM 2531 C CA . VAL A 1 315 ? 22.854 0.517 -12.765 1.00 83.75 315 VAL A CA 1
ATOM 2532 C C . VAL A 1 315 ? 22.475 -0.748 -13.528 1.00 83.75 315 VAL A C 1
ATOM 2534 O O . VAL A 1 315 ? 21.526 -0.720 -14.308 1.00 83.75 315 VAL A O 1
ATOM 2537 N N . GLU A 1 316 ? 23.149 -1.866 -13.261 1.00 82.69 316 GLU A N 1
ATOM 2538 C CA . GLU A 1 316 ? 22.880 -3.135 -13.945 1.00 82.69 316 GLU A CA 1
ATOM 2539 C C . GLU A 1 316 ? 21.439 -3.616 -13.729 1.00 82.69 316 GLU A C 1
ATOM 2541 O O . GLU A 1 316 ? 20.764 -3.997 -14.687 1.00 82.69 316 GLU A O 1
ATOM 2546 N N . ARG A 1 317 ? 20.922 -3.512 -12.497 1.00 86.38 317 ARG A N 1
ATOM 2547 C CA . ARG A 1 317 ? 19.534 -3.875 -12.176 1.00 86.38 317 ARG A CA 1
ATOM 2548 C C . ARG A 1 317 ? 18.515 -3.011 -12.921 1.00 86.38 317 ARG A C 1
ATOM 2550 O O . ARG A 1 317 ? 17.563 -3.544 -13.480 1.00 86.38 317 ARG A O 1
ATOM 2557 N N . ASN A 1 318 ? 18.700 -1.691 -12.953 1.00 88.56 318 ASN A N 1
ATOM 2558 C CA . ASN A 1 318 ? 17.767 -0.806 -13.656 1.00 88.56 318 ASN A CA 1
ATOM 2559 C C . ASN A 1 318 ? 17.841 -0.992 -15.181 1.00 88.56 318 ASN A C 1
ATOM 2561 O O . ASN A 1 318 ? 16.811 -0.904 -15.842 1.00 88.56 318 ASN A O 1
ATOM 2565 N N . LEU A 1 319 ? 19.012 -1.315 -15.742 1.00 88.94 319 LEU A N 1
ATOM 2566 C CA . LEU A 1 319 ? 19.125 -1.689 -17.157 1.00 88.94 319 LEU A CA 1
ATOM 2567 C C . LEU A 1 319 ? 18.394 -3.008 -17.461 1.00 88.94 319 LEU A C 1
ATOM 2569 O O . LEU A 1 319 ? 17.742 -3.131 -18.498 1.00 88.94 319 LEU A O 1
ATOM 2573 N N . LEU A 1 320 ? 18.416 -3.971 -16.539 1.00 86.56 320 LEU A N 1
ATOM 2574 C CA . LEU A 1 320 ? 17.598 -5.177 -16.670 1.00 86.56 320 LEU A CA 1
ATOM 2575 C C . LEU A 1 320 ? 16.092 -4.862 -16.605 1.00 86.56 320 LEU A C 1
ATOM 2577 O O . LEU A 1 320 ? 15.308 -5.418 -17.370 1.00 86.56 320 LEU A O 1
ATOM 2581 N N . PHE A 1 321 ? 15.662 -3.940 -15.739 1.00 91.31 321 PHE A N 1
ATOM 2582 C CA . PHE A 1 321 ? 14.262 -3.492 -15.701 1.00 91.31 321 PHE A CA 1
ATOM 2583 C C . PHE A 1 321 ? 13.822 -2.861 -17.022 1.00 91.31 321 PHE A C 1
ATOM 2585 O O . PHE A 1 321 ? 12.705 -3.111 -17.477 1.00 91.31 321 PHE A O 1
ATOM 2592 N N . THR A 1 322 ? 14.706 -2.110 -17.683 1.00 91.12 322 THR A N 1
ATOM 2593 C CA . THR A 1 322 ? 14.416 -1.580 -19.019 1.00 91.12 322 THR A CA 1
ATOM 2594 C C . THR A 1 322 ? 14.307 -2.672 -20.084 1.00 91.12 322 THR A C 1
ATOM 2596 O O . THR A 1 322 ? 13.440 -2.554 -20.944 1.00 91.12 322 THR A O 1
ATOM 2599 N N . ASP A 1 323 ? 15.087 -3.761 -19.996 1.00 89.06 323 ASP A N 1
ATOM 2600 C CA . ASP A 1 323 ? 14.936 -4.927 -20.886 1.00 89.06 323 ASP A CA 1
ATOM 2601 C C . ASP A 1 323 ? 13.550 -5.573 -20.731 1.00 89.06 323 ASP A C 1
ATOM 2603 O O . ASP A 1 323 ? 12.888 -5.894 -21.719 1.00 89.06 323 ASP A O 1
ATOM 2607 N N . ILE A 1 324 ? 13.084 -5.724 -19.486 1.00 88.19 324 ILE A N 1
ATOM 2608 C CA . ILE A 1 324 ? 11.753 -6.264 -19.184 1.00 88.19 324 ILE A CA 1
ATOM 2609 C C . ILE A 1 324 ? 10.669 -5.356 -19.777 1.00 88.19 324 ILE A C 1
ATOM 2611 O O . ILE A 1 324 ? 9.777 -5.839 -20.472 1.00 88.19 324 ILE A O 1
ATOM 2615 N N . LEU A 1 325 ? 10.750 -4.045 -19.545 1.00 90.94 325 LEU A N 1
ATOM 2616 C CA . LEU A 1 325 ? 9.769 -3.085 -20.061 1.00 90.94 325 LEU A CA 1
ATOM 2617 C C . LEU A 1 325 ? 9.747 -3.033 -21.590 1.00 90.94 325 LEU A C 1
ATOM 2619 O O . LEU A 1 325 ? 8.669 -2.976 -22.177 1.00 90.94 325 LEU A O 1
ATOM 2623 N N . GLU A 1 326 ? 10.908 -3.088 -22.240 1.00 90.06 326 GLU A N 1
ATOM 2624 C CA . GLU A 1 326 ? 11.009 -3.169 -23.699 1.00 90.06 326 GLU A CA 1
ATOM 2625 C C . GLU A 1 326 ? 10.349 -4.447 -24.228 1.00 90.06 326 GLU A C 1
ATOM 2627 O O . GLU A 1 326 ? 9.597 -4.400 -25.200 1.00 90.06 326 GLU A O 1
ATOM 2632 N N . SER A 1 327 ? 10.544 -5.577 -23.543 1.00 88.31 327 SER A N 1
ATOM 2633 C CA . SER A 1 327 ? 9.938 -6.856 -23.921 1.00 88.31 327 SER A CA 1
ATOM 2634 C C . SER A 1 327 ? 8.404 -6.861 -23.859 1.00 88.31 327 SER A C 1
ATOM 2636 O O . SER A 1 327 ? 7.751 -7.596 -24.599 1.00 88.31 327 SER A O 1
ATOM 2638 N N . PHE A 1 328 ? 7.830 -5.999 -23.016 1.00 86.38 328 PHE A N 1
ATOM 2639 C CA . PHE A 1 328 ? 6.392 -5.755 -22.929 1.00 86.38 328 PHE A CA 1
ATOM 2640 C C . PHE A 1 328 ? 5.899 -4.639 -23.864 1.00 86.38 328 PHE A C 1
ATOM 2642 O O . PHE A 1 328 ? 4.706 -4.344 -23.888 1.00 86.38 328 PHE A O 1
ATOM 2649 N N . GLY A 1 329 ? 6.789 -4.005 -24.634 1.00 87.19 329 GLY A N 1
ATOM 2650 C CA . GLY A 1 329 ? 6.456 -2.859 -25.484 1.00 87.19 329 GLY A CA 1
ATOM 2651 C C . GLY A 1 329 ? 6.190 -1.564 -24.706 1.00 87.19 329 GLY A C 1
ATOM 2652 O O . GLY A 1 329 ? 5.637 -0.617 -25.261 1.00 87.19 329 GLY A O 1
ATOM 2653 N N . CYS A 1 330 ? 6.575 -1.501 -23.428 1.00 86.81 330 CYS A N 1
ATOM 2654 C CA . CYS A 1 330 ? 6.366 -0.346 -22.549 1.00 86.81 330 CYS A CA 1
ATOM 2655 C C . CYS A 1 330 ? 7.488 0.700 -22.636 1.00 86.81 330 CYS A C 1
ATOM 2657 O O . CYS A 1 330 ? 7.359 1.794 -22.084 1.00 86.81 330 CYS A O 1
ATOM 2659 N N . LEU A 1 331 ? 8.604 0.360 -23.283 1.00 89.69 331 LEU A N 1
ATOM 2660 C CA . LEU A 1 331 ? 9.783 1.208 -23.413 1.00 89.69 331 LEU A CA 1
ATOM 2661 C C . LEU A 1 331 ? 10.410 1.021 -24.794 1.00 89.69 331 LEU A C 1
ATOM 2663 O O . LEU A 1 331 ? 10.522 -0.098 -25.285 1.00 89.69 331 LEU A O 1
ATOM 2667 N N . GLN A 1 332 ? 10.852 2.124 -25.392 1.00 86.75 332 GLN A N 1
ATOM 2668 C CA . GLN A 1 332 ? 11.641 2.125 -26.618 1.00 86.75 332 GLN A CA 1
ATOM 2669 C C . GLN A 1 332 ? 12.875 3.002 -26.411 1.00 86.75 332 GLN A C 1
ATOM 2671 O O . GLN A 1 332 ? 12.765 4.129 -25.925 1.00 86.75 332 GLN A O 1
ATOM 2676 N N . TRP A 1 333 ? 14.046 2.482 -26.776 1.00 86.94 333 TRP A N 1
ATOM 2677 C CA . TRP A 1 333 ? 15.297 3.233 -26.719 1.00 86.94 333 TRP A CA 1
ATOM 2678 C C . TRP A 1 333 ? 15.407 4.233 -27.884 1.00 86.94 333 TRP A C 1
ATOM 2680 O O . TRP A 1 333 ? 15.043 3.881 -29.012 1.00 86.94 333 TRP A O 1
ATOM 2690 N N . PRO A 1 334 ? 15.949 5.447 -27.654 1.00 85.25 334 PRO A N 1
ATOM 2691 C CA . PRO A 1 334 ? 16.254 6.385 -28.731 1.00 85.25 334 PRO A CA 1
ATOM 2692 C C . PRO A 1 334 ? 17.305 5.800 -29.681 1.00 85.25 334 PRO A C 1
ATOM 2694 O O . PRO A 1 334 ? 18.163 5.001 -29.288 1.00 85.25 334 PRO A O 1
ATOM 2697 N N . GLN A 1 335 ? 17.271 6.202 -30.950 1.00 81.31 335 GLN A N 1
ATOM 2698 C CA . GLN A 1 335 ? 18.212 5.686 -31.938 1.00 81.31 335 GLN A CA 1
ATOM 2699 C C . GLN A 1 335 ? 19.605 6.294 -31.760 1.00 81.31 335 GLN A C 1
ATOM 2701 O O . GLN A 1 335 ? 19.834 7.487 -31.966 1.00 81.31 335 GLN A O 1
ATOM 2706 N N . VAL A 1 336 ? 20.581 5.429 -31.489 1.00 80.56 336 VAL A N 1
ATOM 2707 C CA . VAL A 1 336 ? 21.974 5.816 -31.243 1.00 80.56 336 VAL A CA 1
ATOM 2708 C C . VAL A 1 336 ? 22.898 5.330 -32.359 1.00 80.56 336 VAL A C 1
ATOM 2710 O O . VAL A 1 336 ? 22.778 4.199 -32.838 1.00 80.56 336 VAL A O 1
ATOM 2713 N N . ARG A 1 337 ? 23.862 6.165 -32.766 1.00 75.31 337 ARG A N 1
ATOM 2714 C CA . ARG A 1 337 ? 25.009 5.774 -33.601 1.00 75.31 337 ARG A CA 1
ATOM 2715 C C . ARG A 1 337 ? 26.284 5.774 -32.764 1.00 75.31 337 ARG A C 1
ATOM 2717 O O . ARG A 1 337 ? 26.605 6.770 -32.124 1.00 75.31 337 ARG A O 1
ATOM 2724 N N . PHE A 1 338 ? 27.028 4.672 -32.822 1.00 72.25 338 PHE A N 1
ATOM 2725 C CA . PHE A 1 338 ? 28.382 4.605 -32.279 1.00 72.25 338 PHE A CA 1
ATOM 2726 C C . PHE A 1 338 ? 29.379 4.903 -33.399 1.00 72.25 338 PHE A C 1
ATOM 2728 O O . PHE A 1 338 ? 29.403 4.208 -34.419 1.00 72.25 338 PHE A O 1
ATOM 2735 N N . GLY A 1 339 ? 30.194 5.939 -33.219 1.00 61.06 339 GLY A N 1
ATOM 2736 C CA . GLY A 1 339 ? 31.326 6.221 -34.088 1.00 61.06 339 GLY A CA 1
ATOM 2737 C C . GLY A 1 339 ? 32.325 5.065 -34.058 1.00 61.06 339 GLY A C 1
ATOM 2738 O O . GLY A 1 339 ? 32.560 4.443 -33.020 1.00 61.06 339 GLY A O 1
ATOM 2739 N N . HIS A 1 340 ? 32.913 4.750 -35.210 1.00 50.25 340 HIS A N 1
ATOM 2740 C CA . HIS A 1 340 ? 34.037 3.823 -35.277 1.00 50.25 340 HIS A CA 1
ATOM 2741 C C . HIS A 1 340 ? 35.277 4.586 -34.806 1.00 50.25 340 HIS A C 1
ATOM 2743 O O . HIS A 1 340 ? 35.776 5.449 -35.524 1.00 50.25 340 HIS A O 1
ATOM 2749 N N . SER A 1 341 ? 35.749 4.322 -33.586 1.00 45.78 341 SER A N 1
ATOM 2750 C CA . SER A 1 341 ? 37.027 4.887 -33.148 1.00 45.78 341 SER A CA 1
ATOM 2751 C C . SER A 1 341 ? 38.153 4.138 -33.855 1.00 45.78 341 SER A C 1
ATOM 2753 O O . SER A 1 341 ? 38.400 2.968 -33.575 1.00 45.78 341 SER A O 1
ATOM 2755 N N . THR A 1 342 ? 38.827 4.807 -34.788 1.00 40.19 342 THR A N 1
ATOM 2756 C CA . THR A 1 342 ? 40.103 4.368 -35.374 1.00 40.19 342 THR A CA 1
ATOM 2757 C C . THR A 1 342 ? 41.306 4.900 -34.586 1.00 40.19 342 THR A C 1
ATOM 2759 O O . THR A 1 342 ? 42.403 4.984 -35.129 1.00 40.19 342 THR A O 1
ATOM 2762 N N . ALA A 1 343 ? 41.128 5.325 -33.331 1.00 42.06 343 ALA A N 1
ATOM 2763 C CA . ALA A 1 343 ? 42.194 5.967 -32.572 1.00 42.06 343 ALA A CA 1
ATOM 2764 C C . ALA A 1 343 ? 42.985 4.952 -31.731 1.00 42.06 343 ALA A C 1
ATOM 2766 O O . ALA A 1 343 ? 42.487 4.424 -30.740 1.00 42.06 343 ALA A O 1
ATOM 2767 N N . GLU A 1 344 ? 44.264 4.774 -32.073 1.00 38.31 344 GLU A N 1
ATOM 2768 C CA . GLU A 1 344 ? 45.303 4.061 -31.303 1.00 38.31 344 GLU A CA 1
ATOM 2769 C C . GLU A 1 344 ? 45.575 4.659 -29.900 1.00 38.31 344 GLU A C 1
ATOM 2771 O O . GLU A 1 344 ? 46.450 4.189 -29.181 1.00 38.31 344 GLU A O 1
ATOM 2776 N N . ASN A 1 345 ? 44.806 5.662 -29.467 1.00 39.56 345 ASN A N 1
ATOM 2777 C CA . ASN A 1 345 ? 44.991 6.382 -28.211 1.00 39.56 345 ASN A CA 1
ATOM 2778 C C . ASN A 1 345 ? 43.713 6.381 -27.370 1.00 39.56 345 ASN A C 1
ATOM 2780 O O . ASN A 1 345 ? 43.110 7.434 -27.225 1.00 39.56 345 ASN A O 1
ATOM 2784 N N . GLY A 1 346 ? 43.305 5.226 -26.833 1.00 43.19 346 GLY A N 1
ATOM 2785 C CA . GLY A 1 346 ? 42.485 5.075 -25.611 1.00 43.19 346 GLY A CA 1
ATOM 2786 C C . GLY A 1 346 ? 41.205 5.915 -25.430 1.00 43.19 346 GLY A C 1
ATOM 2787 O O . GLY A 1 346 ? 40.637 5.897 -24.341 1.00 43.19 346 GLY A O 1
ATOM 2788 N N . SER A 1 347 ? 40.746 6.659 -26.433 1.00 48.84 347 SER A N 1
ATOM 2789 C CA . SER A 1 347 ? 39.606 7.556 -26.342 1.00 48.84 347 SER A CA 1
ATOM 2790 C C . SER A 1 347 ? 38.335 6.782 -26.648 1.00 48.84 347 SER A C 1
ATOM 2792 O O . SER A 1 347 ? 38.247 6.003 -27.604 1.00 48.84 347 SER A O 1
ATOM 2794 N N . LEU A 1 348 ? 37.342 6.974 -25.784 1.00 53.03 348 LEU A N 1
ATOM 2795 C CA . LEU A 1 348 ? 36.055 6.312 -25.913 1.00 53.03 348 LEU A CA 1
ATOM 2796 C C . LEU A 1 348 ? 35.388 6.746 -27.231 1.00 53.03 348 LEU A C 1
ATOM 2798 O O . LEU A 1 348 ? 35.410 7.934 -27.550 1.00 53.03 348 LEU A O 1
ATOM 2802 N N . PRO A 1 349 ? 34.798 5.812 -27.999 1.00 53.72 349 PRO A N 1
ATOM 2803 C CA . PRO A 1 349 ? 34.147 6.136 -29.261 1.00 53.72 349 PRO A CA 1
ATOM 2804 C C . PRO A 1 349 ? 33.007 7.136 -29.061 1.00 53.72 349 PRO A C 1
ATOM 2806 O O . PRO A 1 349 ? 32.194 6.997 -28.140 1.00 53.72 349 PRO A O 1
ATOM 2809 N N . ASP A 1 350 ? 32.966 8.113 -29.965 1.00 62.72 350 ASP A N 1
ATOM 2810 C CA . ASP A 1 350 ? 31.972 9.180 -30.004 1.00 62.72 350 ASP A CA 1
ATOM 2811 C C . ASP A 1 350 ? 30.567 8.596 -30.234 1.00 62.72 350 ASP A C 1
ATOM 2813 O O . ASP A 1 350 ? 30.390 7.687 -31.054 1.00 62.72 350 ASP A O 1
ATOM 2817 N N . MET A 1 351 ? 29.574 9.062 -29.480 1.00 67.56 351 MET A N 1
ATOM 2818 C CA . MET A 1 351 ? 28.192 8.585 -29.568 1.00 67.56 351 MET A CA 1
ATOM 2819 C C . MET A 1 351 ? 27.293 9.742 -29.985 1.00 67.56 351 MET A C 1
ATOM 2821 O O . MET A 1 351 ? 27.281 10.777 -29.334 1.00 67.56 351 MET A O 1
ATOM 2825 N N . GLN A 1 352 ? 26.506 9.545 -31.044 1.00 68.69 352 GLN A N 1
ATOM 2826 C CA . GLN A 1 352 ? 25.564 10.554 -31.527 1.00 68.69 352 GLN A CA 1
ATOM 2827 C C . GLN A 1 352 ? 24.141 9.999 -31.520 1.00 68.69 352 GLN A C 1
ATOM 2829 O O . GLN A 1 352 ? 23.861 8.962 -32.138 1.00 68.69 352 GLN A O 1
ATOM 2834 N N . VAL A 1 353 ? 23.236 10.694 -30.830 1.00 68.06 353 VAL A N 1
ATOM 2835 C CA . VAL A 1 353 ? 21.792 10.434 -30.895 1.00 68.06 353 VAL A CA 1
ATOM 2836 C C . VAL A 1 353 ? 21.249 10.989 -32.217 1.00 68.06 353 VAL A C 1
ATOM 2838 O O . VAL A 1 353 ? 21.601 12.098 -32.616 1.00 68.06 353 VAL A O 1
ATOM 2841 N N . ARG A 1 354 ? 20.450 10.202 -32.951 1.00 64.62 354 ARG A N 1
ATOM 2842 C CA . ARG A 1 354 ? 20.032 10.553 -34.324 1.00 64.62 354 ARG A CA 1
ATOM 2843 C C . ARG A 1 354 ? 19.024 11.701 -34.386 1.00 64.62 354 ARG A C 1
ATOM 2845 O O . ARG A 1 354 ? 19.109 12.500 -35.315 1.00 64.62 354 ARG A O 1
ATOM 2852 N N . ASP A 1 355 ? 18.093 11.762 -33.439 1.00 73.31 355 ASP A N 1
ATOM 2853 C CA . ASP A 1 355 ? 17.094 12.825 -33.323 1.00 73.31 355 ASP A CA 1
ATOM 2854 C C . ASP A 1 355 ? 16.966 13.245 -31.856 1.00 73.31 355 ASP A C 1
ATOM 2856 O O . ASP A 1 355 ? 16.652 12.441 -30.983 1.00 73.31 355 ASP A O 1
ATOM 2860 N N . VAL A 1 356 ? 17.228 14.522 -31.584 1.00 67.31 356 VAL A N 1
ATOM 2861 C CA . VAL A 1 356 ? 17.217 15.096 -30.229 1.00 67.31 356 VAL A CA 1
ATOM 2862 C C . VAL A 1 356 ? 15.786 15.224 -29.680 1.00 67.31 356 VAL A C 1
ATOM 2864 O O . VAL A 1 356 ? 15.607 15.416 -28.479 1.00 67.31 356 VAL A O 1
ATOM 2867 N N . ASN A 1 357 ? 14.765 15.098 -30.536 1.00 74.00 357 ASN A N 1
ATOM 2868 C CA . ASN A 1 357 ? 13.357 15.167 -30.141 1.00 74.00 357 ASN A CA 1
ATOM 2869 C C . ASN A 1 357 ? 12.742 13.797 -29.806 1.00 74.00 357 ASN A C 1
ATOM 2871 O O . ASN A 1 357 ? 11.581 13.748 -29.396 1.00 74.00 357 ASN A O 1
ATOM 2875 N N . GLU A 1 358 ? 13.477 12.692 -29.980 1.00 82.88 358 GLU A N 1
ATOM 2876 C CA . GLU A 1 358 ? 13.010 11.367 -29.560 1.00 82.88 358 GLU A CA 1
ATOM 2877 C C . GLU A 1 358 ? 12.920 11.277 -28.020 1.00 82.88 358 GLU A C 1
ATOM 2879 O O . GLU A 1 358 ? 13.765 11.843 -27.318 1.00 82.88 358 GLU A O 1
ATOM 2884 N N . PRO A 1 359 ? 11.932 10.550 -27.461 1.00 82.88 359 PRO A N 1
ATOM 2885 C CA . PRO A 1 359 ? 11.885 10.255 -26.029 1.00 82.88 359 PRO A CA 1
ATOM 2886 C C . PRO A 1 359 ? 13.215 9.693 -25.508 1.00 82.88 359 PRO A C 1
ATOM 2888 O O . PRO A 1 359 ? 13.799 8.794 -26.112 1.00 82.88 359 PRO A O 1
ATOM 2891 N N . GLY A 1 360 ? 13.713 10.227 -24.395 1.00 83.31 360 GLY A N 1
ATOM 2892 C CA . GLY A 1 360 ? 14.985 9.845 -23.788 1.00 83.31 360 GLY A CA 1
ATOM 2893 C C . GLY A 1 360 ? 16.240 10.370 -24.490 1.00 83.31 360 GLY A C 1
ATOM 2894 O O . GLY A 1 360 ? 17.323 10.259 -23.921 1.00 83.31 360 GLY A O 1
ATOM 2895 N N . ALA A 1 361 ? 16.148 10.961 -25.688 1.00 85.44 361 ALA A N 1
ATOM 2896 C CA . ALA A 1 361 ? 17.315 11.420 -26.448 1.00 85.44 361 ALA A CA 1
ATOM 2897 C C . ALA A 1 361 ? 18.120 12.491 -25.704 1.00 85.44 361 ALA A C 1
ATOM 2899 O O . ALA A 1 361 ? 19.347 12.414 -25.628 1.00 85.44 361 ALA A O 1
ATOM 2900 N N . ARG A 1 362 ? 17.426 13.477 -25.129 1.00 85.12 362 ARG A N 1
ATOM 2901 C CA . ARG A 1 362 ? 18.040 14.573 -24.374 1.00 85.12 362 ARG A CA 1
ATOM 2902 C C . ARG A 1 362 ? 18.740 14.061 -23.119 1.00 85.12 362 ARG A C 1
ATOM 2904 O O . ARG A 1 362 ? 19.890 14.410 -22.882 1.00 85.12 362 ARG A O 1
ATOM 2911 N N . GLU A 1 363 ? 18.049 13.264 -22.315 1.00 86.25 363 GLU A N 1
ATOM 2912 C CA . GLU A 1 363 ? 18.562 12.673 -21.082 1.00 86.25 363 GLU A CA 1
ATOM 2913 C C . GLU A 1 363 ? 19.781 11.795 -21.373 1.00 86.25 363 GLU A C 1
ATOM 2915 O O . GLU A 1 363 ? 20.787 11.877 -20.672 1.00 86.25 363 GLU A O 1
ATOM 2920 N N . LEU A 1 364 ? 19.722 11.005 -22.448 1.00 85.81 364 LEU A N 1
ATOM 2921 C CA . LEU A 1 364 ? 20.828 10.166 -22.880 1.00 85.81 364 LEU A CA 1
ATOM 2922 C C . LEU A 1 364 ? 22.034 11.010 -23.311 1.00 85.81 364 LEU A C 1
ATOM 2924 O O . LEU A 1 364 ? 23.143 10.760 -22.848 1.00 85.81 364 LEU A O 1
ATOM 2928 N N . GLN A 1 365 ? 21.815 12.037 -24.134 1.00 83.25 365 GLN A N 1
ATOM 2929 C CA . GLN A 1 365 ? 22.861 12.969 -24.558 1.00 83.25 365 GLN A CA 1
ATOM 2930 C C . GL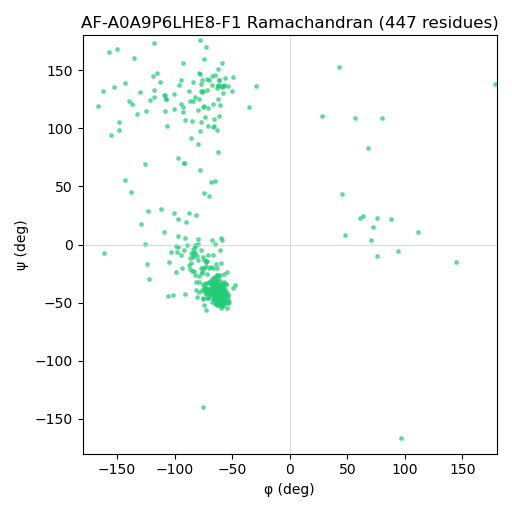N A 1 365 ? 23.508 13.667 -23.352 1.00 83.25 365 GLN A C 1
ATOM 2932 O O . GLN A 1 365 ? 24.728 13.713 -23.259 1.00 83.25 365 GLN A O 1
ATOM 2937 N N . MET A 1 366 ? 22.709 14.120 -22.379 1.00 83.06 366 MET A N 1
ATOM 2938 C CA . MET A 1 366 ? 23.215 14.726 -21.143 1.00 83.06 366 MET A CA 1
ATOM 2939 C C . MET A 1 366 ? 24.108 13.782 -20.335 1.00 83.06 366 MET A C 1
ATOM 2941 O O . MET A 1 366 ? 25.085 14.243 -19.760 1.00 83.06 366 MET A O 1
ATOM 2945 N N . ILE A 1 367 ? 23.787 12.485 -20.271 1.00 82.44 367 ILE A N 1
ATOM 2946 C CA . ILE A 1 367 ? 24.633 11.500 -19.581 1.00 82.44 367 ILE A CA 1
ATOM 2947 C C . ILE A 1 367 ? 25.973 11.337 -20.312 1.00 82.44 367 ILE A C 1
ATOM 2949 O O . ILE A 1 367 ? 27.003 11.234 -19.655 1.00 82.44 367 ILE A O 1
ATOM 2953 N N . PHE A 1 368 ? 25.968 11.326 -21.650 1.00 78.06 368 PHE A N 1
ATOM 2954 C CA . PHE A 1 368 ? 27.171 11.136 -22.470 1.00 78.06 368 PHE A CA 1
ATOM 2955 C C . PHE A 1 368 ? 28.060 12.377 -22.612 1.00 78.06 368 PHE A C 1
ATOM 2957 O O . PHE A 1 368 ? 29.266 12.214 -22.797 1.00 78.06 368 PHE A O 1
ATOM 2964 N N . ASP A 1 369 ? 27.485 13.576 -22.511 1.00 76.31 369 ASP A N 1
ATOM 2965 C CA . ASP A 1 369 ? 28.203 14.856 -22.580 1.00 76.31 369 ASP A CA 1
ATOM 2966 C C . ASP A 1 369 ? 28.809 15.285 -21.231 1.00 76.31 369 ASP A C 1
ATOM 2968 O O . ASP A 1 369 ? 29.580 16.246 -21.184 1.00 76.31 369 ASP A O 1
ATOM 2972 N N . ASP A 1 370 ? 28.456 14.611 -20.131 1.00 70.25 370 ASP A N 1
ATOM 2973 C CA . ASP A 1 370 ? 28.946 14.945 -18.792 1.00 70.25 370 ASP A CA 1
ATOM 2974 C C . ASP A 1 370 ? 30.434 14.569 -18.626 1.00 70.25 370 ASP A C 1
ATOM 2976 O O . ASP A 1 370 ? 30.895 13.547 -19.143 1.00 70.25 370 ASP A O 1
ATOM 2980 N N . ASP A 1 371 ? 31.205 15.397 -17.911 1.00 62.53 371 ASP A N 1
ATOM 2981 C CA . ASP A 1 371 ? 32.672 15.281 -17.843 1.00 62.53 371 ASP A CA 1
ATOM 2982 C C . ASP A 1 371 ? 33.108 13.913 -17.252 1.00 62.53 371 ASP A C 1
ATOM 2984 O O . ASP A 1 371 ? 32.791 13.598 -16.096 1.00 62.53 371 ASP A O 1
ATOM 2988 N N . PRO A 1 372 ? 33.867 13.078 -17.995 1.00 57.38 372 PRO A N 1
ATOM 2989 C CA . PRO A 1 372 ? 34.302 11.754 -17.546 1.00 57.38 372 PRO A CA 1
ATOM 2990 C C . PRO A 1 372 ? 35.316 11.774 -16.381 1.00 57.38 372 PRO A C 1
ATOM 2992 O O . PRO A 1 372 ? 35.783 10.717 -15.960 1.00 57.38 372 PRO A O 1
ATOM 2995 N N . GLY A 1 373 ? 35.662 12.943 -15.827 1.00 54.03 373 GLY A N 1
ATOM 2996 C CA . GLY A 1 373 ? 36.659 13.121 -14.760 1.00 54.03 373 GLY A CA 1
ATOM 2997 C C . GLY A 1 373 ? 36.390 12.412 -13.417 1.00 54.03 373 GLY A C 1
ATOM 2998 O O . GLY A 1 373 ? 37.247 12.435 -12.532 1.00 54.03 373 GLY A O 1
ATOM 2999 N N . SER A 1 374 ? 35.242 11.753 -13.239 1.00 59.22 374 SER A N 1
ATOM 3000 C CA . SER A 1 374 ? 34.875 10.972 -12.049 1.00 59.22 374 SER A CA 1
ATOM 3001 C C . SER A 1 374 ? 34.916 9.469 -12.355 1.00 59.22 374 SER A C 1
ATOM 3003 O O . SER A 1 374 ? 34.207 9.000 -13.231 1.00 59.22 374 SER A O 1
ATOM 3005 N N . MET A 1 375 ? 35.655 8.647 -11.596 1.00 56.62 375 MET A N 1
ATOM 3006 C CA . MET A 1 375 ? 35.640 7.177 -11.793 1.00 56.62 375 MET A CA 1
ATOM 3007 C C . MET A 1 375 ? 34.228 6.553 -11.749 1.00 56.62 375 MET A C 1
ATOM 3009 O O . MET A 1 375 ? 34.006 5.494 -12.331 1.00 56.62 375 MET A O 1
ATOM 3013 N N . LYS A 1 376 ? 33.260 7.207 -11.090 1.00 59.50 376 LYS A N 1
ATOM 3014 C CA . LYS A 1 376 ? 31.857 6.767 -11.044 1.00 59.50 376 LYS A CA 1
ATOM 3015 C C . LYS A 1 376 ? 31.091 7.056 -12.346 1.00 59.50 376 LYS A C 1
ATOM 3017 O O . LYS A 1 376 ? 30.117 6.361 -12.618 1.00 59.50 376 LYS A O 1
ATOM 3022 N N . SER A 1 377 ? 31.521 8.036 -13.149 1.00 64.75 377 SER A N 1
ATOM 3023 C CA . SER A 1 377 ? 30.893 8.379 -14.439 1.00 64.75 377 SER A CA 1
ATOM 3024 C C . SER A 1 377 ? 31.215 7.363 -15.515 1.00 64.75 377 SER A C 1
ATOM 3026 O O . SER A 1 377 ? 30.334 6.942 -16.260 1.00 64.75 377 SER A O 1
ATOM 3028 N N . MET A 1 378 ? 32.449 6.869 -15.506 1.00 70.75 378 MET A N 1
ATOM 3029 C CA . MET A 1 378 ? 32.911 5.846 -16.436 1.00 70.75 378 MET A CA 1
ATOM 3030 C C . MET A 1 378 ? 32.108 4.544 -16.346 1.00 70.75 378 MET A C 1
ATOM 3032 O O . MET A 1 378 ? 31.724 4.005 -17.379 1.00 70.75 378 MET A O 1
ATOM 3036 N N . ALA A 1 379 ? 31.768 4.080 -15.139 1.00 75.88 379 ALA A N 1
ATOM 3037 C CA . ALA A 1 379 ? 31.011 2.839 -14.960 1.00 75.88 379 ALA A CA 1
ATOM 3038 C C . ALA A 1 379 ? 29.584 2.915 -15.543 1.00 75.88 379 ALA A C 1
ATOM 3040 O O . ALA A 1 379 ? 29.157 1.995 -16.242 1.00 75.88 379 ALA A O 1
ATOM 3041 N N . LEU A 1 380 ? 28.854 4.018 -15.311 1.00 81.25 380 LEU A N 1
ATOM 3042 C CA . LEU A 1 380 ? 27.526 4.216 -15.909 1.00 81.25 380 LEU A CA 1
ATOM 3043 C C . LEU A 1 380 ? 27.622 4.304 -17.440 1.00 81.25 380 LEU A C 1
ATOM 3045 O O . LEU A 1 380 ? 26.836 3.670 -18.146 1.00 81.25 380 LEU A O 1
ATOM 3049 N N . LEU A 1 381 ? 28.588 5.071 -17.952 1.00 82.06 381 LEU A N 1
ATOM 3050 C CA . LEU A 1 381 ? 28.799 5.257 -19.389 1.00 82.06 381 LEU A CA 1
ATOM 3051 C C . LEU A 1 381 ? 29.142 3.944 -20.098 1.00 82.06 381 LEU A C 1
ATOM 3053 O O . LEU A 1 381 ? 28.612 3.662 -21.175 1.00 82.06 381 LEU A O 1
ATOM 3057 N N . GLU A 1 382 ? 30.016 3.127 -19.512 1.00 82.44 382 GLU A N 1
ATOM 3058 C CA . GLU A 1 382 ? 30.378 1.812 -20.042 1.00 82.44 382 GLU A CA 1
ATOM 3059 C C . GLU A 1 382 ? 29.191 0.846 -20.024 1.00 82.44 382 GLU A C 1
ATOM 3061 O O . GLU A 1 382 ? 28.924 0.196 -21.040 1.00 82.44 382 GLU A O 1
ATOM 3066 N N . ALA A 1 383 ? 28.429 0.805 -18.926 1.00 84.50 383 ALA A N 1
ATOM 3067 C CA . ALA A 1 383 ? 27.237 -0.032 -18.808 1.00 84.50 383 ALA A CA 1
ATOM 3068 C C . ALA A 1 383 ? 26.165 0.348 -19.844 1.00 84.50 383 ALA A C 1
ATOM 3070 O O . ALA A 1 383 ? 25.670 -0.520 -20.566 1.00 84.50 383 ALA A O 1
ATOM 3071 N N . LEU A 1 384 ? 25.861 1.644 -19.988 1.00 87.12 384 LEU A N 1
ATOM 3072 C CA . LEU A 1 384 ? 24.905 2.145 -20.981 1.00 87.12 384 LEU A CA 1
ATOM 3073 C C . LEU A 1 384 ? 25.369 1.876 -22.415 1.00 87.12 384 LEU A C 1
ATOM 3075 O O . LEU A 1 384 ? 24.574 1.419 -23.235 1.00 87.12 384 LEU A O 1
ATOM 3079 N N . ARG A 1 385 ? 26.654 2.090 -22.735 1.00 84.62 385 ARG A N 1
ATOM 3080 C CA . ARG A 1 385 ? 27.199 1.760 -24.067 1.00 84.62 385 ARG A CA 1
ATOM 3081 C C . ARG A 1 385 ? 27.096 0.275 -24.364 1.00 84.62 385 ARG A C 1
ATOM 3083 O O . ARG A 1 385 ? 26.676 -0.093 -25.458 1.00 84.62 385 ARG A O 1
ATOM 3090 N N . SER A 1 386 ? 27.493 -0.568 -23.415 1.00 85.12 386 SER A N 1
ATOM 3091 C CA . SER A 1 386 ? 27.411 -2.022 -23.552 1.00 85.12 386 SER A CA 1
ATOM 3092 C C . SER A 1 386 ? 25.965 -2.463 -23.787 1.00 85.12 386 SER A C 1
ATOM 3094 O O . SER A 1 386 ? 25.684 -3.211 -24.724 1.00 85.12 386 SER A O 1
ATOM 3096 N N . HIS A 1 387 ? 25.025 -1.929 -23.003 1.00 87.06 387 HIS A N 1
ATOM 3097 C CA . HIS A 1 387 ? 23.598 -2.192 -23.155 1.00 87.06 387 HIS A CA 1
ATOM 3098 C C . HIS A 1 387 ? 23.078 -1.765 -24.537 1.00 87.06 387 HIS A C 1
ATOM 3100 O O . HIS A 1 387 ? 22.576 -2.596 -25.287 1.00 87.06 387 HIS A O 1
ATOM 3106 N N . LEU A 1 388 ? 23.287 -0.510 -24.936 1.00 86.38 388 LEU A N 1
ATOM 3107 C CA . LEU A 1 388 ? 22.809 0.024 -26.214 1.00 86.38 388 LEU A CA 1
ATOM 3108 C C . LEU A 1 388 ? 23.454 -0.647 -27.440 1.00 86.38 388 LEU A C 1
ATOM 3110 O O . LEU A 1 388 ? 22.800 -0.799 -28.469 1.00 86.38 388 LEU A O 1
ATOM 3114 N N . ARG A 1 389 ? 24.714 -1.098 -27.352 1.00 83.25 389 ARG A N 1
ATOM 3115 C CA . ARG A 1 389 ? 25.364 -1.885 -28.421 1.00 83.25 389 ARG A CA 1
ATOM 3116 C C . ARG A 1 389 ? 24.703 -3.242 -28.637 1.00 83.25 389 ARG A C 1
ATOM 3118 O O . ARG A 1 389 ? 24.620 -3.682 -29.783 1.00 83.25 389 ARG A O 1
ATOM 3125 N N . ARG A 1 390 ? 24.230 -3.895 -27.566 1.00 81.12 390 ARG A N 1
ATOM 3126 C CA . ARG A 1 390 ? 23.461 -5.149 -27.668 1.00 81.12 390 ARG A CA 1
ATOM 3127 C C . ARG A 1 390 ? 22.114 -4.935 -28.360 1.00 81.12 390 ARG A C 1
ATOM 3129 O O . ARG A 1 390 ? 21.631 -5.842 -29.024 1.00 81.12 390 ARG A O 1
ATOM 3136 N N . LYS A 1 391 ? 21.546 -3.731 -28.257 1.00 77.75 391 LYS A N 1
ATOM 3137 C CA . LYS A 1 391 ? 20.260 -3.358 -28.867 1.00 77.75 391 LYS A CA 1
ATOM 3138 C C . LYS A 1 391 ? 20.350 -2.965 -30.344 1.00 77.75 391 LYS A C 1
ATOM 3140 O O . LYS A 1 391 ? 19.318 -2.775 -30.982 1.00 77.75 391 LYS A O 1
ATOM 3145 N N . GLN A 1 392 ? 21.549 -2.836 -30.920 1.00 72.31 392 GLN A N 1
ATOM 3146 C CA . GLN A 1 392 ? 21.671 -2.471 -32.331 1.00 72.31 392 GLN A CA 1
ATOM 3147 C C . GLN A 1 392 ? 21.351 -3.656 -33.260 1.00 72.31 392 GLN A C 1
ATOM 3149 O O . GLN A 1 392 ? 21.926 -4.738 -33.099 1.00 72.31 392 GLN A O 1
ATOM 3154 N N . PRO A 1 393 ? 20.491 -3.459 -34.279 1.00 53.53 393 PRO A N 1
ATOM 3155 C CA . PRO A 1 393 ? 20.207 -4.488 -35.272 1.00 53.53 393 PRO A CA 1
ATOM 3156 C C . PRO A 1 393 ? 21.477 -4.775 -36.089 1.00 53.53 393 PRO A C 1
ATOM 3158 O O . PRO A 1 393 ? 21.914 -3.939 -36.877 1.00 53.53 393 PRO A O 1
ATOM 3161 N N . GLY A 1 394 ? 22.090 -5.943 -35.862 1.00 49.72 394 GLY A N 1
ATOM 3162 C CA . GLY A 1 394 ? 23.304 -6.389 -36.564 1.00 49.72 394 GLY A CA 1
ATOM 3163 C C . GLY A 1 394 ? 24.309 -7.202 -35.735 1.00 49.72 394 GLY A C 1
ATOM 3164 O O . GLY A 1 394 ? 25.155 -7.856 -36.330 1.00 49.72 394 GLY A O 1
ATOM 3165 N N . ASN A 1 395 ? 24.207 -7.219 -34.398 1.00 43.25 395 ASN A N 1
ATOM 3166 C CA . ASN A 1 395 ? 25.147 -7.950 -33.523 1.00 43.25 395 ASN A CA 1
ATOM 3167 C C . ASN A 1 395 ? 24.653 -9.331 -33.038 1.00 43.25 395 ASN A C 1
ATOM 3169 O O . ASN A 1 395 ? 25.388 -10.027 -32.344 1.00 43.25 395 ASN A O 1
ATOM 3173 N N . CYS A 1 396 ? 23.442 -9.762 -33.409 1.00 34.28 396 CYS A N 1
ATOM 3174 C CA . CYS A 1 396 ? 22.975 -11.140 -33.198 1.00 34.28 396 CYS A CA 1
ATOM 3175 C C . CYS A 1 396 ? 23.289 -12.002 -34.428 1.00 34.28 396 CYS A C 1
ATOM 3177 O O . CYS A 1 396 ? 22.400 -12.374 -35.189 1.00 34.28 396 CYS A O 1
ATOM 3179 N N . ALA A 1 397 ? 24.567 -12.287 -34.654 1.00 34.88 397 ALA A N 1
ATOM 3180 C CA . ALA A 1 397 ? 24.992 -13.307 -35.600 1.00 34.88 397 ALA A CA 1
ATOM 3181 C C . ALA A 1 397 ? 26.299 -13.922 -35.101 1.00 34.88 397 ALA A C 1
ATOM 3183 O O . ALA A 1 397 ? 27.354 -13.330 -35.273 1.00 34.88 397 ALA A O 1
ATOM 3184 N N . GLU A 1 398 ? 26.210 -15.085 -34.453 1.00 34.81 398 GLU A N 1
ATOM 3185 C CA . GLU A 1 398 ? 26.939 -16.298 -34.849 1.00 34.81 398 GLU A CA 1
ATOM 3186 C C . GLU A 1 398 ? 26.655 -17.453 -33.874 1.00 34.81 398 GLU A C 1
ATOM 3188 O O . GLU A 1 398 ? 26.639 -17.276 -32.661 1.00 34.81 398 GLU A O 1
ATOM 3193 N N . THR A 1 399 ? 26.465 -18.649 -34.449 1.00 30.52 399 THR A N 1
ATOM 3194 C CA . THR A 1 399 ? 26.038 -19.946 -33.870 1.00 30.52 399 THR A CA 1
ATOM 3195 C C . THR A 1 399 ? 24.518 -20.082 -33.641 1.00 30.52 399 THR A C 1
ATOM 3197 O O . THR A 1 399 ? 23.951 -19.468 -32.760 1.00 30.52 399 THR A O 1
ATOM 3200 N N . SER A 1 400 ? 23.735 -20.881 -34.376 1.00 30.72 400 SER A N 1
ATOM 3201 C CA . SER A 1 400 ? 24.036 -21.953 -35.327 1.00 30.72 400 SER A CA 1
ATOM 3202 C C . SER A 1 400 ? 22.823 -22.271 -36.234 1.00 30.72 400 SER A C 1
ATOM 3204 O O . SER A 1 400 ? 21.695 -22.402 -35.781 1.00 30.72 400 SER A O 1
ATOM 3206 N N . SER A 1 401 ? 23.112 -22.358 -37.536 1.00 31.20 401 SER A N 1
ATOM 3207 C CA . SER A 1 401 ? 22.540 -23.199 -38.604 1.00 31.20 401 SER A CA 1
ATOM 3208 C C . SER A 1 401 ? 21.079 -23.706 -38.564 1.00 31.20 401 SER A C 1
ATOM 3210 O O . SER A 1 401 ? 20.765 -24.699 -37.920 1.00 31.20 401 SER A O 1
ATOM 3212 N N . SER A 1 402 ? 20.289 -23.141 -39.489 1.00 31.80 402 SER A N 1
ATOM 3213 C CA . SER A 1 402 ? 19.376 -23.791 -40.458 1.00 31.80 402 SER A CA 1
ATOM 3214 C C . SER A 1 402 ? 18.252 -24.726 -39.975 1.00 31.80 402 SER A C 1
ATOM 3216 O O . SER A 1 402 ? 18.507 -25.899 -39.737 1.00 31.80 402 SER A O 1
ATOM 3218 N N . VAL A 1 403 ? 16.997 -24.271 -40.080 1.00 31.39 403 VAL A N 1
ATOM 3219 C CA . VAL A 1 403 ? 15.970 -24.805 -41.009 1.00 31.39 403 VAL A CA 1
ATOM 3220 C C . VAL A 1 403 ? 14.998 -23.657 -41.316 1.00 31.39 403 VAL A C 1
ATOM 3222 O O . VAL A 1 403 ? 14.629 -22.895 -40.428 1.00 31.39 403 VAL A O 1
ATOM 3225 N N . ALA A 1 404 ? 14.643 -23.493 -42.588 1.00 39.34 404 ALA A N 1
ATOM 3226 C CA . ALA A 1 404 ? 13.682 -22.503 -43.049 1.00 39.34 404 ALA A CA 1
ATOM 3227 C C . ALA A 1 404 ? 12.246 -22.980 -42.788 1.00 39.34 404 ALA A C 1
ATOM 3229 O O . ALA A 1 404 ? 11.891 -24.038 -43.291 1.00 39.34 404 ALA A O 1
ATOM 3230 N N . GLU A 1 405 ? 11.430 -22.183 -42.091 1.00 29.30 405 GLU A N 1
ATOM 3231 C CA . GLU A 1 405 ? 9.962 -22.193 -42.192 1.00 29.30 405 GLU A CA 1
ATOM 3232 C C . GLU A 1 405 ? 9.361 -20.938 -41.518 1.00 29.30 405 GLU A C 1
ATOM 3234 O O . GLU A 1 405 ? 9.594 -20.707 -40.343 1.00 29.30 405 GLU A O 1
ATOM 3239 N N . GLN A 1 406 ? 8.652 -20.135 -42.330 1.00 27.62 406 GLN A N 1
ATOM 3240 C CA . GLN A 1 406 ? 7.526 -19.200 -42.078 1.00 27.62 406 GLN A CA 1
ATOM 3241 C C . GLN A 1 406 ? 7.488 -18.234 -40.856 1.00 27.62 406 GLN A C 1
ATOM 3243 O O . GLN A 1 406 ? 8.086 -18.477 -39.817 1.00 27.62 406 GLN A O 1
ATOM 3248 N N . PRO A 1 407 ? 6.781 -17.080 -40.967 1.00 32.00 407 PRO A N 1
ATOM 3249 C CA . PRO A 1 407 ? 6.816 -16.024 -39.958 1.00 32.00 407 PRO A CA 1
ATOM 3250 C C . PRO A 1 407 ? 5.898 -16.378 -38.783 1.00 32.00 407 PRO A C 1
ATOM 3252 O O . PRO A 1 407 ? 4.734 -15.981 -38.742 1.00 32.00 407 PRO A O 1
ATOM 3255 N N . GLU A 1 408 ? 6.421 -17.129 -37.820 1.00 27.09 408 GLU A N 1
ATOM 3256 C CA . GLU A 1 408 ? 5.813 -17.217 -36.499 1.00 27.09 408 GLU A CA 1
ATOM 3257 C C . GLU A 1 408 ? 6.132 -15.953 -35.696 1.00 27.09 408 GLU A C 1
ATOM 3259 O O . GLU A 1 408 ? 7.263 -15.468 -35.639 1.00 27.09 408 GLU A O 1
ATOM 3264 N N . VAL A 1 409 ? 5.074 -15.414 -35.099 1.00 33.12 409 VAL A N 1
ATOM 32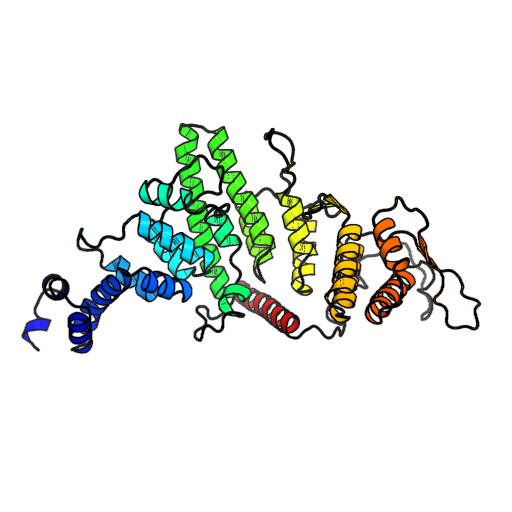65 C CA . VAL A 1 409 ? 5.060 -14.369 -34.078 1.00 33.12 409 VAL A CA 1
ATOM 3266 C C . VAL A 1 409 ? 6.263 -14.537 -33.142 1.00 33.12 409 VAL A C 1
ATOM 3268 O O . VAL A 1 409 ? 6.371 -15.557 -32.463 1.00 33.12 409 VAL A O 1
ATOM 3271 N N . TYR A 1 410 ? 7.150 -13.535 -33.101 1.00 29.53 410 TYR A N 1
ATOM 3272 C CA . TYR A 1 410 ? 8.257 -13.423 -32.142 1.00 29.53 410 TYR A CA 1
ATOM 3273 C C . TYR A 1 410 ? 7.686 -13.319 -30.719 1.00 29.53 410 TYR A C 1
ATOM 3275 O O . TYR A 1 410 ? 7.530 -12.244 -30.149 1.00 29.53 410 TYR A O 1
ATOM 3283 N N . GLY A 1 411 ? 7.301 -14.466 -30.170 1.00 32.00 411 GLY A N 1
ATOM 3284 C CA . GLY A 1 411 ? 6.793 -14.633 -28.826 1.00 32.00 411 GLY A CA 1
ATOM 3285 C C . GLY A 1 411 ? 7.827 -15.320 -27.942 1.00 32.00 411 GLY A C 1
ATOM 3286 O O . GLY A 1 411 ? 8.218 -16.462 -28.174 1.00 32.00 411 GLY A O 1
ATOM 3287 N N . THR A 1 412 ? 8.149 -14.675 -26.823 1.00 35.00 412 THR A N 1
ATOM 3288 C CA . THR A 1 412 ? 8.363 -15.322 -25.510 1.00 35.00 412 THR A CA 1
ATOM 3289 C C . THR A 1 412 ? 9.600 -16.200 -25.255 1.00 35.00 412 THR A C 1
ATOM 3291 O O . THR A 1 412 ? 9.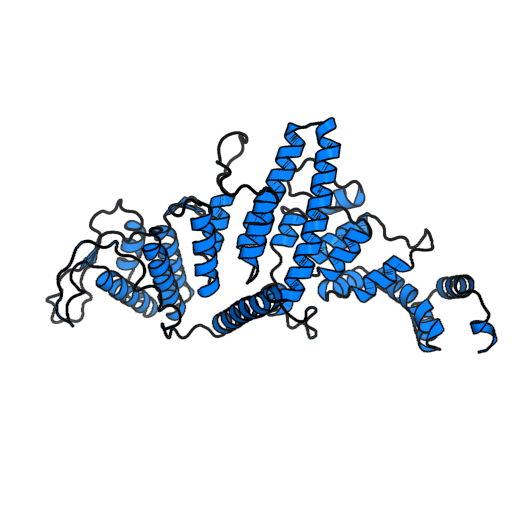701 -16.739 -24.152 1.00 35.00 412 THR A O 1
ATOM 3294 N N . LYS A 1 413 ? 10.565 -16.354 -26.173 1.00 31.91 413 LYS A N 1
ATOM 3295 C CA . LYS A 1 413 ? 11.661 -17.328 -25.957 1.00 31.91 413 LYS A CA 1
ATOM 3296 C C . LYS A 1 413 ? 12.868 -16.847 -25.134 1.00 31.91 413 LYS A C 1
ATOM 3298 O O . LYS A 1 413 ? 13.508 -17.696 -24.528 1.00 31.91 413 LYS A O 1
ATOM 3303 N N . GLU A 1 414 ? 13.138 -15.544 -25.026 1.00 37.66 414 GLU A N 1
ATOM 3304 C CA . GLU A 1 414 ? 14.325 -15.033 -24.297 1.00 37.66 414 GLU A CA 1
ATOM 3305 C C . GLU A 1 414 ? 14.031 -14.462 -22.893 1.00 37.66 414 GLU A C 1
ATOM 3307 O O . GLU A 1 414 ? 14.946 -14.193 -22.127 1.00 37.66 414 GLU A O 1
ATOM 3312 N N . ILE A 1 415 ? 12.762 -14.344 -22.482 1.00 43.34 415 ILE A N 1
ATOM 3313 C CA . ILE A 1 415 ? 12.366 -13.695 -21.206 1.00 43.34 415 ILE A CA 1
ATOM 3314 C C . ILE A 1 415 ? 12.071 -14.742 -20.107 1.00 43.34 415 ILE A C 1
ATOM 3316 O O . ILE A 1 415 ? 11.252 -14.539 -19.203 1.00 43.34 415 ILE A O 1
ATOM 3320 N N . ARG A 1 416 ? 12.694 -15.923 -20.202 1.00 36.34 416 ARG A N 1
ATOM 3321 C CA . ARG A 1 416 ? 12.671 -16.947 -19.139 1.00 36.34 416 ARG A CA 1
ATOM 3322 C C . ARG A 1 416 ? 13.880 -16.872 -18.206 1.00 36.34 416 ARG A C 1
ATOM 3324 O O . ARG A 1 416 ? 13.834 -17.465 -17.136 1.00 36.34 416 ARG A O 1
ATOM 3331 N N . ASP A 1 417 ? 14.880 -16.063 -18.537 1.00 44.19 417 ASP A N 1
ATOM 3332 C CA . ASP A 1 417 ? 16.164 -16.053 -17.832 1.00 44.19 417 ASP A CA 1
ATOM 3333 C C . ASP A 1 417 ? 16.284 -14.969 -16.750 1.00 44.19 417 ASP A C 1
ATOM 3335 O O . ASP A 1 417 ? 17.385 -14.643 -16.323 1.00 44.19 417 ASP A O 1
ATOM 3339 N N . PHE A 1 418 ? 15.169 -14.446 -16.223 1.00 46.84 418 PHE A N 1
ATOM 3340 C CA . PHE A 1 418 ? 15.241 -13.642 -14.994 1.00 46.84 418 PHE A CA 1
ATOM 3341 C C . PHE A 1 418 ? 15.777 -14.485 -13.818 1.00 46.84 418 PHE A C 1
ATOM 3343 O O . PHE A 1 418 ? 16.615 -14.021 -13.051 1.00 46.84 418 PHE A O 1
ATOM 3350 N N . ASP A 1 419 ? 15.370 -15.757 -13.741 1.00 46.69 419 ASP A N 1
ATOM 3351 C CA . ASP A 1 419 ? 15.868 -16.711 -12.739 1.00 46.69 419 ASP A CA 1
ATOM 3352 C C . ASP A 1 419 ? 17.303 -17.202 -13.024 1.00 46.69 419 ASP A C 1
ATOM 3354 O O . ASP A 1 419 ? 17.930 -17.796 -12.147 1.00 46.69 419 ASP A O 1
ATOM 3358 N N . ALA A 1 420 ? 17.829 -16.959 -14.232 1.00 42.12 420 ALA A N 1
ATOM 3359 C CA . ALA A 1 420 ? 19.155 -17.405 -14.671 1.00 42.12 420 ALA A CA 1
ATOM 3360 C C . ALA A 1 420 ? 20.205 -16.278 -14.710 1.00 42.12 420 ALA A C 1
ATOM 3362 O O . ALA A 1 420 ? 21.405 -16.559 -14.760 1.00 42.12 420 ALA A O 1
ATOM 3363 N N . CYS A 1 421 ? 19.793 -15.007 -14.655 1.00 48.88 421 CYS A N 1
ATOM 3364 C CA . CYS A 1 421 ? 20.712 -13.888 -14.492 1.00 48.88 421 CYS A CA 1
ATOM 3365 C C . CYS A 1 421 ? 21.285 -13.882 -13.067 1.00 48.88 421 CYS A C 1
ATOM 3367 O O . CYS A 1 421 ? 20.641 -13.428 -12.124 1.00 48.88 421 CYS A O 1
ATOM 3369 N N . CYS A 1 422 ? 22.529 -14.348 -12.922 1.00 50.34 422 CYS A N 1
ATOM 3370 C CA . CYS A 1 422 ? 23.337 -14.272 -11.701 1.00 50.34 422 CYS A CA 1
ATOM 3371 C C . CYS A 1 422 ? 23.751 -12.825 -11.353 1.00 50.34 422 CYS A C 1
ATOM 3373 O O . CYS A 1 422 ? 24.937 -12.535 -11.216 1.00 50.34 422 CYS A O 1
ATOM 3375 N N . LEU A 1 423 ? 22.800 -11.896 -11.253 1.00 61.94 423 LEU A N 1
ATOM 3376 C CA . LEU A 1 423 ? 23.055 -10.585 -10.665 1.00 61.94 423 LEU A CA 1
ATOM 3377 C C . LEU A 1 423 ? 23.250 -10.768 -9.161 1.00 61.94 423 LEU A C 1
ATOM 3379 O O . LEU A 1 423 ? 22.332 -11.206 -8.467 1.00 61.94 423 LEU A O 1
ATOM 3383 N N . GLU A 1 424 ? 24.436 -10.427 -8.659 1.00 68.44 424 GLU A N 1
ATOM 3384 C CA . GLU A 1 424 ? 24.655 -10.284 -7.220 1.00 68.44 424 GLU A CA 1
ATOM 3385 C C . GLU A 1 424 ? 23.821 -9.092 -6.736 1.00 68.44 424 GLU A C 1
ATOM 3387 O O . GLU A 1 424 ? 24.144 -7.926 -6.977 1.00 68.44 424 GLU A O 1
ATOM 3392 N N . LEU A 1 425 ? 22.686 -9.383 -6.105 1.00 75.06 425 LEU A N 1
ATOM 3393 C CA . LEU A 1 425 ? 21.805 -8.356 -5.575 1.00 75.06 425 LEU A CA 1
ATOM 3394 C C . LEU A 1 425 ? 22.383 -7.835 -4.247 1.00 75.06 425 LEU A C 1
ATOM 3396 O O . LEU A 1 425 ? 22.972 -8.586 -3.470 1.00 75.06 425 LEU A O 1
ATOM 3400 N N . PRO A 1 426 ? 22.192 -6.549 -3.912 1.00 76.81 426 PRO A N 1
ATOM 3401 C CA . PRO A 1 426 ? 22.490 -6.073 -2.569 1.00 76.81 426 PRO A CA 1
ATOM 3402 C C . PRO A 1 426 ? 21.758 -6.926 -1.526 1.00 76.81 426 PRO A C 1
ATOM 3404 O O . PRO A 1 426 ? 20.562 -7.167 -1.672 1.00 76.81 426 PRO A O 1
ATOM 3407 N N . ARG A 1 427 ? 22.429 -7.307 -0.429 1.00 75.00 427 ARG A N 1
ATOM 3408 C CA . ARG A 1 427 ? 21.861 -8.175 0.631 1.00 75.00 427 ARG A CA 1
ATOM 3409 C C . ARG A 1 427 ? 20.463 -7.771 1.112 1.00 75.00 427 ARG A C 1
ATOM 3411 O O . ARG A 1 427 ? 19.661 -8.619 1.486 1.00 75.00 427 ARG A O 1
ATOM 3418 N N . GLY A 1 428 ? 20.179 -6.466 1.148 1.00 71.81 428 GLY A N 1
ATOM 3419 C CA . GLY A 1 428 ? 18.852 -5.958 1.504 1.00 71.81 428 GLY A CA 1
ATOM 3420 C C . GLY A 1 428 ? 17.771 -6.359 0.496 1.00 71.81 428 GLY A C 1
ATOM 3421 O O . GLY A 1 428 ? 16.685 -6.752 0.904 1.00 71.81 428 GLY A O 1
ATOM 3422 N N . ILE A 1 429 ? 18.087 -6.310 -0.798 1.00 78.25 429 ILE A N 1
ATOM 3423 C CA . ILE A 1 429 ? 17.195 -6.695 -1.898 1.00 78.25 429 ILE A CA 1
ATOM 3424 C C . ILE A 1 429 ? 17.105 -8.219 -2.007 1.00 78.25 429 ILE A C 1
ATOM 3426 O O . ILE A 1 429 ? 16.005 -8.728 -2.177 1.00 78.25 429 ILE A O 1
ATOM 3430 N N . GLU A 1 430 ? 18.205 -8.957 -1.816 1.00 80.50 430 GLU A N 1
ATOM 3431 C CA . GLU A 1 430 ? 18.174 -10.430 -1.727 1.00 80.50 430 GLU A CA 1
ATOM 3432 C C . GLU A 1 430 ? 17.195 -10.909 -0.651 1.00 80.50 430 GLU A C 1
ATOM 3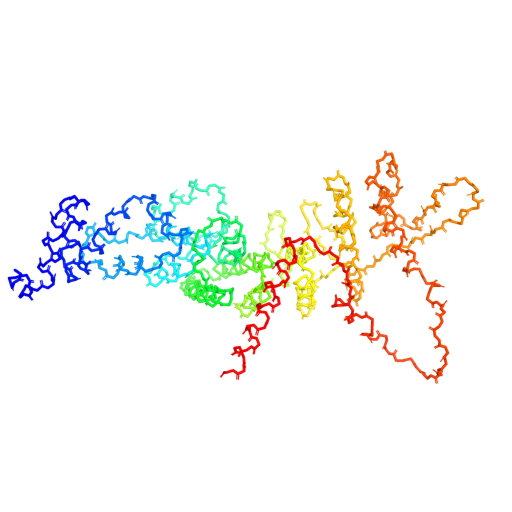434 O O . GLU A 1 430 ? 16.367 -11.782 -0.902 1.00 80.50 430 GLU A O 1
ATOM 3439 N N . GLY A 1 431 ? 17.249 -10.291 0.534 1.00 77.94 431 GLY A N 1
ATOM 3440 C CA . GLY A 1 431 ? 16.321 -10.598 1.618 1.00 77.94 431 GLY A CA 1
ATOM 3441 C C . GLY A 1 431 ? 14.866 -10.291 1.255 1.00 77.94 431 GLY A C 1
ATOM 3442 O O . GLY A 1 431 ? 13.981 -11.074 1.588 1.00 77.94 431 GLY A O 1
ATOM 3443 N N . LEU A 1 432 ? 14.604 -9.183 0.552 1.00 80.38 432 LEU A N 1
ATOM 3444 C CA . LEU A 1 432 ? 13.258 -8.859 0.067 1.00 80.38 432 LEU A CA 1
ATOM 3445 C C . LEU A 1 432 ? 12.783 -9.829 -1.024 1.00 80.38 432 LEU A C 1
ATOM 3447 O O . LEU A 1 432 ? 11.602 -10.169 -1.053 1.00 80.38 432 LEU A O 1
ATOM 3451 N N . GLU A 1 433 ? 13.682 -10.326 -1.873 1.00 84.56 433 GLU A N 1
ATOM 3452 C CA . GLU A 1 433 ? 13.338 -11.337 -2.871 1.00 84.56 433 GLU A CA 1
ATOM 3453 C C . GLU A 1 433 ? 13.006 -12.692 -2.261 1.00 84.56 433 GLU A C 1
ATOM 3455 O O . GLU A 1 433 ? 12.032 -13.339 -2.647 1.00 84.56 433 GLU A O 1
ATOM 3460 N N . GLU A 1 434 ? 13.778 -13.124 -1.266 1.00 83.62 434 GLU A N 1
ATOM 3461 C CA . GLU A 1 434 ? 13.472 -14.337 -0.513 1.00 83.62 434 GLU A CA 1
ATOM 3462 C C . GLU A 1 434 ? 12.107 -14.230 0.181 1.00 83.62 434 GLU A C 1
ATOM 3464 O O . GLU A 1 434 ? 11.319 -15.180 0.159 1.00 83.62 434 GLU A O 1
ATOM 3469 N N . LEU A 1 435 ? 11.786 -13.058 0.739 1.00 82.31 435 LEU A N 1
ATOM 3470 C CA . LEU A 1 435 ? 10.481 -12.788 1.339 1.00 82.31 435 LEU A CA 1
ATOM 3471 C C . LEU A 1 435 ? 9.353 -12.854 0.303 1.00 82.31 435 LEU A C 1
ATOM 3473 O O . LEU A 1 435 ? 8.360 -13.540 0.548 1.00 82.31 435 LEU A O 1
ATOM 3477 N N . TYR A 1 436 ? 9.521 -12.230 -0.867 1.00 83.69 436 TYR A N 1
ATOM 3478 C CA . TYR A 1 436 ? 8.536 -12.301 -1.948 1.00 83.69 436 TYR A CA 1
ATOM 3479 C C . TYR A 1 436 ? 8.321 -13.741 -2.441 1.00 83.69 436 TYR A C 1
ATOM 3481 O O . TYR A 1 436 ? 7.186 -14.194 -2.590 1.00 83.69 436 TYR A O 1
ATOM 3489 N N . ARG A 1 437 ? 9.396 -14.513 -2.633 1.00 85.06 437 ARG A N 1
ATOM 3490 C CA . ARG A 1 437 ? 9.306 -15.932 -3.021 1.00 85.06 437 ARG A CA 1
ATOM 3491 C C . ARG A 1 437 ? 8.609 -16.774 -1.955 1.00 85.06 437 ARG A C 1
ATOM 3493 O O . ARG A 1 437 ? 7.757 -17.596 -2.288 1.00 85.06 437 ARG A O 1
ATOM 3500 N N . THR A 1 438 ? 8.931 -16.543 -0.682 1.00 85.31 438 THR A N 1
ATOM 3501 C CA . THR A 1 438 ? 8.276 -17.209 0.455 1.00 85.31 438 THR A CA 1
ATOM 3502 C C . THR A 1 438 ? 6.783 -16.902 0.474 1.00 85.31 438 THR A C 1
ATOM 3504 O O . THR A 1 438 ? 5.972 -17.814 0.610 1.00 85.31 438 THR A O 1
ATOM 3507 N N . TRP A 1 439 ? 6.411 -15.639 0.261 1.00 84.75 439 TRP A N 1
ATOM 3508 C CA . TRP A 1 439 ? 5.023 -15.206 0.130 1.00 84.75 439 TRP A CA 1
ATOM 3509 C C . TRP A 1 439 ? 4.274 -15.966 -0.978 1.00 84.75 439 TRP A C 1
ATOM 3511 O O . TRP A 1 439 ? 3.202 -16.525 -0.734 1.00 84.75 439 TRP A O 1
ATOM 3521 N N . ILE A 1 440 ? 4.853 -16.049 -2.181 1.00 85.88 440 ILE A N 1
ATOM 3522 C CA . ILE A 1 440 ? 4.253 -16.787 -3.302 1.00 85.88 440 ILE A CA 1
ATOM 3523 C C . ILE A 1 440 ? 4.090 -18.275 -2.959 1.00 85.88 440 ILE A C 1
ATOM 3525 O O . ILE A 1 440 ? 3.029 -18.850 -3.217 1.00 85.88 440 ILE A O 1
ATOM 3529 N N . ALA A 1 441 ? 5.101 -18.892 -2.345 1.00 84.88 441 ALA A N 1
ATOM 3530 C CA . ALA A 1 441 ? 5.066 -20.300 -1.958 1.00 84.88 441 ALA A CA 1
ATOM 3531 C C . ALA A 1 441 ? 4.004 -20.589 -0.879 1.00 84.88 441 ALA A C 1
ATOM 3533 O O . ALA A 1 441 ? 3.205 -21.515 -1.030 1.00 84.88 441 ALA A O 1
ATOM 3534 N N . GLU A 1 442 ? 3.940 -19.779 0.185 1.00 84.19 442 GLU A N 1
ATOM 3535 C CA . GLU A 1 442 ? 2.925 -19.901 1.242 1.00 84.19 442 GLU A CA 1
ATOM 3536 C C . GLU A 1 442 ? 1.505 -19.791 0.669 1.00 84.19 442 GLU A C 1
ATOM 3538 O O . GLU A 1 442 ? 0.624 -20.582 1.017 1.00 84.19 442 GLU A O 1
ATOM 3543 N N . ARG A 1 443 ? 1.285 -18.852 -0.259 1.00 79.94 443 ARG A N 1
ATOM 3544 C CA . ARG A 1 443 ? -0.006 -18.672 -0.932 1.00 79.94 443 ARG A CA 1
ATOM 3545 C C . ARG A 1 443 ? -0.396 -19.882 -1.778 1.00 79.94 443 ARG A C 1
ATOM 3547 O O . ARG A 1 443 ? -1.550 -20.309 -1.732 1.00 79.94 443 ARG A O 1
ATOM 3554 N N . GLN A 1 444 ? 0.528 -20.423 -2.570 1.00 82.25 444 GLN A N 1
ATOM 3555 C CA . GLN A 1 444 ? 0.248 -21.592 -3.409 1.00 82.25 444 GLN A CA 1
ATOM 3556 C C . GLN A 1 444 ? -0.186 -22.792 -2.561 1.00 82.25 444 GLN A C 1
ATOM 3558 O O . GLN A 1 444 ? -1.137 -23.477 -2.926 1.00 82.25 444 GLN A O 1
ATOM 3563 N N . CYS A 1 445 ? 0.426 -22.986 -1.392 1.00 72.81 445 CYS A N 1
ATOM 3564 C CA . CYS A 1 445 ? 0.027 -24.025 -0.445 1.00 72.81 445 CYS A CA 1
ATOM 3565 C C . CYS A 1 445 ? -1.389 -23.818 0.125 1.00 72.81 445 CYS A C 1
ATOM 3567 O O . CYS A 1 445 ? -2.104 -24.796 0.328 1.00 72.81 445 CYS A O 1
ATOM 3569 N N . LEU A 1 446 ? -1.814 -22.571 0.361 1.00 64.12 446 LEU A N 1
ATOM 3570 C CA . LEU A 1 446 ? -3.146 -22.255 0.900 1.00 64.12 446 LEU A CA 1
ATOM 3571 C C . LEU A 1 446 ? -4.282 -22.385 -0.122 1.00 64.12 446 LEU A C 1
ATOM 3573 O O . LEU A 1 446 ? -5.420 -22.603 0.273 1.00 64.12 446 LEU A O 1
ATOM 3577 N N . ASN A 1 447 ? -3.997 -22.263 -1.420 1.00 55.78 447 ASN A N 1
ATOM 3578 C CA . ASN A 1 447 ? -5.001 -22.424 -2.481 1.00 55.78 447 ASN A CA 1
ATOM 3579 C C . ASN A 1 447 ? -5.257 -23.894 -2.869 1.00 55.78 447 ASN A C 1
ATOM 3581 O O . ASN A 1 447 ? -6.137 -24.165 -3.684 1.00 55.78 447 ASN A O 1
ATOM 3585 N N . VAL A 1 448 ? -4.478 -24.834 -2.324 1.00 50.72 448 VAL A N 1
ATOM 3586 C CA . VAL A 1 448 ? -4.591 -26.285 -2.579 1.00 50.72 448 VAL A CA 1
ATOM 3587 C C . VAL A 1 448 ? -5.391 -27.005 -1.474 1.00 50.72 448 VAL A C 1
ATOM 3589 O O . VAL A 1 448 ? -5.727 -28.180 -1.620 1.00 50.72 448 VAL A O 1
ATOM 3592 N N . THR A 1 449 ? -5.747 -26.301 -0.396 1.00 39.97 449 THR A N 1
ATOM 3593 C CA . THR A 1 449 ? -6.598 -26.773 0.714 1.00 39.97 449 THR A CA 1
ATOM 3594 C C . THR A 1 449 ? -7.959 -26.109 0.684 1.00 39.97 449 THR A C 1
ATOM 3596 O O . THR A 1 449 ? -8.959 -26.816 0.942 1.00 39.97 449 THR A O 1
#